Protein AF-A0A6I3CKC5-F1 (afdb_monomer)

Foldseek 3Di:
DAAFPPRLPFQEDEQEDEPPRDPVNSVVVCVVSVVSNHDYFYFYDDQLTQQGLLLLLLLQVLVVCVVVPQFAQCLLFCCCCQQQVFPTGSQLVQLVCWLVNSQVSLVVNCVRVVAPSSNHDPLSVVCVVVVQTHLQSCHHSFHHPDRNHSHTDDDPRRDDPVPLVAAADDFQEEEQEELDLASLLVLLLCLLLQGQYEYEDQDPVSLVNSLVVSLVVVVVCCVVVNDPPVSSVSSSVSYDYDHDPLVQQEGQEYEYDYDLDLVVLLVVLLVCLVRHDPNRAYEYQHQFDFQQSSLVSHPHSQSTWYFHAHPVNNPRQETEIEDEPRHDSNNSSNSCVSSVSSNHHYTYGYGHGRTSNLLSLLLSLQSLVVSVVVVRGAQVSSQCCCCRSSVRPTGSQLVQLVCWLVNSQVSLVSSCVGPVRPSSPGDVLSVVQVVVVQTHPVSQGGSDGHD

Solvent-accessible surface area (backbone atoms only — not comparable to full-atom values): 23212 Å² total; per-residue (Å²): 114,46,74,40,90,58,58,92,76,40,43,34,32,42,35,63,38,52,102,81,57,53,69,68,58,54,50,51,53,41,53,50,36,42,74,72,67,30,52,64,40,71,30,45,71,51,74,46,57,65,55,50,44,49,48,48,33,39,38,39,49,54,48,47,39,44,76,69,64,45,32,52,71,66,34,56,20,46,36,38,24,50,68,67,52,31,86,58,17,52,59,65,43,42,18,66,72,17,33,52,58,52,42,53,53,23,45,52,37,16,72,74,68,66,43,74,58,28,47,60,49,67,66,48,58,53,34,35,74,73,58,29,26,4,28,77,55,18,24,40,92,56,40,29,80,38,64,63,37,90,48,75,46,88,53,96,83,49,82,59,88,83,67,71,78,52,63,65,65,85,74,59,30,35,27,28,34,30,65,42,74,62,24,40,23,47,48,46,37,42,11,66,55,71,25,39,28,41,37,29,16,98,36,70,70,44,30,52,49,38,51,53,52,45,53,54,50,45,50,53,32,34,80,68,69,76,41,50,72,68,58,43,52,54,22,56,69,28,56,43,72,36,68,53,74,68,79,40,26,79,30,34,32,36,40,40,34,65,77,98,43,67,74,64,46,32,58,47,36,36,52,46,53,73,46,36,42,89,88,33,34,45,29,32,39,61,73,52,70,61,50,51,60,40,17,68,47,30,96,53,31,37,41,26,38,28,50,27,64,39,89,56,40,71,72,44,36,35,29,45,38,27,38,33,99,55,33,36,64,33,53,55,46,27,51,39,52,49,29,47,66,51,72,31,48,61,30,58,33,52,62,49,52,20,59,67,52,49,52,45,48,44,48,37,43,40,49,51,52,45,46,42,73,68,67,39,40,54,69,64,51,51,19,47,37,36,27,55,66,68,51,31,82,61,19,58,55,62,45,42,21,68,74,17,38,53,58,51,49,53,52,28,46,47,41,21,66,73,69,66,43,74,84,34,53,68,36,69,67,56,55,53,34,38,75,72,60,29,29,5,61,91,59,35,22,39,93,56,80,48,133

pLDDT: mean 94.58, std 5.96, range [50.03, 98.88]

Radius of gyration: 23.7 Å; Cα contacts (8 Å, |Δi|>4): 862; chains: 1; bounding box: 58×50×64 Å

Structure (mmCIF, N/CA/C/O backbone):
data_AF-A0A6I3CKC5-F1
#
_entry.id   AF-A0A6I3CKC5-F1
#
loop_
_atom_site.group_PDB
_atom_site.id
_atom_site.type_symbol
_atom_site.label_atom_id
_atom_site.label_alt_id
_atom_site.label_comp_id
_atom_site.label_asym_id
_atom_site.label_entity_id
_atom_site.label_seq_id
_atom_site.pdbx_PDB_ins_code
_atom_site.Cartn_x
_atom_site.Cartn_y
_atom_site.Cartn_z
_atom_site.occupancy
_atom_site.B_iso_or_equiv
_atom_site.auth_seq_id
_atom_site.auth_comp_id
_atom_site.auth_asym_id
_atom_site.auth_atom_id
_atom_site.pdbx_PDB_model_num
ATOM 1 N N . LEU A 1 1 ? 18.461 2.899 -28.870 1.00 90.06 1 LEU A N 1
ATOM 2 C CA . LEU A 1 1 ? 17.185 3.628 -28.713 1.00 90.06 1 LEU A CA 1
ATOM 3 C C . LEU A 1 1 ? 16.084 2.604 -28.482 1.00 90.06 1 LEU A C 1
ATOM 5 O O . LEU A 1 1 ? 15.798 1.824 -29.382 1.00 90.06 1 LEU A O 1
ATOM 9 N N . HIS A 1 2 ? 15.550 2.552 -27.272 1.00 91.31 2 HIS A N 1
ATOM 10 C CA . HIS A 1 2 ? 14.556 1.582 -26.831 1.00 91.31 2 HIS A CA 1
ATOM 11 C C . HIS A 1 2 ? 13.187 2.270 -26.722 1.00 91.31 2 HIS A C 1
ATOM 13 O O . HIS A 1 2 ? 13.045 3.276 -26.028 1.00 91.31 2 HIS A O 1
ATOM 19 N N . PHE A 1 3 ? 12.206 1.755 -27.469 1.00 91.12 3 PHE A N 1
ATOM 20 C CA . PHE A 1 3 ? 10.829 2.254 -27.501 1.00 91.12 3 PHE A CA 1
ATOM 21 C C . PHE A 1 3 ? 9.920 1.389 -26.635 1.00 91.12 3 PHE A C 1
ATOM 23 O O . PHE A 1 3 ? 10.099 0.176 -26.554 1.00 91.12 3 PHE A O 1
ATOM 30 N N . PHE A 1 4 ? 8.879 2.008 -26.084 1.00 86.06 4 PHE A N 1
ATOM 31 C CA . PHE A 1 4 ? 7.865 1.331 -25.284 1.00 86.06 4 PHE A CA 1
ATOM 32 C C . PHE A 1 4 ? 6.613 1.055 -26.118 1.00 86.06 4 PHE A C 1
ATOM 34 O O . PHE A 1 4 ? 6.220 1.859 -26.962 1.00 86.06 4 PHE A O 1
ATOM 41 N N . ASN A 1 5 ? 5.979 -0.098 -25.906 1.00 81.50 5 ASN A N 1
ATOM 42 C CA . ASN A 1 5 ? 4.801 -0.501 -26.669 1.00 81.50 5 ASN A CA 1
ATOM 43 C C . ASN A 1 5 ? 3.513 0.156 -26.119 1.00 81.50 5 ASN A C 1
ATOM 45 O O . ASN A 1 5 ? 3.298 0.119 -24.907 1.00 81.50 5 ASN A O 1
ATOM 49 N N . PRO A 1 6 ? 2.609 0.677 -26.975 1.00 84.31 6 PRO A N 1
ATOM 50 C CA . PRO A 1 6 ? 2.768 0.916 -28.413 1.00 84.31 6 PRO A CA 1
ATOM 51 C C . PRO A 1 6 ? 3.623 2.149 -28.718 1.00 84.31 6 PRO A C 1
ATOM 53 O O . PRO A 1 6 ? 3.318 3.249 -28.256 1.00 84.31 6 PRO A O 1
ATOM 56 N N . ALA A 1 7 ? 4.637 1.983 -29.574 1.00 86.94 7 ALA A N 1
ATOM 57 C CA . ALA A 1 7 ? 5.609 3.034 -29.888 1.00 86.94 7 ALA A CA 1
ATOM 58 C C . ALA A 1 7 ? 4.997 4.355 -30.402 1.00 86.94 7 ALA A C 1
ATOM 60 O O . ALA A 1 7 ? 5.540 5.408 -30.075 1.00 86.94 7 ALA A O 1
ATOM 61 N N . PRO A 1 8 ? 3.879 4.378 -31.158 1.00 87.50 8 PRO A N 1
ATOM 62 C CA . PRO A 1 8 ? 3.245 5.640 -31.550 1.00 87.50 8 PRO A CA 1
ATOM 63 C C . PRO A 1 8 ? 2.612 6.409 -30.382 1.00 87.50 8 PRO A C 1
ATOM 65 O O . PRO A 1 8 ? 2.584 7.634 -30.414 1.00 87.50 8 PRO A O 1
ATOM 68 N N . VAL A 1 9 ? 2.130 5.702 -29.356 1.00 87.25 9 VAL A N 1
ATOM 69 C CA . VAL A 1 9 ? 1.393 6.279 -28.218 1.00 87.25 9 VAL A CA 1
ATOM 70 C C . VAL A 1 9 ? 2.338 6.661 -27.082 1.00 87.25 9 VAL A C 1
ATOM 72 O O . VAL A 1 9 ? 2.171 7.706 -26.460 1.00 87.25 9 VAL A O 1
ATOM 75 N N . GLN A 1 10 ? 3.347 5.830 -26.818 1.00 87.94 10 GLN A N 1
ATOM 76 C CA . GLN A 1 10 ? 4.300 6.061 -25.738 1.00 87.94 10 GLN A CA 1
ATOM 77 C C . GLN A 1 10 ? 5.267 7.188 -26.102 1.00 87.94 10 GLN A C 1
ATOM 79 O O . GLN A 1 10 ? 6.000 7.096 -27.089 1.00 87.94 10 GLN A O 1
ATOM 84 N N . ALA A 1 11 ? 5.269 8.264 -25.315 1.00 87.25 11 ALA A N 1
ATOM 85 C CA . ALA A 1 11 ? 6.174 9.396 -25.517 1.00 87.25 11 ALA A CA 1
ATOM 86 C C . ALA A 1 11 ? 7.607 9.082 -25.058 1.00 87.25 11 ALA A C 1
ATOM 88 O O . ALA A 1 11 ? 8.556 9.636 -25.598 1.00 87.25 11 ALA A O 1
ATOM 89 N N . PHE A 1 12 ? 7.772 8.177 -24.098 1.00 91.94 12 PHE A N 1
ATOM 90 C CA . PHE A 1 12 ? 9.057 7.873 -23.478 1.00 91.94 12 PHE A CA 1
ATOM 91 C C . PHE A 1 12 ? 9.937 6.947 -24.327 1.00 91.94 12 PHE A C 1
ATOM 93 O O . PHE A 1 12 ? 9.440 5.986 -24.923 1.00 91.94 12 PHE A O 1
ATOM 100 N N . VAL A 1 13 ? 11.248 7.211 -24.348 1.00 93.44 13 VAL A N 1
ATOM 101 C CA . VAL A 1 13 ? 12.263 6.330 -24.949 1.00 93.44 13 VAL A CA 1
ATOM 102 C C . VAL A 1 13 ? 13.550 6.321 -24.123 1.00 93.44 13 VAL A C 1
ATOM 104 O O . VAL A 1 13 ? 13.968 7.344 -23.586 1.00 93.44 13 VAL A O 1
ATOM 107 N N . GLU A 1 14 ? 14.230 5.178 -24.080 1.00 92.56 14 GLU A N 1
ATOM 108 C CA . GLU A 1 14 ? 15.538 5.046 -23.427 1.00 92.56 14 GLU A CA 1
ATOM 109 C C . GLU A 1 14 ? 16.669 5.074 -24.471 1.00 92.56 14 GLU A C 1
ATOM 111 O O . GLU A 1 14 ? 16.690 4.316 -25.451 1.00 92.56 14 GLU A O 1
ATOM 116 N N . ILE A 1 15 ? 17.646 5.954 -24.268 1.00 92.88 15 ILE A N 1
ATOM 117 C CA . ILE A 1 15 ? 18.882 6.027 -25.046 1.00 92.88 15 ILE A CA 1
ATOM 118 C C . ILE A 1 15 ? 19.973 5.323 -24.261 1.00 92.88 15 ILE A C 1
ATOM 120 O O . ILE A 1 15 ? 20.556 5.863 -23.326 1.00 92.88 15 ILE A O 1
ATOM 124 N N . VAL A 1 16 ? 20.244 4.092 -24.671 1.00 91.56 16 VAL A N 1
ATOM 125 C CA . VAL A 1 16 ? 21.220 3.231 -24.015 1.00 91.56 16 VAL A CA 1
ATOM 126 C C . VAL A 1 16 ? 22.624 3.602 -24.487 1.00 91.56 16 VAL A C 1
ATOM 128 O O . VAL A 1 16 ? 22.949 3.424 -25.664 1.00 91.56 16 VAL A O 1
ATOM 131 N N . ARG A 1 17 ? 23.448 4.126 -23.577 1.00 91.19 17 ARG A N 1
ATOM 132 C CA . ARG A 1 17 ? 24.870 4.397 -23.812 1.00 91.19 17 ARG A CA 1
ATOM 133 C C . ARG A 1 17 ? 25.719 3.226 -23.329 1.00 91.19 17 ARG A C 1
ATOM 135 O O . ARG A 1 17 ? 25.540 2.721 -22.223 1.00 91.19 17 ARG A O 1
ATOM 142 N N . THR A 1 18 ? 26.690 2.841 -24.142 1.00 89.62 18 THR A N 1
ATOM 143 C CA . THR A 1 18 ? 27.707 1.846 -23.786 1.00 89.62 18 THR A CA 1
ATOM 144 C C . THR A 1 18 ? 29.003 2.543 -23.376 1.00 89.62 18 THR A C 1
ATOM 146 O O . THR A 1 18 ? 29.163 3.745 -23.585 1.00 89.62 18 THR A O 1
ATOM 149 N N . VAL A 1 19 ? 29.973 1.785 -22.859 1.00 88.12 19 VAL A N 1
ATOM 150 C CA . VAL A 1 19 ? 31.311 2.308 -22.517 1.00 88.12 19 VAL A CA 1
ATOM 151 C C . VAL A 1 19 ? 32.102 2.843 -23.720 1.00 88.12 19 VAL A C 1
ATOM 153 O O . VAL A 1 19 ? 33.097 3.533 -23.527 1.00 88.12 19 VAL A O 1
ATOM 156 N N . VAL A 1 20 ? 31.674 2.539 -24.951 1.00 93.69 20 VAL A N 1
ATOM 157 C CA . VAL A 1 20 ? 32.298 3.014 -26.200 1.00 93.69 20 VAL A CA 1
ATOM 158 C C . VAL A 1 20 ? 31.420 3.999 -26.980 1.00 93.69 20 VAL A C 1
ATOM 160 O O . VAL A 1 20 ? 31.820 4.466 -28.045 1.00 93.69 20 VAL A O 1
ATOM 163 N N . SER A 1 21 ? 30.220 4.319 -26.487 1.00 92.94 21 SER A N 1
ATOM 164 C CA . SER A 1 21 ? 29.327 5.284 -27.132 1.00 92.94 21 SER A CA 1
ATOM 165 C C . SER A 1 21 ? 29.866 6.701 -26.942 1.00 92.94 21 SER A C 1
ATOM 167 O O . SER A 1 21 ? 30.010 7.151 -25.805 1.00 92.94 21 SER A O 1
ATOM 169 N N . SER A 1 22 ? 30.148 7.413 -28.038 1.00 95.12 22 SER A N 1
ATOM 170 C CA . SER A 1 22 ? 30.611 8.800 -27.944 1.00 95.12 22 SER A CA 1
ATOM 171 C C . SER A 1 22 ? 29.470 9.730 -27.500 1.00 95.12 22 SER A C 1
ATOM 173 O O . SER A 1 22 ? 28.315 9.486 -27.876 1.00 95.12 22 SER A O 1
ATOM 175 N N . PRO A 1 23 ? 29.757 10.788 -26.716 1.00 93.38 23 PRO A N 1
ATOM 176 C CA . PRO A 1 23 ? 28.746 11.764 -26.309 1.00 93.38 23 PRO A CA 1
ATOM 177 C C . PRO A 1 23 ? 27.993 12.369 -27.498 1.00 93.38 23 PRO A C 1
ATOM 179 O O . PRO A 1 23 ? 26.772 12.462 -27.462 1.00 93.38 23 PRO A O 1
ATOM 182 N N . GLU A 1 24 ? 28.690 12.659 -28.599 1.00 96.38 24 GLU A N 1
ATOM 183 C CA . GLU A 1 24 ? 28.099 13.273 -29.792 1.00 96.38 24 GLU A CA 1
ATOM 184 C C . GLU A 1 24 ? 27.041 12.371 -30.444 1.00 96.38 24 GLU A C 1
ATOM 186 O O . GLU A 1 24 ? 26.017 12.853 -30.924 1.00 96.38 24 GLU A O 1
ATOM 191 N N . VAL A 1 25 ? 27.259 11.050 -30.448 1.00 96.19 25 VAL A N 1
ATOM 192 C CA . VAL A 1 25 ? 26.272 10.088 -30.962 1.00 96.19 25 VAL A CA 1
ATOM 193 C C . VAL A 1 25 ? 25.056 10.018 -30.043 1.00 96.19 25 VAL A C 1
ATOM 195 O O . VAL A 1 25 ? 23.926 9.962 -30.527 1.00 96.19 25 VAL A O 1
ATOM 198 N N . VAL A 1 26 ? 25.273 10.014 -28.726 1.00 94.56 26 VAL A N 1
ATOM 199 C CA . VAL A 1 26 ? 24.183 9.993 -27.739 1.00 94.56 26 VAL A CA 1
ATOM 200 C C . VAL A 1 26 ? 23.314 11.244 -27.885 1.00 94.56 26 VAL A C 1
ATOM 202 O O . VAL A 1 26 ? 22.091 11.117 -27.970 1.00 94.56 26 VAL A O 1
ATOM 205 N N . ASP A 1 27 ? 23.936 12.416 -28.008 1.00 95.19 27 ASP A N 1
ATOM 206 C CA . ASP A 1 27 ? 23.251 13.697 -28.186 1.00 95.19 27 ASP A CA 1
ATOM 207 C C . ASP A 1 27 ? 22.479 13.743 -29.512 1.00 95.19 27 ASP A C 1
ATOM 209 O O . ASP A 1 27 ? 21.293 14.073 -29.523 1.00 95.19 27 ASP A O 1
ATOM 213 N N . ALA A 1 28 ? 23.086 13.305 -30.620 1.00 96.88 28 ALA A N 1
ATOM 214 C CA . ALA A 1 28 ? 22.415 13.254 -31.920 1.00 96.88 28 ALA A CA 1
ATOM 215 C C . ALA A 1 28 ? 21.188 12.322 -31.918 1.00 96.88 28 ALA A C 1
ATOM 217 O O . ALA A 1 28 ? 20.145 12.642 -32.493 1.00 96.88 28 ALA A O 1
ATOM 218 N N . VAL A 1 29 ? 21.273 11.166 -31.247 1.00 96.50 29 VAL A N 1
ATOM 219 C CA . VAL A 1 29 ? 20.127 10.252 -31.094 1.00 96.50 29 VAL A CA 1
ATOM 220 C C . VAL A 1 29 ? 19.055 10.860 -30.183 1.00 96.50 29 VAL A C 1
ATOM 222 O O . VAL A 1 29 ? 17.864 10.645 -30.423 1.00 96.50 29 VAL A O 1
ATOM 225 N N . ALA A 1 30 ? 19.444 11.638 -29.171 1.00 95.31 30 ALA A N 1
ATOM 226 C CA . ALA A 1 30 ? 18.510 12.357 -28.309 1.00 95.31 30 ALA A CA 1
ATOM 227 C C . ALA A 1 30 ? 17.759 13.452 -29.064 1.00 95.31 30 ALA A C 1
ATOM 229 O O . ALA A 1 30 ? 16.536 13.545 -28.945 1.00 95.31 30 ALA A O 1
ATOM 230 N N . GLU A 1 31 ? 18.450 14.231 -29.891 1.00 96.50 31 GLU A N 1
ATOM 231 C CA . GLU A 1 31 ? 17.825 15.212 -30.778 1.00 96.50 31 GLU A CA 1
ATOM 232 C C . GLU A 1 31 ? 16.882 14.544 -31.780 1.00 96.50 31 GLU A C 1
ATOM 234 O O . GLU A 1 31 ? 15.747 14.994 -31.946 1.00 96.50 31 GLU A O 1
ATOM 239 N N . PHE A 1 32 ? 17.294 13.424 -32.381 1.00 96.94 32 PHE A N 1
ATOM 240 C CA . PHE A 1 32 ? 16.436 12.642 -33.271 1.00 96.94 32 PHE A CA 1
ATOM 241 C C . PHE A 1 32 ? 15.159 12.167 -32.564 1.00 96.94 32 PHE A C 1
ATOM 243 O O . PHE A 1 32 ? 14.059 12.352 -33.084 1.00 96.94 32 PHE A O 1
ATOM 250 N N . ALA A 1 33 ? 15.277 11.607 -31.356 1.00 95.38 33 ALA A N 1
ATOM 251 C CA . ALA A 1 33 ? 14.129 11.179 -30.561 1.00 95.38 33 ALA A CA 1
ATOM 252 C C . ALA A 1 33 ? 13.182 12.347 -30.238 1.00 95.38 33 ALA A C 1
ATOM 254 O O . ALA A 1 33 ? 11.969 12.218 -30.417 1.00 95.38 33 ALA A O 1
ATOM 255 N N . ARG A 1 34 ? 13.717 13.509 -29.841 1.00 95.38 34 ARG A N 1
ATOM 256 C CA . ARG A 1 34 ? 12.916 14.729 -29.628 1.00 95.38 34 ARG A CA 1
ATOM 257 C C . ARG A 1 34 ? 12.224 15.187 -30.911 1.00 95.38 34 ARG A C 1
ATOM 259 O O . ARG A 1 34 ? 11.058 15.567 -30.864 1.00 95.38 34 ARG A O 1
ATOM 266 N N . GLY A 1 35 ? 12.896 15.081 -32.057 1.00 96.19 35 GLY A N 1
ATOM 267 C CA . GLY A 1 35 ? 12.318 15.349 -33.377 1.00 96.19 35 GLY A CA 1
ATOM 268 C C . GLY A 1 35 ? 11.135 14.438 -33.728 1.00 96.19 35 GLY A C 1
ATOM 269 O O . GLY A 1 35 ? 10.223 14.863 -34.431 1.00 96.19 35 GLY A O 1
ATOM 270 N N . LEU A 1 36 ? 11.095 13.219 -33.181 1.00 94.75 36 LEU A N 1
ATOM 271 C CA . LEU A 1 36 ? 9.952 12.300 -33.273 1.00 94.75 36 LEU A CA 1
ATOM 272 C C . LEU A 1 36 ? 8.838 12.593 -32.247 1.00 94.75 36 LEU A C 1
ATOM 274 O O . LEU A 1 36 ? 7.891 11.811 -32.134 1.00 94.75 36 LEU A O 1
ATOM 278 N N . GLY A 1 37 ? 8.951 13.672 -31.468 1.00 93.00 37 GLY A N 1
ATOM 279 C CA . GLY A 1 37 ? 8.036 13.989 -30.371 1.00 93.00 37 GLY A CA 1
ATOM 280 C C . GLY A 1 37 ? 8.185 13.056 -29.167 1.00 93.00 37 GLY A C 1
ATOM 281 O O . GLY A 1 37 ? 7.221 12.860 -28.429 1.00 93.00 37 GLY A O 1
ATOM 282 N N . LYS A 1 38 ? 9.358 12.431 -28.993 1.00 93.44 38 LYS A N 1
ATOM 283 C CA . LYS A 1 38 ? 9.661 11.564 -27.849 1.00 93.44 38 LYS A CA 1
ATOM 284 C C . LYS A 1 38 ? 10.413 12.314 -26.752 1.00 93.44 38 LYS A C 1
ATOM 286 O O . LYS A 1 38 ? 11.100 13.299 -27.008 1.00 93.44 38 LYS A O 1
ATOM 291 N N . GLU A 1 39 ? 10.305 11.801 -25.534 1.00 92.12 39 GLU A N 1
ATOM 292 C CA . GLU A 1 39 ? 11.019 12.242 -24.337 1.00 92.12 39 GLU A CA 1
ATOM 293 C C . GLU A 1 39 ? 12.155 11.240 -24.052 1.00 92.12 39 GLU A C 1
ATOM 295 O O . GLU A 1 39 ? 11.894 10.179 -23.475 1.00 92.12 39 GLU A O 1
ATOM 300 N N . PRO A 1 40 ? 13.395 11.504 -24.517 1.00 92.69 40 PRO A N 1
ATOM 301 C CA . PRO A 1 40 ? 14.509 10.591 -24.305 1.00 92.69 40 PRO A CA 1
ATOM 302 C C . PRO A 1 40 ? 15.135 10.735 -22.917 1.00 92.69 40 PRO A C 1
ATOM 304 O O . PRO A 1 40 ? 15.409 11.850 -22.476 1.00 92.69 40 PRO A O 1
ATOM 307 N N . VAL A 1 41 ? 15.467 9.599 -22.303 1.00 91.75 41 VAL A N 1
ATOM 308 C CA . VAL A 1 41 ? 16.337 9.503 -21.119 1.00 91.75 41 VAL A CA 1
ATOM 309 C C . VAL A 1 41 ? 17.585 8.703 -21.464 1.00 91.75 41 VAL A C 1
ATOM 311 O O . VAL A 1 41 ? 17.488 7.638 -22.075 1.00 91.75 41 VAL A O 1
ATOM 314 N N . VAL A 1 42 ? 18.761 9.216 -21.096 1.00 89.50 42 VAL A N 1
ATOM 315 C CA . VAL A 1 42 ? 20.042 8.546 -21.352 1.00 89.50 42 VAL A CA 1
ATOM 316 C C . VAL A 1 42 ? 20.378 7.631 -20.181 1.00 89.50 42 VAL A C 1
ATOM 318 O O . VAL A 1 42 ? 20.455 8.064 -19.040 1.00 89.50 42 VAL A O 1
ATOM 321 N N . VAL A 1 43 ? 20.630 6.361 -20.473 1.00 88.56 43 VAL A N 1
ATOM 322 C CA . VAL A 1 43 ? 20.832 5.310 -19.469 1.00 88.56 43 VAL A CA 1
ATOM 323 C C . VAL A 1 43 ? 22.045 4.464 -19.836 1.00 88.56 43 VAL A C 1
ATOM 325 O O . VAL A 1 43 ? 22.299 4.203 -21.010 1.00 88.56 43 VAL A O 1
ATOM 328 N N . GLY A 1 44 ? 22.826 4.045 -18.839 1.00 84.75 44 GLY A N 1
ATOM 329 C CA . GLY A 1 44 ? 23.915 3.085 -19.045 1.00 84.75 44 GLY A CA 1
ATOM 330 C C . GLY A 1 44 ? 23.423 1.693 -19.466 1.00 84.75 44 GLY A C 1
ATOM 331 O O . GLY A 1 44 ? 22.370 1.239 -19.028 1.00 84.75 44 GLY A O 1
ATOM 332 N N . ASP A 1 45 ? 24.203 1.007 -20.299 1.00 84.44 45 ASP A N 1
ATOM 333 C CA . ASP A 1 45 ? 23.898 -0.347 -20.771 1.00 84.44 45 ASP A CA 1
ATOM 334 C C . ASP A 1 45 ? 23.923 -1.388 -19.636 1.00 84.44 45 ASP A C 1
ATOM 336 O O . ASP A 1 45 ? 24.970 -1.674 -19.047 1.00 84.44 45 ASP A O 1
ATOM 340 N N . LYS A 1 46 ? 22.741 -1.920 -19.306 1.00 80.19 46 LYS A N 1
ATOM 341 C CA . LYS A 1 46 ? 22.497 -2.946 -18.286 1.00 80.19 46 LYS A CA 1
ATOM 342 C C . LYS A 1 46 ? 21.207 -3.697 -18.617 1.00 80.19 46 LYS A C 1
ATOM 344 O O . LYS A 1 46 ? 20.256 -3.082 -19.107 1.00 80.19 46 LYS A O 1
ATOM 349 N N . ALA A 1 47 ? 21.133 -4.985 -18.267 1.00 77.94 47 ALA A N 1
ATOM 350 C CA . ALA A 1 47 ? 19.894 -5.762 -18.302 1.00 77.94 47 ALA A CA 1
ATOM 351 C C . ALA A 1 47 ? 18.698 -4.978 -17.737 1.00 77.94 47 ALA A C 1
ATOM 353 O O . ALA A 1 47 ? 18.658 -4.633 -16.554 1.00 77.94 47 ALA A O 1
ATOM 354 N N . GLY A 1 48 ? 17.712 -4.735 -18.601 1.00 74.94 48 GLY A N 1
ATOM 355 C CA . GLY A 1 48 ? 16.453 -4.088 -18.248 1.00 74.94 48 GLY A CA 1
ATOM 356 C C . GLY A 1 48 ? 16.484 -2.556 -18.155 1.00 74.94 48 GLY A C 1
ATOM 357 O O . GLY A 1 48 ? 15.445 -1.973 -17.846 1.00 74.94 48 GLY A O 1
ATOM 358 N N . PHE A 1 49 ? 17.616 -1.903 -18.441 1.00 86.75 49 PHE A N 1
ATOM 359 C CA . PHE A 1 49 ? 17.760 -0.439 -18.417 1.00 86.75 49 PHE A CA 1
ATOM 360 C C . PHE A 1 49 ? 17.202 0.172 -17.114 1.00 86.75 49 PHE A C 1
ATOM 362 O O . PHE A 1 49 ? 17.610 -0.262 -16.036 1.00 86.75 49 PHE A O 1
ATOM 369 N N . ILE A 1 50 ? 16.290 1.153 -17.180 1.00 86.44 50 ILE A N 1
ATOM 370 C CA . ILE A 1 50 ? 15.597 1.681 -15.997 1.00 86.44 50 ILE A CA 1
ATOM 371 C C . ILE A 1 50 ? 14.271 0.947 -15.802 1.00 86.44 50 ILE A C 1
ATOM 373 O O . ILE A 1 50 ? 14.055 0.285 -14.784 1.00 86.44 50 ILE A O 1
ATOM 377 N N . ALA A 1 51 ? 13.372 1.063 -16.782 1.00 86.62 51 ALA A N 1
ATOM 378 C CA . ALA A 1 51 ? 11.974 0.694 -16.592 1.00 86.62 51 ALA A CA 1
ATOM 379 C C . ALA A 1 51 ? 11.795 -0.813 -16.367 1.00 86.62 51 ALA A C 1
ATOM 381 O O . ALA A 1 51 ? 11.134 -1.216 -15.412 1.00 86.62 51 ALA A O 1
ATOM 382 N N . ASN A 1 52 ? 12.415 -1.659 -17.197 1.00 89.50 52 ASN A N 1
ATOM 383 C CA . ASN A 1 52 ? 12.268 -3.109 -17.054 1.00 89.50 52 ASN A CA 1
ATOM 384 C C . ASN A 1 52 ? 12.976 -3.618 -15.790 1.00 89.50 52 ASN A C 1
ATOM 386 O O . ASN A 1 52 ? 12.451 -4.506 -15.119 1.00 89.50 52 ASN A O 1
ATOM 390 N N . ALA A 1 53 ? 14.127 -3.036 -15.440 1.00 88.12 53 ALA A N 1
ATOM 391 C CA . ALA A 1 53 ? 14.873 -3.404 -14.243 1.00 88.12 53 ALA A CA 1
ATOM 392 C C . ALA A 1 53 ? 14.048 -3.213 -12.963 1.00 88.12 53 ALA A C 1
ATOM 394 O O . ALA A 1 53 ? 14.028 -4.101 -12.115 1.00 88.12 53 ALA A O 1
ATOM 395 N N . LEU A 1 54 ? 13.319 -2.100 -12.846 1.00 92.19 54 LEU A N 1
ATOM 396 C CA . LEU A 1 54 ? 12.451 -1.849 -11.693 1.00 92.19 54 LEU A CA 1
ATOM 397 C C . LEU A 1 54 ? 11.113 -2.591 -11.785 1.00 92.19 54 LEU A C 1
ATOM 399 O O . LEU A 1 54 ? 10.625 -3.129 -10.790 1.00 92.19 54 LEU A O 1
ATOM 403 N N . LEU A 1 55 ? 10.508 -2.632 -12.973 1.00 94.50 55 LEU A N 1
ATOM 404 C CA . LEU A 1 55 ? 9.171 -3.186 -13.160 1.00 94.50 55 LEU A CA 1
ATOM 405 C C . LEU A 1 55 ? 9.149 -4.705 -12.970 1.00 94.50 55 LEU A C 1
ATOM 407 O O . LEU A 1 55 ? 8.301 -5.217 -12.244 1.00 94.50 55 LEU A O 1
ATOM 411 N N . PHE A 1 56 ? 10.059 -5.448 -13.603 1.00 94.69 56 PHE A N 1
ATOM 412 C CA . PHE A 1 56 ? 9.953 -6.909 -13.635 1.00 94.69 56 PHE A CA 1
ATOM 413 C C . PHE A 1 56 ? 10.305 -7.571 -12.299 1.00 94.69 56 PHE A C 1
ATOM 415 O O . PHE A 1 56 ? 9.688 -8.583 -11.968 1.00 94.69 56 PHE A O 1
ATOM 422 N N . GLY A 1 57 ? 11.200 -6.991 -11.491 1.00 92.75 57 GLY A N 1
ATOM 423 C CA . GLY A 1 57 ? 11.428 -7.450 -10.113 1.00 92.75 57 GLY A CA 1
ATOM 424 C C . GLY A 1 57 ? 10.153 -7.366 -9.265 1.00 92.75 57 GLY A C 1
ATOM 425 O O . GLY A 1 57 ? 9.744 -8.353 -8.650 1.00 92.75 57 GLY A O 1
ATOM 426 N N . TYR A 1 58 ? 9.466 -6.221 -9.328 1.00 95.44 58 TYR A N 1
ATOM 427 C CA . TYR A 1 58 ? 8.167 -5.996 -8.690 1.00 95.44 58 TYR A CA 1
ATOM 428 C C . TYR A 1 58 ? 7.087 -6.976 -9.184 1.00 95.44 58 TYR A C 1
ATOM 430 O O . TYR A 1 58 ? 6.424 -7.634 -8.378 1.00 95.44 58 TYR A O 1
ATOM 438 N N . LEU A 1 59 ? 6.938 -7.125 -10.504 1.00 97.44 59 LEU A N 1
ATOM 439 C CA . LEU A 1 59 ? 5.947 -8.027 -11.096 1.00 97.44 59 LEU A CA 1
ATOM 440 C C . LEU A 1 59 ? 6.187 -9.480 -10.677 1.00 97.44 59 LEU A C 1
ATOM 442 O O . LEU A 1 59 ? 5.257 -10.180 -10.282 1.00 97.44 59 LEU A O 1
ATOM 446 N N . ASN A 1 60 ? 7.438 -9.933 -10.713 1.00 96.38 60 ASN A N 1
ATOM 447 C CA . ASN A 1 60 ? 7.791 -11.293 -10.327 1.00 96.38 60 ASN A CA 1
ATOM 448 C C . ASN A 1 60 ? 7.542 -11.547 -8.832 1.00 96.38 60 ASN A C 1
ATOM 450 O O . ASN A 1 60 ? 7.125 -12.641 -8.451 1.00 96.38 60 ASN A O 1
ATOM 454 N N . HIS A 1 61 ? 7.729 -10.539 -7.976 1.00 95.44 61 HIS A N 1
ATOM 455 C CA . HIS A 1 61 ? 7.391 -10.641 -6.556 1.00 95.44 61 HIS A CA 1
ATOM 456 C C . HIS A 1 61 ? 5.880 -10.779 -6.325 1.00 95.44 61 HIS A C 1
ATOM 458 O O . HIS A 1 61 ? 5.470 -11.631 -5.535 1.00 95.44 61 HIS A O 1
ATOM 464 N N . ALA A 1 62 ? 5.049 -10.049 -7.073 1.00 97.75 62 ALA A N 1
ATOM 465 C CA . ALA A 1 62 ? 3.595 -10.224 -7.040 1.00 97.75 62 ALA A CA 1
ATOM 466 C C . ALA A 1 62 ? 3.174 -11.635 -7.494 1.00 97.75 62 ALA A C 1
ATOM 468 O O . ALA A 1 62 ? 2.314 -12.260 -6.873 1.00 97.75 62 ALA A O 1
ATOM 469 N N . VAL A 1 63 ? 3.838 -12.196 -8.512 1.00 97.94 63 VAL A N 1
ATOM 470 C CA . VAL A 1 63 ? 3.605 -13.590 -8.926 1.00 97.94 63 VAL A CA 1
ATOM 471 C C . VAL A 1 63 ? 3.963 -14.576 -7.818 1.00 97.94 63 VAL A C 1
ATOM 473 O O . VAL A 1 63 ? 3.226 -15.537 -7.619 1.00 97.94 63 VAL A O 1
ATOM 476 N N . LYS A 1 64 ? 5.051 -14.352 -7.067 1.00 95.50 64 LYS A N 1
ATOM 477 C CA . LYS A 1 64 ? 5.404 -15.211 -5.919 1.00 95.50 64 LYS A CA 1
ATOM 478 C C . LYS A 1 64 ? 4.319 -15.186 -4.842 1.00 95.50 64 LYS A C 1
ATOM 480 O O . LYS A 1 64 ? 3.999 -16.239 -4.302 1.00 95.50 64 LYS A O 1
ATOM 485 N N . MET A 1 65 ? 3.731 -14.020 -4.555 1.00 95.56 65 MET A N 1
ATOM 486 C CA . MET A 1 65 ? 2.601 -13.923 -3.619 1.00 95.56 65 MET A CA 1
ATOM 487 C C . MET A 1 65 ? 1.406 -14.758 -4.096 1.00 95.56 65 MET A C 1
ATOM 489 O O . MET A 1 65 ? 0.841 -15.526 -3.318 1.00 95.56 65 MET A O 1
ATOM 493 N N . TYR A 1 66 ? 1.063 -14.662 -5.381 1.00 96.50 66 TYR A N 1
ATOM 494 C CA . TYR A 1 66 ? -0.011 -15.457 -5.973 1.00 96.50 66 TYR A CA 1
ATOM 495 C C . TYR A 1 66 ? 0.290 -16.967 -5.949 1.00 96.50 66 TYR A C 1
ATOM 497 O O . TYR A 1 66 ? -0.541 -17.761 -5.514 1.00 96.50 66 TYR A O 1
ATOM 505 N N . GLU A 1 67 ? 1.494 -17.376 -6.359 1.00 95.69 67 GLU A N 1
ATOM 506 C CA . GLU A 1 67 ? 1.936 -18.780 -6.379 1.00 95.69 67 GLU A CA 1
ATOM 507 C C . GLU A 1 67 ? 1.885 -19.419 -4.984 1.00 95.69 67 GLU A C 1
ATOM 509 O O . GLU A 1 67 ? 1.487 -20.574 -4.835 1.00 95.69 67 GLU A O 1
ATOM 514 N N . GLN A 1 68 ? 2.229 -18.647 -3.951 1.00 94.81 68 GLN A N 1
ATOM 515 C CA . GLN A 1 68 ? 2.179 -19.063 -2.548 1.00 94.81 68 GLN A CA 1
ATOM 516 C C . GLN A 1 68 ? 0.764 -19.052 -1.954 1.00 94.81 68 GLN A C 1
ATOM 518 O O . GLN A 1 68 ? 0.603 -19.428 -0.795 1.00 94.81 68 GLN A O 1
ATOM 523 N N . LYS A 1 69 ? -0.254 -18.636 -2.722 1.00 93.50 69 LYS A N 1
ATOM 524 C CA . LYS A 1 69 ? -1.633 -18.423 -2.252 1.00 93.50 69 LYS A CA 1
ATOM 525 C C . LYS A 1 69 ? -1.709 -17.454 -1.067 1.00 93.50 69 LYS A C 1
ATOM 527 O O . LYS A 1 69 ? -2.542 -17.615 -0.183 1.00 93.50 69 LYS A O 1
ATOM 532 N N . TYR A 1 70 ? -0.821 -16.460 -1.048 1.00 94.44 70 TYR A N 1
ATOM 533 C CA . TYR A 1 70 ? -0.758 -15.461 0.018 1.00 94.44 70 TYR A CA 1
ATOM 534 C C . TYR A 1 70 ? -1.975 -14.522 0.011 1.00 94.44 70 TYR A C 1
ATOM 536 O O . TYR A 1 70 ? -2.474 -14.133 1.064 1.00 94.44 70 TYR A O 1
ATOM 544 N N . ALA A 1 71 ? -2.436 -14.172 -1.189 1.00 94.69 71 ALA A N 1
ATOM 545 C CA . ALA A 1 71 ? -3.630 -13.381 -1.451 1.00 94.69 71 ALA A CA 1
ATOM 546 C C . ALA A 1 71 ? -4.192 -13.765 -2.830 1.00 94.69 71 ALA A C 1
ATOM 548 O O . ALA A 1 71 ? -3.492 -14.378 -3.648 1.00 94.69 71 ALA A O 1
ATOM 549 N N . THR A 1 72 ? -5.453 -13.421 -3.090 1.00 95.50 72 THR A N 1
ATOM 550 C CA . THR A 1 72 ? -6.077 -13.672 -4.397 1.00 95.50 72 THR A CA 1
ATOM 551 C C . THR A 1 72 ? -5.461 -12.787 -5.484 1.00 95.50 72 THR A C 1
ATOM 553 O O . THR A 1 72 ? -4.831 -11.765 -5.198 1.00 95.50 72 THR A O 1
ATOM 556 N N . ARG A 1 73 ? -5.635 -13.166 -6.757 1.00 96.31 73 ARG A N 1
ATOM 557 C CA . ARG A 1 73 ? -5.145 -12.348 -7.880 1.00 96.31 73 ARG A CA 1
ATOM 558 C C . ARG A 1 73 ? -5.824 -10.975 -7.912 1.00 96.31 73 ARG A C 1
ATOM 560 O O . ARG A 1 73 ? -5.159 -9.976 -8.180 1.00 96.31 73 ARG A O 1
ATOM 567 N N . GLU A 1 74 ? -7.112 -10.927 -7.577 1.00 96.19 74 GLU A N 1
ATOM 568 C CA . GLU A 1 74 ? -7.904 -9.706 -7.468 1.00 96.19 74 GLU A CA 1
ATOM 569 C C . GLU A 1 74 ? -7.404 -8.807 -6.337 1.00 96.19 74 GLU A C 1
ATOM 571 O O . GLU A 1 74 ? -7.232 -7.611 -6.566 1.00 96.19 74 GLU A O 1
ATOM 576 N N . ASP A 1 75 ? -7.123 -9.373 -5.160 1.00 97.19 75 ASP A N 1
ATOM 577 C CA . ASP A 1 75 ? -6.630 -8.627 -3.998 1.00 97.19 75 ASP A CA 1
ATOM 578 C C . ASP A 1 75 ? -5.237 -8.047 -4.258 1.00 97.19 75 ASP A C 1
ATOM 580 O O . ASP A 1 75 ? -5.018 -6.861 -4.031 1.00 97.19 75 ASP A O 1
ATOM 584 N N . ILE A 1 76 ? -4.309 -8.833 -4.818 1.00 98.12 76 ILE A N 1
ATOM 585 C CA . ILE A 1 76 ? -2.965 -8.350 -5.184 1.00 98.12 76 ILE A CA 1
ATOM 586 C C . ILE A 1 76 ? -3.066 -7.173 -6.167 1.00 98.12 76 ILE A C 1
ATOM 588 O O . ILE A 1 76 ? -2.410 -6.138 -5.996 1.00 98.12 76 ILE A O 1
ATOM 592 N N . ASP A 1 77 ? -3.920 -7.301 -7.183 1.00 98.38 77 ASP A N 1
ATOM 593 C CA . ASP A 1 77 ? -4.115 -6.259 -8.186 1.00 98.38 77 ASP A CA 1
ATOM 594 C C . ASP A 1 77 ? -4.868 -5.036 -7.654 1.00 98.38 77 ASP A C 1
ATOM 596 O O . ASP A 1 77 ? -4.576 -3.907 -8.060 1.00 98.38 77 ASP A O 1
ATOM 600 N N . ALA A 1 78 ? -5.846 -5.218 -6.769 1.00 97.94 78 ALA A N 1
ATOM 601 C CA . ALA A 1 78 ? -6.566 -4.131 -6.116 1.00 97.94 78 ALA A CA 1
ATOM 602 C C . ALA A 1 78 ? -5.662 -3.360 -5.152 1.00 97.94 78 ALA A C 1
ATOM 604 O O . ALA A 1 78 ? -5.670 -2.127 -5.190 1.00 97.94 78 ALA A O 1
ATOM 605 N N . SER A 1 79 ? -4.827 -4.056 -4.379 1.00 97.88 79 SER A N 1
ATOM 606 C CA . SER A 1 79 ? -3.861 -3.462 -3.455 1.00 97.88 79 SER A CA 1
ATOM 607 C C . SER A 1 79 ? -2.960 -2.454 -4.149 1.00 97.88 79 SER A C 1
ATOM 609 O O . SER A 1 79 ? -2.852 -1.303 -3.735 1.00 97.88 79 SER A O 1
ATOM 611 N N . MET A 1 80 ? -2.361 -2.839 -5.271 1.00 98.00 80 MET A N 1
ATOM 612 C CA . MET A 1 80 ? -1.410 -1.962 -5.952 1.00 98.00 80 MET A CA 1
ATOM 613 C C . MET A 1 80 ? -2.099 -0.816 -6.704 1.00 98.00 80 MET A C 1
ATOM 615 O O . MET A 1 80 ? -1.585 0.304 -6.733 1.00 98.00 80 MET A O 1
ATOM 619 N N . ARG A 1 81 ? -3.301 -1.038 -7.253 1.00 97.62 81 ARG A N 1
ATOM 620 C CA . ARG A 1 81 ? -4.082 0.032 -7.899 1.00 97.62 81 ARG A CA 1
ATOM 621 C C . ARG A 1 81 ? -4.599 1.061 -6.902 1.00 97.62 81 ARG A C 1
ATOM 623 O O . ARG A 1 81 ? -4.498 2.255 -7.153 1.00 97.62 81 ARG A O 1
ATOM 630 N N . LEU A 1 82 ? -5.168 0.617 -5.785 1.00 96.75 82 LEU A N 1
ATOM 631 C CA . LEU A 1 82 ? -5.850 1.495 -4.832 1.00 96.75 82 LEU A CA 1
ATOM 632 C C . LEU A 1 82 ? -4.916 2.028 -3.741 1.00 96.75 82 LEU A C 1
ATOM 634 O O . LEU A 1 82 ? -5.122 3.143 -3.268 1.00 96.75 82 LEU A O 1
ATOM 638 N N . GLY A 1 83 ? -3.903 1.254 -3.351 1.00 94.06 83 GLY A N 1
ATOM 639 C CA . GLY A 1 83 ? -2.906 1.636 -2.351 1.00 94.06 83 GLY A CA 1
ATOM 640 C C . GLY A 1 83 ? -1.807 2.528 -2.924 1.00 94.06 83 GLY A C 1
ATOM 641 O O . GLY A 1 83 ? -1.447 3.526 -2.306 1.00 94.06 83 GLY A O 1
ATOM 642 N N . CYS A 1 84 ? -1.313 2.220 -4.130 1.00 94.25 84 CYS A N 1
ATOM 643 C CA . CYS A 1 84 ? -0.243 2.989 -4.782 1.00 94.25 84 CYS A CA 1
ATOM 644 C C . CYS A 1 84 ? -0.722 3.872 -5.945 1.00 94.25 84 CYS A C 1
ATOM 646 O O . CYS A 1 84 ? 0.080 4.608 -6.519 1.00 94.25 84 CYS A O 1
ATOM 648 N N . GLY A 1 85 ? -2.003 3.807 -6.321 1.00 94.50 85 GLY A N 1
ATOM 649 C CA . GLY A 1 85 ? -2.534 4.574 -7.451 1.00 94.50 85 GLY A CA 1
ATOM 650 C C . GLY A 1 85 ? -2.054 4.074 -8.817 1.00 94.50 85 GLY A C 1
ATOM 651 O O . GLY A 1 85 ? -2.078 4.843 -9.778 1.00 94.50 85 GLY A O 1
ATOM 652 N N . LEU A 1 86 ? -1.568 2.829 -8.915 1.00 95.69 86 LEU A N 1
ATOM 653 C CA . LEU A 1 86 ? -1.062 2.299 -10.181 1.00 95.69 86 LEU A CA 1
ATOM 654 C C . LEU A 1 86 ? -2.198 2.147 -11.208 1.00 95.69 86 LEU A C 1
ATOM 656 O O . LEU A 1 86 ? -3.314 1.770 -10.841 1.00 95.69 86 LEU A O 1
ATOM 660 N N . PRO A 1 87 ? -1.929 2.375 -12.507 1.00 94.00 87 PRO A N 1
ATOM 661 C CA . PRO A 1 87 ? -2.955 2.290 -13.547 1.00 94.00 87 PRO A CA 1
ATOM 662 C C . PRO A 1 87 ? -3.496 0.866 -13.746 1.00 94.00 87 PRO A C 1
ATOM 664 O O . PRO A 1 87 ? -4.621 0.681 -14.209 1.00 94.00 87 PRO A O 1
ATOM 667 N N . MET A 1 88 ? -2.702 -0.151 -13.406 1.00 95.44 88 MET A N 1
ATOM 668 C CA . MET A 1 88 ? -3.051 -1.561 -13.544 1.00 95.44 88 MET A CA 1
ATOM 669 C C . MET A 1 88 ? -2.402 -2.366 -12.418 1.00 95.44 88 MET A C 1
ATOM 671 O O . MET A 1 88 ? -1.318 -2.017 -11.954 1.00 95.44 88 MET A O 1
ATOM 675 N N . GLY A 1 89 ? -3.074 -3.430 -11.974 1.00 97.50 89 GLY A N 1
ATOM 676 C CA . GLY A 1 89 ? -2.489 -4.374 -11.026 1.00 97.50 89 GLY A CA 1
ATOM 677 C C . GLY A 1 89 ? -1.383 -5.212 -11.683 1.00 97.50 89 GLY A C 1
ATOM 678 O O . GLY A 1 89 ? -1.405 -5.384 -12.906 1.00 97.50 89 GLY A O 1
ATOM 679 N N . PRO A 1 90 ? -0.404 -5.711 -10.913 1.00 98.19 90 PRO A N 1
ATOM 680 C CA . PRO A 1 90 ? 0.760 -6.402 -11.456 1.00 98.19 90 PRO A CA 1
ATOM 681 C C . PRO A 1 90 ? 0.419 -7.664 -12.262 1.00 98.19 90 PRO A C 1
ATOM 683 O O . PRO A 1 90 ? 1.022 -7.891 -13.310 1.00 98.19 90 PRO A O 1
ATOM 686 N N . LEU A 1 91 ? -0.550 -8.476 -11.834 1.00 98.38 91 LEU A N 1
ATOM 687 C CA . LEU A 1 91 ? -0.900 -9.717 -12.532 1.00 98.38 91 LEU A CA 1
ATOM 688 C C . LEU A 1 91 ? -1.664 -9.419 -13.826 1.00 98.38 91 LEU A C 1
ATOM 690 O O . LEU A 1 91 ? -1.342 -9.970 -14.881 1.00 98.38 91 LEU A O 1
ATOM 694 N N . ALA A 1 92 ? -2.611 -8.480 -13.786 1.00 97.81 92 ALA A N 1
ATOM 695 C CA . ALA A 1 92 ? -3.287 -7.989 -14.985 1.00 97.81 92 ALA A CA 1
ATOM 696 C C . ALA A 1 92 ? -2.319 -7.321 -15.982 1.00 97.81 92 ALA A C 1
ATOM 698 O O . ALA A 1 92 ? -2.525 -7.422 -17.197 1.00 97.81 92 ALA A O 1
ATOM 699 N N . LEU A 1 93 ? -1.272 -6.650 -15.488 1.00 97.31 93 LEU A N 1
ATOM 700 C CA . LEU A 1 93 ? -0.222 -6.048 -16.311 1.00 97.31 93 LEU A CA 1
ATOM 701 C C . LEU A 1 93 ? 0.661 -7.117 -16.963 1.00 97.31 93 LEU A C 1
ATOM 703 O O . LEU A 1 93 ? 0.952 -7.015 -18.154 1.00 97.31 93 LEU A O 1
ATOM 707 N N . LEU A 1 94 ? 1.033 -8.171 -16.236 1.00 97.94 94 LEU A N 1
ATOM 708 C CA . LEU A 1 94 ? 1.743 -9.319 -16.804 1.00 97.94 94 LEU A CA 1
ATOM 709 C C . LEU A 1 94 ? 0.945 -9.994 -17.923 1.00 97.94 94 LEU A C 1
ATOM 711 O O . LEU A 1 94 ? 1.508 -10.303 -18.972 1.00 97.94 94 LEU A O 1
ATOM 715 N N . ASP A 1 95 ? -0.367 -10.158 -17.751 1.00 98.31 95 ASP A N 1
ATOM 716 C CA . ASP A 1 95 ? -1.230 -10.700 -18.802 1.00 98.31 95 ASP A CA 1
ATOM 717 C C . ASP A 1 95 ? -1.322 -9.778 -20.027 1.00 98.31 95 ASP A C 1
ATOM 719 O O . ASP A 1 95 ? -1.478 -10.262 -21.151 1.00 98.31 95 ASP A O 1
ATOM 723 N N . LEU A 1 96 ? -1.227 -8.458 -19.839 1.00 96.62 96 LEU A N 1
ATOM 724 C CA . LEU A 1 96 ? -1.176 -7.494 -20.939 1.00 96.62 96 LEU A CA 1
ATOM 725 C C . LEU A 1 96 ? 0.164 -7.548 -21.689 1.00 96.62 96 LEU A C 1
ATOM 727 O O . LEU A 1 96 ? 0.163 -7.528 -22.919 1.00 96.62 96 LEU A O 1
ATOM 731 N N . ILE A 1 97 ? 1.285 -7.624 -20.966 1.00 95.31 97 ILE A N 1
ATOM 732 C CA . ILE A 1 97 ? 2.635 -7.759 -21.539 1.00 95.31 97 ILE A CA 1
ATOM 733 C C . ILE A 1 97 ? 2.767 -9.091 -22.292 1.00 95.31 97 ILE A C 1
ATOM 735 O O . ILE A 1 97 ? 3.318 -9.144 -23.392 1.00 95.31 97 ILE A O 1
ATOM 739 N N . GLY A 1 98 ? 2.225 -10.158 -21.710 1.00 97.38 98 GLY A N 1
ATOM 740 C CA . GLY A 1 98 ? 2.374 -11.534 -22.157 1.00 97.38 98 GLY A CA 1
ATOM 741 C C . GLY A 1 98 ? 3.363 -12.300 -21.280 1.00 97.38 98 GLY A C 1
ATOM 742 O O . GLY A 1 98 ? 4.511 -11.890 -21.103 1.00 97.38 98 GLY A O 1
ATOM 743 N N . LEU A 1 99 ? 2.916 -13.436 -20.739 1.00 98.00 99 LEU A N 1
ATOM 744 C CA . LEU A 1 99 ? 3.676 -14.203 -19.740 1.00 98.00 99 LEU A CA 1
ATOM 745 C C . LEU A 1 99 ? 4.970 -14.817 -20.289 1.00 98.00 99 LEU A C 1
ATOM 747 O O . LEU A 1 99 ? 5.953 -14.949 -19.569 1.00 98.00 99 LEU A O 1
ATOM 751 N N . ASP A 1 100 ? 4.989 -15.152 -21.573 1.00 97.69 100 ASP A N 1
ATOM 752 C CA . ASP A 1 100 ? 6.173 -15.605 -22.308 1.00 97.69 100 ASP A CA 1
ATOM 753 C C . ASP A 1 100 ? 7.209 -14.485 -22.450 1.00 97.69 100 ASP A C 1
ATOM 755 O O . ASP A 1 100 ? 8.379 -14.690 -22.147 1.00 97.69 100 ASP A O 1
ATOM 759 N N . THR A 1 101 ? 6.781 -13.280 -22.828 1.00 96.19 101 THR A N 1
ATOM 760 C CA . THR A 1 101 ? 7.662 -12.107 -22.894 1.00 96.19 101 THR A CA 1
ATOM 761 C C . THR A 1 101 ? 8.215 -11.756 -21.515 1.00 96.19 101 THR A C 1
ATOM 763 O O . THR A 1 101 ? 9.413 -11.518 -21.378 1.00 96.19 101 THR A O 1
ATOM 766 N N . ALA A 1 102 ? 7.370 -11.778 -20.482 1.00 96.50 102 ALA A N 1
ATOM 767 C CA . ALA A 1 102 ? 7.800 -11.535 -19.111 1.00 96.50 102 ALA A CA 1
ATOM 768 C C . ALA A 1 102 ? 8.820 -12.575 -18.623 1.00 96.50 102 ALA A C 1
ATOM 770 O O . ALA A 1 102 ? 9.816 -12.203 -18.004 1.00 96.50 102 ALA A O 1
ATOM 771 N N . TYR A 1 103 ? 8.602 -13.858 -18.933 1.00 96.88 103 TYR A N 1
ATOM 772 C CA . TYR A 1 103 ? 9.536 -14.931 -18.598 1.00 96.88 103 TYR A CA 1
ATOM 773 C C . TYR A 1 103 ? 10.916 -14.703 -19.227 1.00 96.88 103 TYR A C 1
ATOM 775 O O . TYR A 1 103 ? 11.916 -14.775 -18.518 1.00 96.88 103 TYR A O 1
ATOM 783 N N . GLU A 1 104 ? 10.980 -14.387 -20.523 1.00 95.69 104 GLU A N 1
ATOM 784 C CA . GLU A 1 104 ? 12.251 -14.160 -21.229 1.00 95.69 104 GLU A CA 1
ATOM 785 C C . GLU A 1 104 ? 13.019 -12.948 -20.682 1.00 95.69 104 GLU A C 1
ATOM 787 O O . GLU A 1 104 ? 14.240 -13.005 -20.511 1.00 95.69 104 GLU A O 1
ATOM 792 N N . ILE A 1 105 ? 12.313 -11.859 -20.355 1.00 94.12 105 ILE A N 1
ATOM 793 C CA . ILE A 1 105 ? 12.923 -10.666 -19.748 1.00 94.12 105 ILE A CA 1
ATOM 794 C C . ILE A 1 105 ? 13.514 -11.013 -18.378 1.00 94.12 105 ILE A C 1
ATOM 796 O O . ILE A 1 105 ? 14.689 -10.739 -18.128 1.00 94.12 105 ILE A O 1
ATOM 800 N N . LEU A 1 106 ? 12.730 -11.665 -17.515 1.00 95.50 106 LEU A N 1
ATOM 801 C CA . LEU A 1 106 ? 13.173 -12.093 -16.188 1.00 95.50 106 LEU A CA 1
ATOM 802 C C . LEU A 1 106 ? 14.365 -13.055 -16.265 1.00 95.50 106 LEU A C 1
ATOM 804 O O . LEU A 1 106 ? 15.353 -12.873 -15.557 1.00 95.50 106 LEU A O 1
ATOM 808 N N . ASP A 1 107 ? 14.317 -14.047 -17.155 1.00 95.25 107 ASP A N 1
ATOM 809 C CA . ASP A 1 107 ? 15.385 -15.038 -17.310 1.00 95.25 107 ASP A CA 1
ATOM 810 C C . ASP A 1 107 ? 16.685 -14.389 -17.807 1.00 95.25 107 ASP A C 1
ATOM 812 O O . ASP A 1 107 ?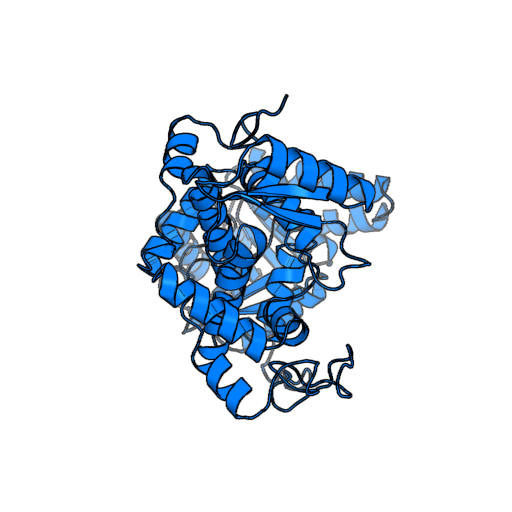 17.769 -14.696 -17.306 1.00 95.25 107 ASP A O 1
ATOM 816 N N . THR A 1 108 ? 16.589 -13.428 -18.730 1.00 93.56 108 THR A N 1
ATOM 817 C CA . THR A 1 108 ? 17.738 -12.636 -19.200 1.00 93.56 108 THR A CA 1
ATOM 818 C C . THR A 1 108 ? 18.346 -11.820 -18.059 1.00 93.56 108 THR A C 1
ATOM 820 O O . THR A 1 108 ? 19.539 -11.943 -17.772 1.00 93.56 108 THR A O 1
ATOM 823 N N . MET A 1 109 ? 17.522 -11.057 -17.334 1.00 91.44 109 MET A N 1
ATOM 824 C CA . MET A 1 109 ? 17.965 -10.258 -16.187 1.00 91.44 109 MET A CA 1
ATOM 825 C C . MET A 1 109 ? 18.588 -11.124 -15.086 1.00 91.44 109 MET A C 1
ATOM 827 O O . MET A 1 109 ? 19.595 -10.746 -14.481 1.00 91.44 109 MET A O 1
ATOM 831 N N . TYR A 1 110 ? 18.029 -12.310 -14.838 1.00 93.19 110 TYR A N 1
ATOM 832 C CA . TYR A 1 110 ? 18.568 -13.252 -13.866 1.00 93.19 110 TYR A CA 1
ATOM 833 C C . TYR A 1 110 ? 19.907 -13.846 -14.306 1.00 93.19 110 TYR A C 1
ATOM 835 O O . TYR A 1 110 ? 20.812 -13.984 -13.481 1.00 93.19 110 TYR A O 1
ATOM 843 N N . LYS A 1 111 ? 20.071 -14.199 -15.585 1.00 92.88 111 LYS A N 1
ATOM 844 C CA . LYS A 1 111 ? 21.333 -14.749 -16.103 1.00 92.88 111 LYS A CA 1
ATOM 845 C C . LYS A 1 111 ? 22.492 -13.769 -15.963 1.00 92.88 111 LYS A C 1
ATOM 847 O O . LYS A 1 111 ? 23.594 -14.212 -15.635 1.00 92.88 111 LYS A O 1
ATOM 852 N N . GLU A 1 112 ? 22.231 -12.481 -16.165 1.00 88.06 112 GLU A N 1
ATOM 853 C CA . GLU A 1 112 ? 23.230 -11.419 -16.039 1.00 88.06 112 GLU A CA 1
ATOM 854 C C . GLU A 1 112 ? 23.491 -11.023 -14.581 1.00 88.06 112 GLU A C 1
ATOM 856 O O . GLU A 1 112 ? 24.632 -11.050 -14.126 1.00 88.06 112 GLU A O 1
ATOM 861 N N . GLY A 1 113 ? 22.443 -10.671 -13.829 1.00 85.44 113 GLY A N 1
ATOM 862 C CA . GLY A 1 113 ? 22.589 -10.094 -12.488 1.00 85.44 113 GLY A CA 1
ATOM 863 C C . GLY A 1 113 ? 22.634 -11.111 -11.347 1.00 85.44 113 GLY A C 1
ATOM 864 O O . GLY A 1 113 ? 23.088 -10.783 -10.254 1.00 85.44 113 GLY A O 1
ATOM 865 N N . ARG A 1 114 ? 22.137 -12.336 -11.573 1.00 89.25 114 ARG A N 1
ATOM 866 C CA . ARG A 1 114 ? 21.963 -13.401 -10.562 1.00 89.25 114 ARG A CA 1
ATOM 867 C C . ARG A 1 114 ? 21.171 -12.980 -9.321 1.00 89.25 114 ARG A C 1
ATOM 869 O O . ARG A 1 114 ? 21.227 -13.651 -8.290 1.00 89.25 114 ARG A O 1
ATOM 876 N N . ASP A 1 115 ? 20.382 -11.918 -9.442 1.00 86.94 115 ASP A N 1
ATOM 877 C CA . ASP A 1 115 ? 19.466 -11.478 -8.400 1.00 86.94 115 ASP A CA 1
ATOM 878 C C . ASP A 1 115 ? 18.242 -12.399 -8.343 1.00 86.94 115 ASP A C 1
ATOM 880 O O . ASP A 1 115 ? 17.513 -12.565 -9.321 1.00 86.94 115 ASP A O 1
ATOM 884 N N . ARG A 1 116 ? 17.987 -12.989 -7.175 1.00 87.19 116 ARG A N 1
ATOM 885 C CA . ARG A 1 116 ? 16.859 -13.904 -6.947 1.00 87.19 116 ARG A CA 1
ATOM 886 C C . ARG A 1 116 ? 15.494 -13.235 -7.128 1.00 87.19 116 ARG A C 1
ATOM 888 O O . ARG A 1 116 ? 14.505 -13.947 -7.330 1.00 87.19 116 ARG A O 1
ATOM 895 N N . LEU A 1 117 ? 15.415 -11.906 -7.065 1.00 85.62 117 LEU A N 1
ATOM 896 C CA . LEU A 1 117 ? 14.191 -11.171 -7.386 1.00 85.62 117 LEU A CA 1
ATOM 897 C C . LEU A 1 117 ? 13.857 -11.232 -8.881 1.00 85.62 117 LEU A C 1
ATOM 899 O O . LEU A 1 117 ? 12.680 -11.266 -9.229 1.00 85.62 117 LEU A O 1
ATOM 903 N N . HIS A 1 118 ? 14.861 -11.375 -9.750 1.00 91.00 118 HIS A N 1
ATOM 904 C CA . HIS A 1 118 ? 14.674 -11.518 -11.196 1.00 91.00 118 HIS A CA 1
ATOM 905 C C . HIS A 1 118 ? 14.538 -12.968 -11.665 1.00 91.00 118 HIS A C 1
ATOM 907 O O . HIS A 1 118 ? 14.147 -13.193 -12.802 1.00 91.00 118 HIS A O 1
ATOM 913 N N . ALA A 1 119 ? 14.827 -13.962 -10.819 1.00 93.25 119 ALA A N 1
ATOM 914 C CA . ALA A 1 119 ? 14.619 -15.366 -11.173 1.00 93.25 119 ALA A CA 1
ATOM 915 C C . ALA A 1 119 ? 13.123 -15.623 -11.465 1.00 93.25 119 ALA A C 1
ATOM 917 O O . ALA A 1 119 ? 12.323 -15.475 -10.532 1.00 93.25 119 ALA A O 1
ATOM 918 N N . PRO A 1 120 ? 12.728 -15.998 -12.701 1.00 93.88 120 PRO A N 1
ATOM 919 C CA . PRO A 1 120 ? 11.318 -16.146 -13.055 1.00 93.88 120 PRO A CA 1
ATOM 920 C C . PRO A 1 120 ? 10.609 -17.155 -12.149 1.00 93.88 120 PRO A C 1
ATOM 922 O O . PRO A 1 120 ? 11.102 -18.272 -11.961 1.00 93.88 120 PRO A O 1
ATOM 925 N N . SER A 1 121 ? 9.442 -16.790 -11.614 1.00 94.88 121 SER A N 1
ATOM 926 C CA . SER A 1 121 ? 8.647 -17.715 -10.802 1.00 94.88 121 SER A CA 1
ATOM 927 C C . SER A 1 121 ? 8.237 -18.961 -11.606 1.00 94.88 121 SER A C 1
ATOM 929 O O . SER A 1 121 ? 7.821 -18.829 -12.766 1.00 94.88 121 SER A O 1
ATOM 931 N N . PRO A 1 122 ? 8.314 -20.174 -11.020 1.00 95.81 122 PRO A N 1
ATOM 932 C CA . PRO A 1 122 ? 8.003 -21.424 -11.716 1.00 95.81 122 PRO A CA 1
ATOM 933 C C . PRO A 1 122 ? 6.618 -21.447 -12.368 1.00 95.81 122 PRO A C 1
ATOM 935 O O . PRO A 1 122 ? 6.488 -21.942 -13.492 1.00 95.81 122 PRO A O 1
ATOM 938 N N . ILE A 1 123 ? 5.603 -20.871 -11.716 1.00 96.75 123 ILE A N 1
ATOM 939 C CA . ILE A 1 123 ? 4.244 -20.794 -12.262 1.00 96.75 123 ILE A CA 1
ATOM 940 C C . ILE A 1 123 ? 4.177 -20.091 -13.627 1.00 96.75 123 ILE A C 1
ATOM 942 O O . ILE A 1 123 ? 3.444 -20.551 -14.500 1.00 96.75 123 ILE A O 1
ATOM 946 N N . ILE A 1 124 ? 4.996 -19.059 -13.883 1.00 97.31 124 ILE A N 1
ATOM 947 C CA . ILE A 1 124 ? 5.024 -18.365 -15.185 1.00 97.31 124 ILE A CA 1
ATOM 948 C C . ILE A 1 124 ? 5.421 -19.357 -16.281 1.00 97.31 124 ILE A C 1
ATOM 950 O O . ILE A 1 124 ? 4.750 -19.469 -17.306 1.00 97.31 124 ILE A O 1
ATOM 954 N N . LYS A 1 125 ? 6.477 -20.143 -16.041 1.00 95.88 125 LYS A N 1
ATOM 955 C CA . LYS A 1 125 ? 6.951 -21.162 -16.987 1.00 95.88 125 LYS A CA 1
ATOM 956 C C . LYS A 1 125 ? 5.887 -22.221 -17.260 1.00 95.88 125 LYS A C 1
ATOM 958 O O . LYS A 1 125 ? 5.704 -22.624 -18.410 1.00 95.88 125 LYS A O 1
ATOM 963 N N . GLN A 1 126 ? 5.195 -22.677 -16.218 1.00 97.38 126 GLN A N 1
ATOM 964 C CA . GLN A 1 126 ? 4.120 -23.663 -16.341 1.00 97.38 126 GLN A CA 1
ATOM 965 C C . GLN A 1 126 ? 2.966 -23.115 -17.189 1.00 97.38 126 GLN A C 1
ATOM 967 O O . GLN A 1 126 ? 2.541 -23.774 -18.136 1.00 97.38 126 GLN A O 1
ATOM 972 N N . MET A 1 127 ? 2.522 -21.886 -16.914 1.00 97.81 127 MET A N 1
ATOM 973 C CA . MET A 1 127 ? 1.455 -21.211 -17.659 1.00 97.81 127 MET A CA 1
ATOM 974 C C . MET A 1 127 ? 1.823 -21.015 -19.132 1.00 97.81 127 MET A C 1
ATOM 976 O O . MET A 1 127 ? 1.047 -21.385 -20.013 1.00 97.81 127 MET A O 1
ATOM 980 N N . VAL A 1 128 ? 3.039 -20.541 -19.417 1.00 97.75 128 VAL A N 1
ATOM 981 C CA . VAL A 1 128 ? 3.545 -20.379 -20.790 1.00 97.75 128 VAL A CA 1
ATOM 982 C C . VAL A 1 128 ? 3.600 -21.715 -21.532 1.00 97.75 128 VAL A C 1
ATOM 984 O O . VAL A 1 128 ? 3.191 -21.786 -22.694 1.00 97.75 128 VAL A O 1
ATOM 987 N N . THR A 1 129 ? 4.059 -22.777 -20.861 1.00 97.38 129 THR A N 1
ATOM 988 C CA . THR A 1 129 ? 4.113 -24.141 -21.418 1.00 97.38 129 THR A CA 1
ATOM 989 C C . THR A 1 129 ? 2.712 -24.669 -21.730 1.00 97.38 129 THR A C 1
ATOM 991 O O . THR A 1 129 ? 2.509 -25.300 -22.763 1.00 97.38 129 THR A O 1
ATOM 994 N N . ALA A 1 130 ? 1.730 -24.354 -20.884 1.00 97.38 130 ALA A N 1
ATOM 995 C CA . ALA A 1 130 ? 0.322 -24.687 -21.086 1.00 97.38 130 ALA A CA 1
ATOM 996 C C . ALA A 1 130 ? -0.394 -23.783 -22.115 1.00 97.38 130 ALA A C 1
ATOM 998 O O . ALA A 1 130 ? -1.595 -23.928 -22.327 1.00 97.38 130 ALA A O 1
ATOM 999 N N . GLY A 1 131 ? 0.311 -22.842 -22.756 1.00 97.31 131 GLY A N 1
ATOM 1000 C CA . GLY A 1 131 ? -0.266 -21.921 -23.741 1.00 97.31 131 GLY A CA 1
ATOM 1001 C C . GLY A 1 131 ? -1.037 -20.740 -23.140 1.00 97.31 131 GLY A C 1
ATOM 1002 O O . GLY A 1 131 ? -1.626 -19.958 -23.885 1.00 97.31 131 GLY A O 1
ATOM 1003 N N . LEU A 1 132 ? -1.000 -20.567 -21.817 1.00 97.75 132 LEU A N 1
ATOM 1004 C CA . LEU A 1 132 ? -1.625 -19.459 -21.099 1.00 97.75 132 LEU A CA 1
ATOM 1005 C C . LEU A 1 132 ? -0.661 -18.267 -21.104 1.00 97.75 132 LEU A C 1
ATOM 1007 O O . LEU A 1 132 ? 0.184 -18.125 -20.227 1.00 97.75 132 LEU A O 1
ATOM 1011 N N . ARG A 1 133 ? -0.720 -17.442 -22.149 1.00 97.88 133 ARG A N 1
ATOM 1012 C CA . ARG A 1 133 ? 0.215 -16.337 -22.416 1.00 97.88 133 ARG A CA 1
ATOM 1013 C C . ARG A 1 133 ? -0.386 -14.956 -22.138 1.00 97.88 133 ARG A C 1
ATOM 1015 O O . ARG A 1 133 ? 0.147 -13.964 -22.630 1.00 97.88 133 ARG A O 1
ATOM 1022 N N . GLY A 1 134 ? -1.472 -14.879 -21.371 1.00 97.44 134 GLY A N 1
ATOM 1023 C CA . GLY A 1 134 ? -2.157 -13.630 -21.031 1.00 97.44 134 GLY A CA 1
ATOM 1024 C C . GLY A 1 134 ? -3.239 -13.249 -22.041 1.00 97.44 134 GLY A C 1
ATOM 1025 O O . GLY A 1 134 ? -3.852 -14.104 -22.688 1.00 97.44 134 GLY A O 1
ATOM 1026 N N . ARG A 1 135 ? -3.469 -11.944 -22.219 1.00 97.12 135 ARG A N 1
ATOM 1027 C CA . ARG A 1 135 ? -4.518 -11.403 -23.103 1.00 97.12 135 ARG A CA 1
ATOM 1028 C C . ARG A 1 135 ? -4.390 -11.910 -24.529 1.00 97.12 135 ARG A C 1
ATOM 1030 O O . ARG A 1 135 ? -5.387 -12.257 -25.154 1.00 97.12 135 ARG A O 1
ATOM 1037 N N . LYS A 1 136 ? -3.163 -12.019 -25.042 1.00 96.50 136 LYS A N 1
ATOM 1038 C CA . LYS A 1 136 ? -2.903 -12.469 -26.418 1.00 96.50 136 LYS A CA 1
ATOM 1039 C C . LYS A 1 136 ? -3.260 -13.929 -26.695 1.00 96.50 136 LYS A C 1
ATOM 1041 O O . LYS A 1 136 ? -3.259 -14.316 -27.854 1.00 96.50 136 LYS A O 1
ATOM 1046 N N . SER A 1 137 ? -3.546 -14.732 -25.674 1.00 97.56 137 SER A N 1
ATOM 1047 C CA . SER A 1 137 ? -4.090 -16.090 -25.812 1.00 97.56 137 SER A CA 1
ATOM 1048 C C . SER A 1 137 ? -5.496 -16.220 -25.215 1.00 97.56 137 SER A C 1
ATOM 1050 O O . SER A 1 137 ? -6.009 -17.326 -25.119 1.00 97.56 137 SER A O 1
ATOM 1052 N N . GLY A 1 138 ? -6.109 -15.115 -24.771 1.00 97.31 138 GLY A N 1
ATOM 1053 C CA . GLY A 1 138 ? -7.399 -15.108 -24.068 1.00 97.31 138 GLY A CA 1
ATOM 1054 C C . GLY A 1 138 ? -7.344 -15.645 -22.630 1.00 97.31 138 GLY A C 1
ATOM 1055 O O . GLY A 1 138 ? -8.363 -15.675 -21.943 1.00 97.31 138 GLY A O 1
ATOM 1056 N N . ARG A 1 139 ? -6.165 -16.057 -22.144 1.00 97.62 139 ARG A N 1
ATOM 1057 C CA . ARG A 1 139 ? -5.983 -16.650 -20.813 1.00 97.62 139 ARG A CA 1
ATOM 1058 C C . ARG A 1 139 ? -4.547 -16.486 -20.317 1.00 97.62 139 ARG A C 1
ATOM 1060 O O . ARG A 1 139 ? -3.605 -16.862 -21.016 1.00 97.62 139 ARG A O 1
ATOM 1067 N N . GLY A 1 140 ? -4.402 -15.991 -19.096 1.00 97.25 140 GLY A N 1
ATOM 1068 C CA . GLY A 1 140 ? -3.181 -15.983 -18.290 1.00 97.25 140 GLY A CA 1
ATOM 1069 C C . GLY A 1 140 ? -3.550 -16.159 -16.819 1.00 97.25 140 GLY A C 1
ATOM 1070 O O . GLY A 1 140 ? -4.184 -17.165 -16.480 1.00 97.25 140 GLY A O 1
ATOM 1071 N N . PHE A 1 141 ? -3.183 -15.202 -15.963 1.00 97.62 141 PHE A N 1
ATOM 1072 C CA . PHE A 1 141 ? -3.695 -15.132 -14.584 1.00 97.62 141 PHE A CA 1
ATOM 1073 C C . PHE A 1 141 ? -5.210 -14.910 -14.569 1.00 97.62 141 PHE A C 1
ATOM 1075 O O . PHE A 1 141 ? -5.910 -15.470 -13.731 1.00 97.62 141 PHE A O 1
ATOM 1082 N N . TYR A 1 142 ? -5.714 -14.148 -15.536 1.00 98.12 142 TYR A N 1
ATOM 1083 C CA . TYR A 1 142 ? -7.130 -13.913 -15.785 1.00 98.12 142 TYR A CA 1
ATOM 1084 C C . TYR A 1 142 ? -7.595 -14.680 -17.032 1.00 98.12 142 TYR A C 1
ATOM 1086 O O . TYR A 1 142 ? -6.803 -14.996 -17.927 1.00 98.12 142 TYR A O 1
ATOM 1094 N N . THR A 1 143 ? -8.896 -14.950 -17.144 1.00 97.88 143 THR A N 1
ATOM 1095 C CA . THR A 1 143 ? -9.536 -15.263 -18.435 1.00 97.88 143 THR A CA 1
ATOM 1096 C C . THR A 1 143 ? -10.213 -14.051 -19.015 1.00 97.88 143 THR A C 1
ATOM 1098 O O . THR A 1 143 ? -10.827 -13.258 -18.306 1.00 97.88 143 THR A O 1
ATOM 1101 N N . TYR A 1 144 ? -10.082 -13.937 -20.328 1.00 97.94 144 TYR A N 1
ATOM 1102 C CA . TYR A 1 144 ? -10.620 -12.857 -21.122 1.00 97.94 144 TYR A CA 1
ATOM 1103 C C . TYR A 1 144 ? -11.730 -13.377 -22.031 1.00 97.94 144 TYR A C 1
ATOM 1105 O O . TYR A 1 144 ? -11.687 -14.522 -22.476 1.00 97.94 144 TYR A O 1
ATOM 1113 N N . GLU A 1 145 ? -12.708 -12.521 -22.321 1.00 97.19 145 GLU A N 1
ATOM 1114 C CA . GLU A 1 145 ? -13.869 -12.841 -23.169 1.00 97.19 145 GLU A CA 1
ATOM 1115 C C . GLU A 1 145 ? -13.466 -13.426 -24.534 1.00 97.19 145 GLU A C 1
ATOM 1117 O O . GLU A 1 145 ? -14.107 -14.337 -25.054 1.00 97.19 145 GLU A O 1
ATOM 1122 N N . ALA A 1 146 ? -12.374 -12.914 -25.100 1.00 96.31 146 ALA A N 1
ATOM 1123 C CA . ALA A 1 146 ? -11.779 -13.390 -26.337 1.00 96.31 146 ALA A CA 1
ATOM 1124 C C . ALA A 1 146 ? -10.271 -13.107 -26.351 1.00 96.31 146 ALA A C 1
ATOM 1126 O O . ALA A 1 146 ? -9.739 -12.362 -25.520 1.00 96.31 146 ALA A O 1
ATOM 1127 N N . GLN A 1 147 ? -9.569 -13.668 -27.337 1.00 96.12 147 GLN A N 1
ATOM 1128 C CA . GLN A 1 147 ? -8.168 -13.345 -27.590 1.00 96.12 147 GLN A CA 1
ATOM 1129 C C . GLN A 1 147 ? -8.003 -11.834 -27.826 1.00 96.12 147 GLN A C 1
ATOM 1131 O O . GLN A 1 147 ? -8.758 -11.231 -28.582 1.00 96.12 147 GLN A O 1
ATOM 1136 N N . HIS A 1 148 ? -7.011 -11.228 -27.174 1.00 93.81 148 HIS A N 1
ATOM 1137 C CA . HIS A 1 148 ? -6.743 -9.785 -27.158 1.00 93.81 148 HIS A CA 1
ATOM 1138 C C . HIS A 1 148 ? -7.841 -8.909 -26.527 1.00 93.81 148 HIS A C 1
ATOM 1140 O O . HIS A 1 148 ? -7.680 -7.687 -26.502 1.00 93.81 148 HIS A O 1
ATOM 1146 N N . SER A 1 149 ? -8.911 -9.490 -25.970 1.00 95.38 149 SER A N 1
ATOM 1147 C CA . SER A 1 149 ? -9.938 -8.709 -25.281 1.00 95.38 149 SER A CA 1
ATOM 1148 C C . SER A 1 149 ? -9.368 -8.073 -24.005 1.00 95.38 149 SER A C 1
ATOM 1150 O O . SER A 1 149 ? -8.633 -8.727 -23.258 1.00 95.38 149 SER A O 1
ATOM 1152 N N . PRO A 1 150 ? -9.690 -6.800 -23.716 1.00 94.00 150 PRO A N 1
ATOM 1153 C CA . PRO A 1 150 ? -9.397 -6.194 -22.423 1.00 94.00 150 PRO A CA 1
ATOM 1154 C C . PRO A 1 150 ? -10.393 -6.627 -21.333 1.00 94.00 150 PRO A C 1
ATOM 1156 O O . PRO A 1 150 ? -10.180 -6.295 -20.169 1.00 94.00 150 PRO A O 1
ATOM 1159 N N . VAL A 1 151 ? -11.473 -7.330 -21.697 1.00 96.12 151 VAL A N 1
ATOM 1160 C CA . VAL A 1 151 ? -12.571 -7.702 -20.798 1.00 96.12 151 VAL A CA 1
ATOM 1161 C C . VAL A 1 151 ? -12.243 -9.012 -20.092 1.00 96.12 151 VAL A C 1
ATOM 1163 O O . VAL A 1 151 ? -12.159 -10.062 -20.729 1.00 96.12 151 VAL A O 1
ATOM 1166 N N . VAL A 1 152 ? -12.061 -8.936 -18.774 1.00 95.88 152 VAL A N 1
ATOM 1167 C CA . VAL A 1 152 ? -11.921 -10.099 -17.889 1.00 95.88 152 VAL A CA 1
ATOM 1168 C C . VAL A 1 152 ? -13.293 -10.731 -17.663 1.00 95.88 152 VAL A C 1
ATOM 1170 O O . VAL A 1 152 ? -14.260 -10.022 -17.390 1.00 95.88 152 VAL A O 1
ATOM 1173 N N . VAL A 1 153 ? -13.363 -12.059 -17.724 1.00 96.31 153 VAL A N 1
ATOM 1174 C CA . VAL A 1 153 ? -14.559 -12.846 -17.402 1.00 96.31 153 VAL A CA 1
ATOM 1175 C C . VAL A 1 153 ? -14.285 -13.781 -16.229 1.00 96.31 153 VAL A C 1
ATOM 1177 O O . VAL A 1 153 ? -13.152 -14.235 -16.037 1.00 96.31 153 VAL A O 1
ATOM 1180 N N . ALA A 1 154 ? -15.332 -14.061 -15.452 1.00 94.38 154 ALA A N 1
ATOM 1181 C CA . ALA A 1 154 ? -15.244 -14.940 -14.296 1.00 94.38 154 ALA A CA 1
ATOM 1182 C C . ALA A 1 154 ? -14.808 -16.359 -14.693 1.00 94.38 154 ALA A C 1
ATOM 1184 O O . ALA A 1 154 ? -15.185 -16.878 -15.746 1.00 94.38 154 ALA A O 1
ATOM 1185 N N . ASP A 1 155 ? -14.026 -16.990 -13.826 1.00 93.81 155 ASP A N 1
ATOM 1186 C CA . ASP A 1 155 ? -13.570 -18.368 -13.957 1.00 93.81 155 ASP A CA 1
ATOM 1187 C C . ASP A 1 155 ? -13.569 -19.094 -12.610 1.00 93.81 155 ASP A C 1
ATOM 1189 O O . ASP A 1 155 ? -13.973 -18.545 -11.591 1.00 93.81 155 ASP A O 1
ATOM 1193 N N . ALA A 1 156 ? -13.082 -20.335 -12.601 1.00 90.25 156 ALA A N 1
ATOM 1194 C CA . ALA A 1 156 ? -13.013 -21.166 -11.400 1.00 90.25 156 ALA A CA 1
ATOM 1195 C C . ALA A 1 156 ? -12.133 -20.594 -10.267 1.00 90.25 156 ALA A C 1
ATOM 1197 O O . ALA A 1 156 ? -12.186 -21.103 -9.153 1.00 90.25 156 ALA A O 1
ATOM 1198 N N . GLN A 1 157 ? -11.292 -19.595 -10.545 1.00 89.44 157 GLN A N 1
ATOM 1199 C CA . GLN A 1 157 ? -10.457 -18.904 -9.561 1.00 89.44 157 GLN A CA 1
ATOM 1200 C C . GLN A 1 157 ? -11.024 -17.537 -9.169 1.00 89.44 157 GLN A C 1
ATOM 1202 O O . GLN A 1 157 ? -10.495 -16.926 -8.247 1.00 89.44 157 GLN A O 1
ATOM 1207 N N . THR A 1 158 ? -12.049 -17.036 -9.865 1.00 89.62 158 THR A N 1
ATOM 1208 C CA . THR A 1 158 ? -12.729 -15.797 -9.487 1.00 89.62 158 THR A CA 1
ATOM 1209 C C . THR A 1 158 ? -13.450 -16.025 -8.161 1.00 89.62 158 THR A C 1
ATOM 1211 O O . THR A 1 158 ? -14.271 -16.942 -8.089 1.00 89.62 158 THR A O 1
ATOM 1214 N N . PRO A 1 159 ? -13.166 -15.222 -7.119 1.00 82.88 159 PRO A N 1
ATOM 1215 C CA . PRO A 1 159 ? -13.882 -15.319 -5.855 1.00 82.88 159 PRO A CA 1
ATOM 1216 C C . PRO A 1 159 ? -15.388 -15.174 -6.089 1.00 82.88 159 PRO A C 1
ATOM 1218 O O . PRO A 1 159 ? -15.826 -14.228 -6.745 1.00 82.88 159 PRO A O 1
ATOM 1221 N N . ASP A 1 160 ? -16.175 -16.120 -5.578 1.00 75.31 160 ASP A N 1
ATOM 1222 C CA . ASP A 1 160 ? -17.630 -16.072 -5.679 1.00 75.31 160 ASP A CA 1
ATOM 1223 C C . ASP A 1 160 ? -18.166 -15.069 -4.641 1.00 75.31 160 ASP A C 1
ATOM 1225 O O . ASP A 1 160 ? -18.060 -15.327 -3.439 1.00 75.31 160 ASP A O 1
ATOM 1229 N N . PRO A 1 161 ? -18.749 -13.930 -5.065 1.00 63.53 161 PRO A N 1
ATOM 1230 C CA . PRO A 1 161 ? -19.256 -12.916 -4.142 1.00 63.53 161 PRO A CA 1
ATOM 1231 C C . PRO A 1 161 ? -20.456 -13.404 -3.319 1.00 63.53 161 PRO A C 1
ATOM 1233 O O . PRO A 1 161 ? -20.850 -12.731 -2.375 1.00 63.53 161 PRO A O 1
ATOM 1236 N N . THR A 1 162 ? -21.049 -14.551 -3.669 1.00 56.25 162 THR A N 1
ATOM 1237 C CA . THR A 1 162 ? -22.147 -15.183 -2.925 1.00 56.25 162 THR A CA 1
ATOM 1238 C C . THR A 1 162 ? -21.673 -16.268 -1.953 1.00 56.25 162 THR A C 1
ATOM 1240 O O . THR A 1 162 ? -22.446 -16.691 -1.097 1.00 56.25 162 THR A O 1
ATOM 1243 N N . GLN A 1 163 ? -20.398 -16.676 -2.022 1.00 54.38 163 GLN A N 1
ATOM 1244 C CA . GLN A 1 163 ? -19.750 -17.580 -1.057 1.00 54.38 163 GLN A CA 1
ATOM 1245 C C . GLN A 1 163 ? -19.087 -16.836 0.110 1.00 54.38 163 GLN A C 1
ATOM 1247 O O . GLN A 1 163 ? -18.167 -17.351 0.745 1.00 54.38 163 GLN A O 1
ATOM 1252 N N . THR A 1 164 ? -19.579 -15.653 0.470 1.00 56.50 164 THR A N 1
ATOM 1253 C CA . THR A 1 164 ? -19.349 -15.063 1.797 1.00 56.50 164 THR A CA 1
ATOM 1254 C C . THR A 1 164 ? -20.190 -15.841 2.820 1.00 56.50 164 THR A C 1
ATOM 1256 O O . THR A 1 164 ? -21.215 -15.376 3.309 1.00 56.50 164 THR A O 1
ATOM 1259 N N . GLY A 1 165 ? -19.827 -17.107 3.046 1.00 50.03 165 GLY A N 1
ATOM 1260 C CA . GLY A 1 165 ? -20.581 -18.069 3.861 1.00 50.03 165 GLY A CA 1
ATOM 1261 C C . GLY A 1 165 ? -20.307 -17.981 5.365 1.00 50.03 165 GLY A C 1
ATOM 1262 O O . GLY A 1 165 ? -20.817 -18.807 6.121 1.00 50.03 165 GLY A O 1
ATOM 1263 N N . GLY A 1 166 ? -19.487 -17.023 5.801 1.00 64.00 166 GLY A N 1
ATOM 1264 C CA . GLY A 1 166 ? -19.220 -16.782 7.214 1.00 64.00 166 GLY A CA 1
ATOM 1265 C C . GLY A 1 166 ? -20.371 -16.022 7.866 1.00 64.00 166 GLY A C 1
ATOM 1266 O O . GLY A 1 166 ? -20.914 -15.084 7.288 1.00 64.00 166 GLY A O 1
ATOM 1267 N N . SER A 1 167 ? -20.749 -16.402 9.086 1.00 85.94 167 SER A N 1
ATOM 1268 C CA . SER A 1 167 ? -21.569 -15.529 9.932 1.00 85.94 167 SER A CA 1
ATOM 1269 C C . SER A 1 167 ? -20.850 -14.193 10.131 1.00 85.94 167 SER A C 1
ATOM 1271 O O . SER A 1 167 ? -19.648 -14.209 10.368 1.00 85.94 167 SER A O 1
ATOM 1273 N N . THR A 1 168 ? -21.549 -13.059 10.094 1.00 92.12 168 THR A N 1
ATOM 1274 C CA . THR A 1 168 ? -20.969 -11.762 10.479 1.00 92.12 168 THR A CA 1
ATOM 1275 C C . THR A 1 168 ? -21.447 -11.331 11.860 1.00 92.12 168 THR A C 1
ATOM 1277 O O . THR A 1 168 ? -22.510 -11.740 12.339 1.00 92.12 168 THR A O 1
ATOM 1280 N N . ARG A 1 169 ? -20.638 -10.510 12.532 1.00 94.88 169 ARG A N 1
ATOM 1281 C CA . ARG A 1 169 ? -20.985 -9.851 13.792 1.00 94.88 169 ARG A CA 1
ATOM 1282 C C . ARG A 1 169 ? -21.518 -8.460 13.486 1.00 94.88 169 ARG A C 1
ATOM 1284 O O . ARG A 1 169 ? -20.996 -7.749 12.633 1.00 94.88 169 ARG A O 1
ATOM 1291 N N . THR A 1 170 ? -22.536 -8.029 14.220 1.00 95.12 170 THR A N 1
ATOM 1292 C CA . THR A 1 170 ? -23.033 -6.657 14.089 1.00 95.12 170 THR A CA 1
ATOM 1293 C C . THR A 1 170 ? -22.049 -5.671 14.718 1.00 95.12 170 THR A C 1
ATOM 1295 O O . THR A 1 170 ? -21.743 -5.779 15.902 1.00 95.12 170 THR A O 1
ATOM 1298 N N . VAL A 1 171 ? -21.608 -4.676 13.943 1.00 97.69 171 VAL A N 1
ATOM 1299 C CA . VAL A 1 171 ? -20.753 -3.574 14.412 1.00 97.69 171 VAL A CA 1
ATOM 1300 C C . VAL A 1 171 ? -21.521 -2.258 14.299 1.00 97.69 171 VAL A C 1
ATOM 1302 O O . VAL A 1 171 ? -21.812 -1.790 13.197 1.00 97.69 171 VAL A O 1
ATOM 1305 N N . ASN A 1 172 ? -21.852 -1.655 15.440 1.00 96.75 172 ASN 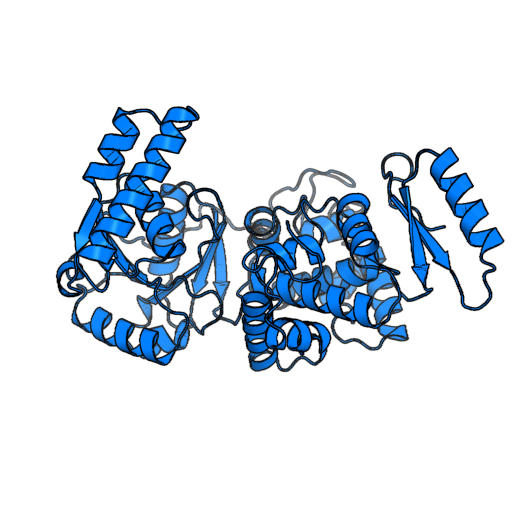A N 1
ATOM 1306 C CA . ASN A 1 172 ? -22.503 -0.342 15.525 1.00 96.75 172 ASN A CA 1
ATOM 1307 C C . ASN A 1 172 ? -21.625 0.700 16.225 1.00 96.75 172 ASN A C 1
ATOM 1309 O O . ASN A 1 172 ? -21.774 1.894 15.971 1.00 96.75 172 ASN A O 1
ATOM 1313 N N . SER A 1 173 ? -20.709 0.245 17.079 1.00 98.44 173 SER A N 1
ATOM 1314 C CA . SER A 1 173 ? -19.849 1.087 17.904 1.00 98.44 173 SER A CA 1
ATOM 1315 C C . SER A 1 173 ? -18.377 0.712 17.750 1.00 98.44 173 SER A C 1
ATOM 1317 O O . SER A 1 173 ? -18.015 -0.468 17.793 1.00 98.44 173 SER A O 1
ATOM 1319 N N . VAL A 1 174 ? -17.523 1.721 17.574 1.00 98.75 174 VAL A N 1
ATOM 1320 C CA . VAL A 1 174 ? -16.091 1.561 17.307 1.00 98.75 174 VAL A CA 1
ATOM 1321 C C . VAL A 1 174 ? -15.258 2.370 18.302 1.00 98.75 174 VAL A C 1
ATOM 1323 O O . VAL A 1 174 ? -15.434 3.576 18.458 1.00 98.75 174 VAL A O 1
ATOM 1326 N N . GLY A 1 175 ? -14.307 1.715 18.958 1.00 98.81 175 GLY A N 1
ATOM 1327 C CA . GLY A 1 175 ? -13.224 2.352 19.694 1.00 98.81 175 GLY A CA 1
ATOM 1328 C C . GLY A 1 175 ? -12.051 2.674 18.771 1.00 98.81 175 GLY A C 1
ATOM 1329 O O . GLY A 1 175 ? -11.629 1.808 18.013 1.00 98.81 175 GLY A O 1
ATOM 1330 N N . VAL A 1 176 ? -11.474 3.873 18.836 1.00 98.81 176 VAL A N 1
ATOM 1331 C CA . VAL A 1 176 ? -10.239 4.215 18.104 1.00 98.81 176 VAL A CA 1
ATOM 1332 C C . VAL A 1 176 ? -9.189 4.727 19.079 1.00 98.81 176 VAL A C 1
ATOM 1334 O O . VAL A 1 176 ? -9.401 5.729 19.758 1.00 98.81 176 VAL A O 1
ATOM 1337 N N . ILE A 1 177 ? -8.038 4.064 19.158 1.00 98.75 177 ILE A N 1
ATOM 1338 C CA . ILE A 1 177 ? -7.000 4.397 20.141 1.00 98.75 177 ILE A CA 1
ATOM 1339 C C . ILE A 1 177 ? -5.844 5.094 19.446 1.00 98.75 177 ILE A C 1
ATOM 1341 O O . ILE A 1 177 ? -5.206 4.536 18.557 1.00 98.75 177 ILE A O 1
ATOM 1345 N N . GLY A 1 178 ? -5.542 6.309 19.891 1.00 97.69 178 GLY A N 1
ATOM 1346 C CA . GLY A 1 178 ? -4.466 7.124 19.351 1.00 97.69 178 GLY A CA 1
ATOM 1347 C C . GLY A 1 178 ? -4.934 8.527 18.985 1.00 97.69 178 GLY A C 1
ATOM 1348 O O . GLY A 1 178 ? -6.113 8.812 18.813 1.00 97.69 178 GLY A O 1
ATOM 1349 N N . SER A 1 179 ? -3.970 9.435 18.859 1.00 96.88 179 SER A N 1
ATOM 1350 C CA . SER A 1 179 ? -4.223 10.839 18.504 1.00 96.88 179 SER A CA 1
ATOM 1351 C C . SER A 1 179 ? -3.403 11.299 17.298 1.00 96.88 179 SER A C 1
ATOM 1353 O O . SER A 1 179 ? -3.183 12.496 17.114 1.00 96.88 179 SER A O 1
ATOM 1355 N N . GLY A 1 180 ? -2.828 10.352 16.553 1.00 95.69 180 GLY A N 1
ATOM 1356 C CA . GLY A 1 180 ? -2.057 10.628 15.345 1.00 95.69 180 GLY A CA 1
ATOM 1357 C C . GLY A 1 180 ? -2.958 10.881 14.137 1.00 95.69 180 GLY A C 1
ATOM 1358 O O . GLY A 1 180 ? -4.181 10.752 14.210 1.00 95.69 180 GLY A O 1
ATOM 1359 N N . THR A 1 181 ? -2.342 11.202 12.999 1.00 94.06 181 THR A N 1
ATOM 1360 C CA . THR A 1 181 ? -3.049 11.427 11.729 1.00 94.06 181 THR A CA 1
ATOM 1361 C C . THR A 1 181 ? -3.891 10.221 11.318 1.00 94.06 181 THR A C 1
ATOM 1363 O O . THR A 1 181 ? -5.033 10.401 10.903 1.00 94.06 181 THR A O 1
ATOM 1366 N N . MET A 1 182 ? -3.359 9.004 11.487 1.00 95.44 182 MET A N 1
ATOM 1367 C CA . MET A 1 182 ? -4.071 7.774 11.136 1.00 95.44 182 MET A CA 1
ATOM 1368 C C . MET A 1 182 ? -5.306 7.566 12.020 1.00 95.44 182 MET A C 1
ATOM 1370 O O . MET A 1 182 ? -6.413 7.507 11.498 1.00 95.44 182 MET A O 1
ATOM 1374 N N . ALA A 1 183 ? -5.135 7.573 13.348 1.00 97.62 183 ALA A N 1
ATOM 1375 C CA . ALA A 1 183 ? -6.234 7.445 14.311 1.00 97.62 183 ALA A CA 1
ATOM 1376 C C . ALA A 1 183 ? -7.353 8.473 14.057 1.00 97.62 183 ALA A C 1
ATOM 1378 O O . ALA A 1 183 ? -8.528 8.127 13.990 1.00 97.62 183 ALA A O 1
ATOM 1379 N N . THR A 1 184 ? -6.972 9.734 13.831 1.00 98.38 184 THR A N 1
ATOM 1380 C CA . THR A 1 184 ? -7.911 10.829 13.537 1.00 98.38 184 THR A CA 1
ATOM 1381 C C . THR A 1 184 ? -8.704 10.561 12.255 1.00 98.38 184 THR A C 1
ATOM 1383 O O . THR A 1 184 ? -9.923 10.714 12.235 1.00 98.38 184 THR A O 1
ATOM 1386 N N . GLY A 1 185 ? -8.026 10.138 11.183 1.00 98.00 185 GLY A N 1
ATOM 1387 C CA . GLY A 1 185 ? -8.672 9.846 9.903 1.00 98.00 185 GLY A CA 1
ATOM 1388 C C . GLY A 1 185 ? -9.566 8.605 9.941 1.00 98.00 185 GLY A C 1
ATOM 1389 O O . GLY A 1 185 ? -10.606 8.596 9.287 1.00 98.00 185 GLY A O 1
ATOM 1390 N N . ILE A 1 186 ? -9.189 7.582 10.713 1.00 98.44 186 ILE A N 1
ATOM 1391 C CA . ILE A 1 186 ? -9.997 6.375 10.937 1.00 98.44 186 ILE A CA 1
ATOM 1392 C C . ILE A 1 186 ? -11.269 6.728 11.717 1.00 98.44 186 ILE A C 1
ATOM 1394 O O . ILE A 1 186 ? -12.364 6.361 11.292 1.00 98.44 186 ILE A O 1
ATOM 1398 N N . ALA A 1 187 ? -11.146 7.497 12.804 1.00 98.62 187 ALA A N 1
ATOM 1399 C CA . ALA A 1 187 ? -12.295 7.967 13.577 1.00 98.62 187 ALA A CA 1
ATOM 1400 C C . ALA A 1 187 ? -13.270 8.785 12.713 1.00 98.62 187 ALA A C 1
ATOM 1402 O O . ALA A 1 187 ? -14.475 8.543 12.751 1.00 98.62 187 ALA A O 1
ATOM 1403 N N . GLU A 1 188 ? -12.760 9.699 11.877 1.00 98.38 188 GLU A N 1
ATOM 1404 C CA . GLU A 1 188 ? -13.588 10.445 10.920 1.00 98.38 188 GLU A CA 1
ATOM 1405 C C . GLU A 1 188 ? -14.278 9.515 9.908 1.00 98.38 188 GLU A C 1
ATOM 1407 O O . GLU A 1 188 ? -15.461 9.696 9.621 1.00 98.38 188 GLU A O 1
ATOM 1412 N N . ALA A 1 189 ? -13.567 8.522 9.363 1.00 97.81 189 ALA A N 1
ATOM 1413 C CA . ALA A 1 189 ? -14.125 7.600 8.375 1.00 97.81 189 ALA A CA 1
ATOM 1414 C C . ALA A 1 189 ? -15.303 6.788 8.938 1.00 97.81 189 ALA A C 1
ATOM 1416 O O . ALA A 1 189 ? -16.339 6.697 8.281 1.00 97.81 189 ALA A O 1
ATOM 1417 N N . PHE A 1 190 ? -15.175 6.260 10.159 1.00 98.44 190 PHE A N 1
ATOM 1418 C CA . PHE A 1 190 ? -16.264 5.545 10.827 1.00 98.44 190 PHE A CA 1
ATOM 1419 C C . PHE A 1 190 ? -17.438 6.468 11.173 1.00 98.44 190 PHE A C 1
ATOM 1421 O O . PHE A 1 190 ? -18.583 6.139 10.862 1.00 98.44 190 PHE A O 1
ATOM 1428 N N . ALA A 1 191 ? -17.170 7.652 11.728 1.00 98.12 191 ALA A N 1
ATOM 1429 C CA . ALA A 1 191 ? -18.215 8.603 12.105 1.00 98.12 191 ALA A CA 1
ATOM 1430 C C . ALA A 1 191 ? -19.039 9.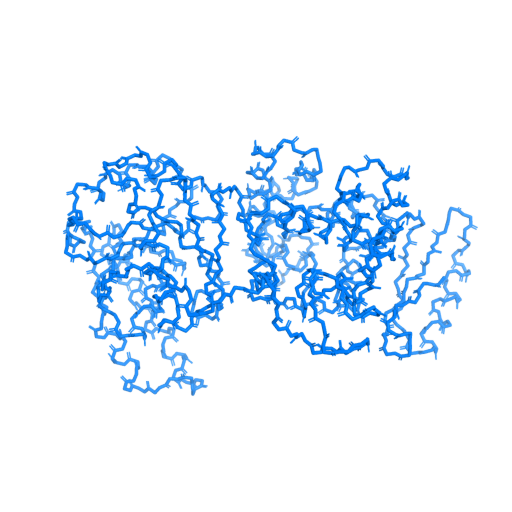086 10.898 1.00 98.12 191 ALA A C 1
ATOM 1432 O O . ALA A 1 191 ? -20.264 9.179 10.966 1.00 98.12 191 ALA A O 1
ATOM 1433 N N . LYS A 1 192 ? -18.394 9.325 9.748 1.00 96.50 192 LYS A N 1
ATOM 1434 C CA . LYS A 1 192 ? -19.082 9.673 8.490 1.00 96.50 192 LYS A CA 1
ATOM 1435 C C . LYS A 1 192 ? -19.973 8.556 7.948 1.00 96.50 192 LYS A C 1
ATOM 1437 O O . LYS A 1 192 ? -20.894 8.846 7.192 1.00 96.50 192 LYS A O 1
ATOM 1442 N N . ALA A 1 193 ? -19.695 7.307 8.309 1.00 96.06 193 ALA A N 1
ATOM 1443 C CA . ALA A 1 193 ? -20.523 6.158 7.959 1.00 96.06 193 ALA A CA 1
ATOM 1444 C C . ALA A 1 193 ? -21.662 5.905 8.970 1.00 96.06 193 ALA A C 1
ATOM 1446 O O . ALA A 1 193 ? -22.373 4.904 8.855 1.00 96.06 193 ALA A O 1
ATOM 1447 N N . GLY A 1 194 ? -21.839 6.797 9.955 1.00 96.62 194 GLY A N 1
ATOM 1448 C CA . GLY A 1 194 ? -22.908 6.725 10.952 1.00 96.62 194 GLY A CA 1
ATOM 1449 C C . GLY A 1 194 ? -22.675 5.690 12.054 1.00 96.62 194 GLY A C 1
ATOM 1450 O O . GLY A 1 194 ? -23.637 5.168 12.611 1.00 96.62 194 GLY A O 1
ATOM 1451 N N . LEU A 1 195 ? -21.418 5.327 12.318 1.00 98.31 195 LEU A N 1
ATOM 1452 C CA . LEU A 1 195 ? -21.039 4.476 13.449 1.00 98.31 195 LEU A CA 1
ATOM 1453 C C . LEU A 1 195 ? -20.729 5.344 14.664 1.00 98.31 195 LEU A C 1
ATOM 1455 O O . LEU A 1 195 ? -20.072 6.372 14.514 1.00 98.31 195 LEU A O 1
ATOM 1459 N N . ASP A 1 196 ? -21.127 4.900 15.854 1.00 98.69 196 ASP A N 1
ATOM 1460 C CA . ASP A 1 196 ? -20.770 5.582 17.099 1.00 98.69 196 ASP A CA 1
ATOM 1461 C C . ASP A 1 196 ? -19.291 5.339 17.410 1.00 98.69 196 ASP A C 1
ATOM 1463 O O . ASP A 1 196 ? -18.852 4.196 17.540 1.00 98.69 196 ASP A O 1
ATOM 1467 N N . VAL A 1 197 ? -18.505 6.408 17.522 1.00 98.81 197 VAL A N 1
ATOM 1468 C CA . VAL A 1 197 ? -17.051 6.333 17.683 1.00 98.81 197 VAL A CA 1
ATOM 1469 C C . VAL A 1 197 ? -16.623 6.905 19.027 1.00 98.81 197 VAL A C 1
ATOM 1471 O O . VAL A 1 197 ? -16.796 8.096 19.295 1.00 98.81 197 VAL A O 1
ATOM 1474 N N . ILE A 1 198 ? -15.966 6.073 19.836 1.00 98.81 198 ILE A N 1
ATOM 1475 C CA . ILE A 1 198 ? -15.238 6.508 21.030 1.00 98.81 198 ILE A CA 1
ATOM 1476 C C . ILE A 1 198 ? -13.753 6.560 20.682 1.00 98.81 198 ILE A C 1
ATOM 1478 O O . ILE A 1 198 ? -13.136 5.524 20.448 1.00 98.81 198 ILE A O 1
ATOM 1482 N N . TYR A 1 199 ? -13.152 7.748 20.652 1.00 98.75 199 TYR A N 1
ATOM 1483 C CA . TYR A 1 199 ? -11.713 7.874 20.416 1.00 98.75 199 TYR A CA 1
ATOM 1484 C C . TYR A 1 199 ? -10.963 8.174 21.715 1.00 98.75 199 TYR A C 1
ATOM 1486 O O . TYR A 1 199 ? -11.302 9.103 22.453 1.00 98.75 199 TYR A O 1
ATOM 1494 N N . VAL A 1 200 ? -9.924 7.387 21.991 1.00 98.75 200 VAL A N 1
ATOM 1495 C CA . VAL A 1 200 ? -9.136 7.470 23.224 1.00 98.75 200 VAL A CA 1
ATOM 1496 C C . VAL A 1 200 ? -7.773 8.083 22.941 1.00 98.75 200 VAL A C 1
ATOM 1498 O O . VAL A 1 200 ? -7.006 7.603 22.101 1.00 98.75 200 VAL A O 1
ATOM 1501 N N . ALA A 1 201 ? -7.443 9.138 23.682 1.00 97.69 201 ALA A N 1
ATOM 1502 C CA . ALA A 1 201 ? -6.135 9.777 23.642 1.00 97.69 201 ALA A CA 1
ATOM 1503 C C . ALA A 1 201 ? -5.535 9.923 25.044 1.00 97.69 201 ALA A C 1
ATOM 1505 O O . ALA A 1 201 ? -6.232 9.966 26.048 1.00 97.69 201 ALA A O 1
ATOM 1506 N N . ARG A 1 202 ? -4.209 10.068 25.115 1.00 95.62 202 ARG A N 1
ATOM 1507 C CA . ARG A 1 202 ? -3.458 10.101 26.386 1.00 95.62 202 ARG A CA 1
ATOM 1508 C C . ARG A 1 202 ? -3.751 11.294 27.313 1.00 95.62 202 ARG A C 1
ATOM 1510 O O . ARG A 1 202 ? -3.251 11.320 28.431 1.00 95.62 202 ARG A O 1
ATOM 1517 N N . SER A 1 203 ? -4.430 12.333 26.828 1.00 97.75 203 SER A N 1
ATOM 1518 C CA . SER A 1 203 ? -4.760 13.529 27.612 1.00 97.75 203 SER A CA 1
ATOM 1519 C C . SER A 1 203 ? -5.923 14.301 26.996 1.00 97.75 203 SER A C 1
ATOM 1521 O O . SER A 1 203 ? -6.143 14.234 25.785 1.00 97.75 203 SER A O 1
ATOM 1523 N N . GLU A 1 204 ? -6.611 15.102 27.810 1.00 98.12 204 GLU A N 1
ATOM 1524 C CA . GLU A 1 204 ? -7.725 15.957 27.369 1.00 98.12 204 GLU A CA 1
ATOM 1525 C C . GLU A 1 204 ? -7.323 16.920 26.242 1.00 98.12 204 GLU A C 1
ATOM 1527 O O . GLU A 1 204 ? -8.072 17.138 25.291 1.00 98.12 204 GLU A O 1
ATOM 1532 N N . ASP A 1 205 ? -6.099 17.451 26.281 1.00 98.19 205 ASP A N 1
ATOM 1533 C CA . ASP A 1 205 ? -5.583 18.304 25.205 1.00 98.19 205 ASP A CA 1
ATOM 1534 C C . ASP A 1 205 ? -5.462 17.546 23.879 1.00 98.19 205 ASP A C 1
ATOM 1536 O O . ASP A 1 205 ? -5.735 18.097 22.812 1.00 98.19 205 ASP A O 1
ATOM 1540 N N . LYS A 1 206 ? -5.078 16.264 23.925 1.00 98.12 206 LYS A N 1
ATOM 1541 C CA . LYS A 1 206 ? -5.029 15.415 22.731 1.00 98.12 206 LYS A CA 1
ATOM 1542 C C . LYS A 1 206 ? -6.426 15.038 22.251 1.00 98.12 206 LYS A C 1
ATOM 1544 O O . LYS A 1 206 ? -6.637 15.033 21.042 1.00 98.12 206 LYS A O 1
ATOM 1549 N N . VAL A 1 207 ? -7.377 14.815 23.158 1.00 98.56 207 VAL A N 1
ATOM 1550 C CA . VAL A 1 207 ? -8.791 14.604 22.810 1.00 98.56 207 VAL A CA 1
ATOM 1551 C C . VAL A 1 207 ? -9.352 15.811 22.050 1.00 98.56 207 VAL A C 1
ATOM 1553 O O . VAL A 1 207 ? -9.933 15.653 20.973 1.00 98.56 207 VAL A O 1
ATOM 1556 N N . LYS A 1 208 ? -9.119 17.027 22.558 1.00 98.38 208 LYS A N 1
ATOM 1557 C CA . LYS A 1 208 ? -9.517 18.279 21.893 1.00 98.38 208 LYS A CA 1
ATOM 1558 C C . LYS A 1 208 ? -8.814 18.466 20.550 1.00 98.38 208 LYS A C 1
ATOM 1560 O O . LYS A 1 208 ? -9.441 18.906 19.591 1.00 98.38 208 LYS A O 1
ATOM 1565 N N . ALA A 1 209 ? -7.530 18.113 20.459 1.00 98.38 209 ALA A N 1
ATOM 1566 C CA . ALA A 1 209 ? -6.775 18.212 19.212 1.00 98.38 209 ALA A CA 1
ATOM 1567 C C . ALA A 1 209 ? -7.325 17.284 18.115 1.00 98.38 209 ALA A C 1
ATOM 1569 O O . ALA A 1 209 ? -7.448 17.720 16.971 1.00 98.38 209 ALA A O 1
ATOM 1570 N N . VAL A 1 210 ? -7.691 16.040 18.455 1.00 98.44 210 VAL A N 1
ATOM 1571 C CA . VAL A 1 210 ? -8.348 15.108 17.519 1.00 98.44 210 VAL A CA 1
ATOM 1572 C C . VAL A 1 210 ? -9.692 15.676 17.068 1.00 98.44 210 VAL A C 1
ATOM 1574 O O . VAL A 1 210 ? -9.923 15.785 15.865 1.00 98.44 210 VAL A O 1
ATOM 1577 N N . ARG A 1 211 ? -10.532 16.133 18.010 1.00 98.44 211 ARG A N 1
ATOM 1578 C CA . ARG A 1 211 ? -11.828 16.762 17.701 1.00 98.44 211 ARG A CA 1
ATOM 1579 C C . ARG A 1 211 ? -11.677 17.914 16.707 1.00 98.44 211 ARG A C 1
ATOM 1581 O O . ARG A 1 211 ? -12.296 17.892 15.648 1.00 98.44 211 ARG A O 1
ATOM 1588 N N . GLY A 1 212 ? -10.803 18.874 17.011 1.00 98.31 212 GLY A N 1
ATOM 1589 C CA . GLY A 1 212 ? -10.588 20.049 16.165 1.00 98.31 212 GLY A CA 1
ATOM 1590 C C . GLY A 1 212 ? -9.999 19.709 14.791 1.00 98.31 212 GLY A C 1
ATOM 1591 O O . GLY A 1 212 ? -10.300 20.377 13.802 1.00 98.31 212 GLY A O 1
ATOM 1592 N N . ALA A 1 213 ? -9.179 18.656 14.692 1.00 98.25 213 ALA A N 1
ATOM 1593 C CA . ALA A 1 213 ? -8.668 18.179 13.410 1.00 98.25 213 ALA A CA 1
ATOM 1594 C C . ALA A 1 213 ? -9.783 17.592 12.528 1.00 98.25 213 ALA A 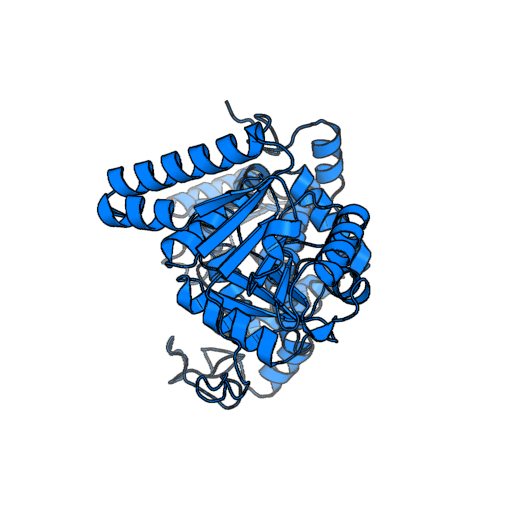C 1
ATOM 1596 O O . ALA A 1 213 ? -9.826 17.907 11.336 1.00 98.25 213 ALA A O 1
ATOM 1597 N N . ILE A 1 214 ? -10.695 16.803 13.110 1.00 98.44 214 ILE A N 1
ATOM 1598 C CA . ILE A 1 214 ? -11.858 16.242 12.407 1.00 98.44 214 ILE A CA 1
ATOM 1599 C C . ILE A 1 214 ? -12.820 17.357 11.986 1.00 98.44 214 ILE A C 1
ATOM 1601 O O . ILE A 1 214 ? -13.201 17.421 10.821 1.00 98.44 214 ILE A O 1
ATOM 1605 N N . GLU A 1 215 ? -13.152 18.288 12.883 1.00 98.25 215 GLU A N 1
ATOM 1606 C CA . GLU A 1 215 ? -14.022 19.435 12.574 1.00 98.25 215 GLU A CA 1
ATOM 1607 C C . GLU A 1 215 ? -13.493 20.233 11.377 1.00 98.25 215 GLU A C 1
ATOM 1609 O O . GLU A 1 215 ? -14.212 20.459 10.404 1.00 98.25 215 GLU A O 1
ATOM 1614 N N . LYS A 1 216 ? -12.195 20.558 11.382 1.00 98.06 216 LYS A N 1
ATOM 1615 C CA . LYS A 1 216 ? -11.533 21.258 10.274 1.00 98.06 216 LYS A CA 1
ATOM 1616 C C . LYS A 1 216 ? -11.519 20.446 8.976 1.00 98.06 216 LYS A C 1
ATOM 1618 O O . LYS A 1 216 ? -11.575 21.020 7.887 1.00 98.06 216 LYS A O 1
ATOM 1623 N N . SER A 1 217 ? -11.366 19.127 9.065 1.00 97.31 217 SER A N 1
ATOM 1624 C CA . SER A 1 217 ? -11.389 18.225 7.908 1.00 97.31 217 SER A CA 1
ATOM 1625 C C . SER A 1 217 ? -12.776 18.197 7.262 1.00 97.31 217 SER A C 1
ATOM 1627 O O . SER A 1 217 ? -12.901 18.442 6.057 1.00 97.31 217 SER A O 1
ATOM 1629 N N . LEU A 1 218 ? -13.822 18.011 8.070 1.00 97.38 218 LEU A N 1
ATOM 1630 C CA . LEU A 1 218 ? -15.209 18.002 7.613 1.00 97.38 218 LEU A CA 1
ATOM 1631 C C . LEU A 1 218 ? -15.638 19.371 7.073 1.00 97.38 218 LEU A C 1
ATOM 1633 O O . LEU A 1 218 ? -16.263 19.435 6.019 1.00 97.38 218 LEU A O 1
ATOM 1637 N N . GLU A 1 219 ? -15.242 20.473 7.711 1.00 97.38 219 GLU A N 1
ATOM 1638 C CA . GLU A 1 219 ? -15.517 21.824 7.206 1.00 97.38 219 GLU A CA 1
ATOM 1639 C C . GLU A 1 219 ? -14.897 22.047 5.818 1.00 97.38 219 GLU A C 1
ATOM 1641 O O . GLU A 1 219 ? -15.558 22.537 4.902 1.00 97.38 219 GLU A O 1
ATOM 1646 N N . LYS A 1 220 ? -13.652 21.603 5.605 1.00 96.38 220 LYS A N 1
ATOM 1647 C CA . LYS A 1 220 ? -13.031 21.626 4.272 1.00 96.38 220 LYS A CA 1
ATOM 1648 C C . LYS A 1 220 ? -13.769 20.744 3.268 1.00 96.38 220 LYS A C 1
ATOM 1650 O O . LYS A 1 220 ? -13.783 21.073 2.082 1.00 96.38 220 LYS A O 1
ATOM 1655 N N . ALA A 1 221 ? -14.333 19.615 3.697 1.00 94.69 221 ALA A N 1
ATOM 1656 C CA . ALA A 1 221 ? -15.148 18.769 2.829 1.00 94.69 221 ALA A CA 1
ATOM 1657 C C . ALA A 1 221 ? -16.438 19.490 2.406 1.00 94.69 221 ALA A C 1
ATOM 1659 O O . ALA A 1 221 ? -16.775 19.440 1.222 1.00 94.69 221 ALA A O 1
ATOM 1660 N N . VAL A 1 222 ? -17.077 20.227 3.322 1.00 97.12 222 VAL A N 1
ATOM 1661 C CA . VAL A 1 222 ? -18.248 21.073 3.036 1.00 97.12 222 VAL A CA 1
ATOM 1662 C C . VAL A 1 222 ? -17.908 22.197 2.064 1.00 97.12 222 VAL A C 1
ATOM 1664 O O . VAL A 1 222 ? -18.540 22.324 1.019 1.00 97.12 222 VAL A O 1
ATOM 1667 N N . GLN A 1 223 ? -16.834 22.946 2.321 1.00 97.00 223 GLN A N 1
ATOM 1668 C CA . GLN A 1 223 ? -16.368 24.022 1.430 1.00 97.00 223 GLN A CA 1
ATOM 1669 C C . GLN A 1 223 ? -16.046 23.529 0.009 1.00 97.00 223 GLN A C 1
ATOM 1671 O O . GLN A 1 223 ? -16.145 24.283 -0.955 1.00 97.00 223 GLN A O 1
ATOM 1676 N N . ARG A 1 224 ? -15.648 22.260 -0.131 1.00 95.50 224 ARG A N 1
ATOM 1677 C CA . ARG A 1 224 ? -15.356 21.610 -1.419 1.00 95.50 224 ARG A CA 1
ATOM 1678 C C . ARG A 1 224 ? -16.572 20.920 -2.047 1.00 95.50 224 ARG A C 1
ATOM 1680 O O . ARG A 1 224 ? -16.400 20.249 -3.061 1.00 95.50 224 ARG A O 1
ATOM 1687 N N . GLY A 1 225 ? -17.758 21.027 -1.444 1.00 94.69 225 GLY A N 1
ATOM 1688 C CA . GLY A 1 225 ? -18.990 20.396 -1.925 1.00 94.69 225 GLY A CA 1
ATOM 1689 C C . GLY A 1 225 ? -18.981 18.865 -1.869 1.00 94.69 225 GLY A C 1
ATOM 1690 O O . GLY A 1 225 ? -19.735 18.226 -2.594 1.00 94.69 225 GLY A O 1
ATOM 1691 N N . LYS A 1 226 ? -18.108 18.258 -1.052 1.00 92.50 226 LYS A N 1
ATOM 1692 C CA . LYS A 1 226 ? -18.030 16.795 -0.866 1.00 92.50 226 LYS A CA 1
ATOM 1693 C C . LYS A 1 226 ? -18.923 16.277 0.266 1.00 92.50 226 LYS A C 1
ATOM 1695 O O . LYS A 1 226 ? -19.040 15.068 0.433 1.00 92.50 226 LYS A O 1
ATOM 1700 N N . LEU A 1 227 ? -19.463 17.183 1.073 1.00 93.88 227 LEU A N 1
ATOM 1701 C CA . LEU A 1 227 ? -20.341 16.935 2.213 1.00 93.88 227 LEU A CA 1
ATOM 1702 C C . LEU A 1 227 ? -21.224 18.178 2.388 1.00 93.88 227 LEU A C 1
ATOM 1704 O O . LEU A 1 227 ? -20.806 19.268 2.004 1.00 93.88 227 LEU A O 1
ATOM 1708 N N . ASP A 1 228 ? -22.416 18.046 2.949 1.00 95.69 228 ASP A N 1
ATOM 1709 C CA . ASP A 1 228 ? -23.242 19.183 3.358 1.00 95.69 228 ASP A CA 1
ATOM 1710 C C . ASP A 1 228 ? -23.107 19.456 4.869 1.00 95.69 228 ASP A C 1
ATOM 1712 O O . ASP A 1 228 ? -22.466 18.708 5.612 1.00 95.69 228 ASP A O 1
ATOM 1716 N N . GLU A 1 229 ? -23.674 20.568 5.340 1.00 95.81 229 GLU A N 1
ATOM 1717 C CA . GLU A 1 229 ? -23.601 20.939 6.760 1.00 95.81 229 GLU A CA 1
ATOM 1718 C C . GLU A 1 229 ? -24.299 19.910 7.657 1.00 95.81 229 GLU A C 1
ATOM 1720 O O . GLU A 1 229 ? -23.778 19.563 8.715 1.00 95.81 229 GLU A O 1
ATOM 1725 N N . THR A 1 230 ? -25.423 19.350 7.201 1.00 96.44 230 THR A N 1
ATOM 1726 C CA . THR A 1 230 ? -26.149 18.299 7.921 1.00 96.44 230 THR A CA 1
ATOM 1727 C C . THR A 1 230 ? -25.312 17.029 8.070 1.00 96.44 230 THR A C 1
ATOM 1729 O O . THR A 1 230 ? -25.241 16.474 9.164 1.00 96.44 230 THR A O 1
ATOM 1732 N N . GLY A 1 231 ? -24.625 16.589 7.015 1.00 95.44 231 GLY A N 1
ATOM 1733 C CA . GLY A 1 231 ? -23.723 15.442 7.053 1.00 95.44 231 GLY A CA 1
ATOM 1734 C C . GLY A 1 231 ? -22.497 15.678 7.935 1.00 95.44 231 GLY A C 1
ATOM 1735 O O . GLY A 1 231 ? -22.066 14.762 8.636 1.00 95.44 231 GLY A O 1
ATOM 1736 N N . ARG A 1 232 ? -21.955 16.906 7.966 1.00 97.38 232 ARG A N 1
ATOM 1737 C CA . ARG A 1 232 ? -20.903 17.294 8.926 1.00 97.38 232 ARG A CA 1
ATOM 1738 C C . ARG A 1 232 ? -21.402 17.143 10.360 1.00 97.38 232 ARG A C 1
ATOM 1740 O O . ARG A 1 232 ? -20.731 16.505 11.168 1.00 97.38 232 ARG A O 1
ATOM 1747 N N . ASP A 1 233 ? -22.547 17.740 10.672 1.00 97.62 233 ASP A N 1
ATOM 1748 C CA . ASP A 1 233 ? -23.075 17.779 12.037 1.00 97.62 233 ASP A CA 1
ATOM 1749 C C . ASP A 1 233 ? -23.471 16.379 12.521 1.00 97.62 233 ASP A C 1
ATOM 1751 O O . ASP A 1 233 ? -23.177 16.023 13.662 1.00 97.62 233 ASP A O 1
ATOM 1755 N N . ALA A 1 234 ? -24.027 15.548 11.634 1.00 97.31 234 ALA A N 1
ATOM 1756 C CA . ALA A 1 234 ? -24.302 14.140 11.907 1.00 97.31 234 ALA A CA 1
ATOM 1757 C C . ALA A 1 234 ? -23.020 13.357 12.238 1.00 97.31 234 ALA A C 1
ATOM 1759 O O . ALA A 1 234 ? -22.960 12.689 13.267 1.00 97.31 234 ALA A O 1
ATOM 1760 N N . ALA A 1 235 ? -21.960 13.490 11.430 1.00 97.38 235 ALA A N 1
ATOM 1761 C CA . ALA A 1 235 ? -20.685 12.824 11.704 1.00 97.38 235 ALA A CA 1
ATOM 1762 C C . ALA A 1 235 ? -20.076 13.271 13.047 1.00 97.38 235 ALA A C 1
ATOM 1764 O O . ALA A 1 235 ? -19.569 12.456 13.813 1.00 97.38 235 ALA A O 1
ATOM 1765 N N . LEU A 1 236 ? -20.155 14.564 13.376 1.00 98.19 236 LEU A N 1
ATOM 1766 C CA . LEU A 1 236 ? -19.658 15.092 14.650 1.00 98.19 236 LEU A CA 1
ATOM 1767 C C . LEU A 1 236 ? -20.467 14.625 15.868 1.00 98.19 236 LEU A C 1
ATOM 1769 O O . LEU A 1 236 ? -19.910 14.566 16.970 1.00 98.19 236 LEU A O 1
ATOM 1773 N N . ALA A 1 237 ? -21.752 14.310 15.690 1.00 98.25 237 ALA A N 1
ATOM 1774 C CA . ALA A 1 237 ? -22.621 13.805 16.751 1.00 98.25 237 ALA A CA 1
ATOM 1775 C C . ALA A 1 237 ? -22.269 12.367 17.165 1.00 98.25 237 ALA A C 1
ATOM 1777 O O . ALA A 1 237 ? -22.444 12.014 18.327 1.00 98.25 237 ALA A O 1
ATOM 1778 N N . HIS A 1 238 ? -21.708 11.574 16.249 1.00 98.31 238 HIS A N 1
ATOM 1779 C CA . HIS A 1 238 ? -21.245 10.212 16.522 1.00 98.31 238 HIS A CA 1
ATOM 1780 C C . HIS A 1 238 ? -19.900 10.140 17.264 1.00 98.31 238 HIS A C 1
ATOM 1782 O O . HIS A 1 238 ? -19.470 9.056 17.648 1.00 98.31 238 HIS A O 1
ATOM 1788 N N . LEU A 1 239 ? -19.204 11.266 17.460 1.00 98.44 239 LEU A N 1
ATOM 1789 C CA . LEU A 1 239 ? -17.855 11.289 18.030 1.00 98.44 239 LEU A CA 1
ATOM 1790 C C . LEU A 1 239 ? -17.859 11.641 19.517 1.00 98.44 239 LEU A C 1
ATOM 1792 O O . LEU A 1 239 ? -18.183 12.770 19.898 1.00 98.44 239 LEU A O 1
ATOM 1796 N N . VAL A 1 240 ? -17.360 10.717 20.337 1.00 98.56 240 VAL A N 1
ATOM 1797 C CA . VAL A 1 240 ? -17.125 10.904 21.772 1.00 98.56 240 VAL A CA 1
ATOM 1798 C C . VAL A 1 240 ? -15.637 10.731 22.071 1.00 98.56 240 VAL A C 1
ATOM 1800 O O . VAL A 1 240 ? -15.033 9.711 21.757 1.00 98.56 240 VAL A O 1
ATOM 1803 N N . GLY A 1 241 ? -15.026 11.750 22.671 1.00 98.50 241 GLY A N 1
ATOM 1804 C CA . GLY A 1 241 ? -13.623 11.707 23.076 1.00 98.50 241 GLY A CA 1
ATOM 1805 C C . GLY A 1 241 ? -13.455 11.236 24.516 1.00 98.50 241 GLY A C 1
ATOM 1806 O O . GLY A 1 241 ? -14.215 11.662 25.383 1.00 98.50 241 GLY A O 1
ATOM 1807 N N . SER A 1 242 ? -12.445 10.407 24.780 1.00 98.62 242 SER A N 1
ATOM 1808 C CA . SER A 1 242 ? -12.109 9.939 26.128 1.00 98.62 242 SER A CA 1
ATOM 1809 C C . SER A 1 242 ? -10.596 9.892 26.381 1.00 98.62 242 SER A C 1
ATOM 1811 O O . SER A 1 242 ? -9.772 9.860 25.463 1.00 98.62 242 SER A O 1
ATOM 1813 N N . THR A 1 243 ? -10.229 9.892 27.661 1.00 98.44 243 THR A N 1
ATOM 1814 C CA . THR A 1 243 ? -8.875 9.637 28.164 1.00 98.44 243 THR A CA 1
ATOM 1815 C C . THR A 1 243 ? -8.725 8.276 28.849 1.00 98.44 243 THR A C 1
ATOM 1817 O O . THR A 1 243 ? -7.636 7.950 29.320 1.00 98.44 243 THR A O 1
ATOM 1820 N N . LYS A 1 244 ? -9.789 7.466 28.901 1.00 98.31 244 LYS A N 1
ATOM 1821 C CA . LYS A 1 244 ? -9.838 6.187 29.619 1.00 98.31 244 LYS A CA 1
ATOM 1822 C C . LYS A 1 244 ? -10.102 5.036 28.658 1.00 98.31 244 LYS A C 1
ATOM 1824 O O . LYS A 1 244 ? -11.031 5.096 27.859 1.00 98.31 244 LYS A O 1
ATOM 1829 N N . LEU A 1 245 ? -9.311 3.970 28.774 1.00 98.25 245 LEU A N 1
ATOM 1830 C CA . LEU A 1 245 ? -9.537 2.746 28.002 1.00 98.25 245 LEU A CA 1
ATOM 1831 C C . LEU A 1 245 ? -10.828 2.032 28.430 1.00 98.25 245 LEU A C 1
ATOM 1833 O O . LEU A 1 245 ? -11.506 1.482 27.572 1.00 98.25 245 LEU A O 1
ATOM 1837 N N . ASP A 1 246 ? -11.216 2.116 29.707 1.00 98.44 246 ASP A N 1
ATOM 1838 C CA . ASP A 1 246 ? -12.433 1.482 30.249 1.00 98.44 246 ASP A CA 1
ATOM 1839 C C . ASP A 1 246 ? -13.727 1.910 29.537 1.00 98.44 246 ASP A C 1
ATOM 1841 O O . ASP A 1 246 ? -14.700 1.155 29.494 1.00 98.44 246 ASP A O 1
ATOM 1845 N N . ASP A 1 247 ? -13.745 3.098 28.926 1.00 98.44 247 ASP A N 1
ATOM 1846 C CA . ASP A 1 247 ? -14.899 3.576 28.158 1.00 98.44 247 ASP A CA 1
ATOM 1847 C C . ASP A 1 247 ? -15.124 2.751 26.874 1.00 98.44 247 ASP A C 1
ATOM 1849 O O . ASP A 1 247 ? -16.206 2.793 26.286 1.00 98.44 247 ASP A O 1
ATOM 1853 N N . LEU A 1 248 ? -14.137 1.946 26.462 1.00 98.62 248 LEU A N 1
ATOM 1854 C CA . LEU A 1 248 ? -14.229 1.014 25.340 1.00 98.62 248 LEU A CA 1
ATOM 1855 C C . LEU A 1 248 ? -14.903 -0.314 25.708 1.00 98.62 248 LEU A C 1
ATOM 1857 O O . LEU A 1 248 ? -15.173 -1.113 24.819 1.00 98.62 248 LEU A O 1
ATOM 1861 N N . ALA A 1 249 ? -15.244 -0.564 26.977 1.00 98.50 249 ALA A N 1
ATOM 1862 C CA . ALA A 1 249 ? -15.725 -1.873 27.431 1.00 98.50 249 ALA A CA 1
ATOM 1863 C C . ALA A 1 249 ? -16.938 -2.423 26.654 1.00 98.50 249 ALA A C 1
ATOM 1865 O O . ALA A 1 249 ? -17.146 -3.634 26.586 1.00 98.50 249 ALA A O 1
ATOM 1866 N N . LYS A 1 250 ? -17.759 -1.543 26.064 1.00 98.00 250 LYS A N 1
ATOM 1867 C CA . LYS A 1 250 ? -19.004 -1.913 25.370 1.00 98.00 250 LYS A CA 1
ATOM 1868 C C . LYS A 1 250 ? -18.934 -1.862 23.842 1.00 98.00 250 LYS A C 1
ATOM 1870 O O . LYS A 1 250 ? -19.931 -2.236 23.218 1.00 98.00 250 LYS A O 1
ATOM 1875 N N . VAL A 1 251 ? -17.823 -1.423 23.247 1.00 98.50 251 VAL A N 1
ATOM 1876 C CA . VAL A 1 251 ? -17.735 -1.269 21.784 1.00 98.50 251 VAL A CA 1
ATOM 1877 C C . VAL A 1 251 ? -17.701 -2.623 21.072 1.00 98.50 251 VAL A C 1
ATOM 1879 O O . VAL A 1 251 ? -17.354 -3.637 21.676 1.00 98.50 251 VAL A O 1
ATOM 1882 N N . ASP A 1 252 ? -18.103 -2.660 19.803 1.00 98.69 252 ASP A N 1
ATOM 1883 C CA . ASP A 1 252 ? -18.119 -3.887 18.989 1.00 98.69 252 ASP A CA 1
ATOM 1884 C C . ASP A 1 252 ? -16.763 -4.156 18.317 1.00 98.69 252 ASP A C 1
ATOM 1886 O O . ASP A 1 252 ? -16.388 -5.308 18.102 1.00 98.69 252 ASP A O 1
ATOM 1890 N N . LEU A 1 253 ? -16.024 -3.090 18.006 1.00 98.81 253 LEU A N 1
ATOM 1891 C CA . LEU A 1 253 ? -14.699 -3.123 17.391 1.00 98.81 253 LEU A CA 1
ATOM 1892 C C . LEU A 1 253 ? -13.795 -2.094 18.069 1.00 98.81 253 LEU A C 1
ATOM 1894 O O . LEU A 1 253 ? -14.214 -0.961 18.284 1.00 98.81 253 LEU A O 1
ATOM 1898 N N . VAL A 1 254 ? -12.539 -2.442 18.325 1.00 98.88 254 VAL A N 1
ATOM 1899 C CA . VAL A 1 254 ? -11.479 -1.487 18.672 1.00 98.88 254 VAL A CA 1
ATOM 1900 C C . VAL A 1 254 ? -10.449 -1.451 17.550 1.00 98.88 254 VAL A C 1
ATOM 1902 O O . VAL A 1 254 ? -10.031 -2.499 17.079 1.00 98.88 254 VAL A O 1
ATOM 1905 N N . VAL A 1 255 ? -10.012 -0.260 17.138 1.00 98.81 255 VAL A N 1
ATOM 1906 C CA . VAL A 1 255 ? -8.912 -0.060 16.187 1.00 98.81 255 VAL A CA 1
ATOM 1907 C C . VAL A 1 255 ? -7.776 0.697 16.869 1.00 98.81 255 VAL A C 1
ATOM 1909 O O . VAL A 1 255 ? -7.883 1.878 17.209 1.00 98.81 255 VAL A O 1
ATOM 1912 N N . GLU A 1 256 ? -6.666 0.003 17.066 1.00 98.56 256 GLU A N 1
ATOM 1913 C CA . GLU A 1 256 ? -5.434 0.521 17.639 1.00 98.56 256 GLU A CA 1
ATOM 1914 C C . GLU A 1 256 ? -4.588 1.226 16.568 1.00 98.56 256 GLU A C 1
ATOM 1916 O O . GLU A 1 256 ? -4.249 0.627 15.548 1.00 98.56 256 GLU A O 1
ATOM 1921 N N . ALA A 1 257 ? -4.239 2.494 16.820 1.00 97.44 257 ALA A N 1
ATOM 1922 C CA . ALA A 1 257 ? -3.442 3.368 15.954 1.00 97.44 257 ALA A CA 1
ATOM 1923 C C . ALA A 1 257 ? -2.464 4.255 16.768 1.00 97.44 257 ALA A C 1
ATOM 1925 O O . ALA A 1 257 ? -2.418 5.486 16.619 1.00 97.44 257 ALA A O 1
ATOM 1926 N N . ILE A 1 258 ? -1.706 3.633 17.672 1.00 96.56 258 ILE A N 1
ATOM 1927 C CA . ILE A 1 258 ? -0.681 4.244 18.524 1.00 96.56 258 ILE A CA 1
ATOM 1928 C C . ILE A 1 258 ? 0.721 4.133 17.898 1.00 96.56 258 ILE A C 1
ATOM 1930 O O . ILE A 1 258 ? 0.872 3.888 16.703 1.00 96.56 258 ILE A O 1
ATOM 1934 N N . VAL A 1 259 ? 1.762 4.411 18.689 1.00 94.12 259 VAL A N 1
ATOM 1935 C CA . VAL A 1 259 ? 3.157 4.337 18.236 1.00 94.12 259 VAL A CA 1
ATOM 1936 C C . VAL A 1 259 ? 3.497 2.933 17.729 1.00 94.12 259 VAL A C 1
ATOM 1938 O O . VAL A 1 259 ? 3.059 1.936 18.299 1.00 94.12 259 VAL A O 1
ATOM 1941 N N . GLU A 1 260 ? 4.293 2.868 16.663 1.00 92.56 260 GLU A N 1
ATOM 1942 C CA . GLU A 1 260 ? 4.715 1.620 16.021 1.00 92.56 260 GLU A CA 1
ATOM 1943 C C . GLU A 1 260 ? 5.848 0.947 16.817 1.00 92.56 260 GLU A C 1
ATOM 1945 O O . GLU A 1 260 ? 6.987 0.850 16.366 1.00 92.56 260 GLU A O 1
ATOM 1950 N N . GLU A 1 261 ? 5.542 0.540 18.049 1.00 93.88 261 GLU A N 1
ATOM 1951 C CA . GLU A 1 261 ? 6.449 -0.159 18.957 1.00 93.88 261 GLU A CA 1
ATOM 1952 C C . GLU A 1 261 ? 5.732 -1.392 19.517 1.00 93.88 261 GLU A C 1
ATOM 1954 O O . GLU A 1 261 ? 4.629 -1.287 20.062 1.00 93.88 261 GLU A O 1
ATOM 1959 N N . LEU A 1 262 ? 6.340 -2.567 19.333 1.00 94.19 262 LEU A N 1
ATOM 1960 C CA . LEU A 1 262 ? 5.684 -3.842 19.598 1.00 94.19 262 LEU A CA 1
ATOM 1961 C C . LEU A 1 262 ? 5.332 -4.000 21.077 1.00 94.19 262 LEU A C 1
ATOM 1963 O O . LEU A 1 262 ? 4.185 -4.301 21.383 1.00 94.19 262 LEU A O 1
ATOM 1967 N N . SER A 1 263 ? 6.265 -3.734 21.995 1.00 97.31 263 SER A N 1
ATOM 1968 C CA . SER A 1 263 ? 6.019 -3.903 23.433 1.00 97.31 263 SER A CA 1
ATOM 1969 C C . SER A 1 263 ? 4.874 -3.023 23.938 1.00 97.31 263 SER A C 1
ATOM 1971 O O . SER A 1 263 ? 4.068 -3.464 24.756 1.00 97.31 263 SER A O 1
ATOM 1973 N N . VAL A 1 264 ? 4.738 -1.808 23.394 1.00 97.81 264 VAL A N 1
ATOM 1974 C CA . VAL A 1 264 ? 3.629 -0.905 23.732 1.00 97.81 264 VAL A CA 1
ATOM 1975 C C . VAL A 1 264 ? 2.295 -1.444 23.203 1.00 97.81 264 VAL A C 1
ATOM 1977 O O . VAL A 1 264 ? 1.290 -1.372 23.910 1.00 97.81 264 VAL A O 1
ATOM 1980 N N . LYS A 1 265 ? 2.266 -1.996 21.983 1.00 98.25 265 LYS A N 1
ATOM 1981 C CA . LYS A 1 265 ? 1.049 -2.599 21.418 1.00 98.25 265 LYS A CA 1
ATOM 1982 C C . LYS A 1 265 ? 0.654 -3.882 22.148 1.00 98.25 265 LYS A C 1
ATOM 1984 O O . LYS A 1 265 ? -0.522 -4.031 22.447 1.00 98.25 265 LYS A O 1
ATOM 1989 N N . LEU A 1 266 ? 1.599 -4.757 22.500 1.00 98.62 266 LEU A N 1
ATOM 1990 C CA . LEU A 1 266 ? 1.308 -5.977 23.268 1.00 98.62 266 LEU A CA 1
ATOM 1991 C C . LEU A 1 266 ? 0.636 -5.642 24.603 1.00 98.62 266 LEU A C 1
ATOM 1993 O O . LEU A 1 266 ? -0.460 -6.126 24.869 1.00 98.62 266 LEU A O 1
ATOM 1997 N N . ALA A 1 267 ? 1.219 -4.716 25.372 1.00 98.44 267 ALA A N 1
ATOM 1998 C CA . ALA A 1 267 ? 0.627 -4.260 26.628 1.00 98.44 267 ALA A CA 1
ATOM 1999 C C . ALA A 1 267 ? -0.774 -3.655 26.427 1.00 98.44 267 ALA A C 1
ATOM 2001 O O . ALA A 1 267 ? -1.662 -3.825 27.260 1.00 98.44 267 ALA A O 1
ATOM 2002 N N . LEU A 1 268 ? -1.010 -2.938 25.324 1.00 98.62 268 LEU A N 1
ATOM 2003 C CA . LEU A 1 268 ? -2.339 -2.414 25.017 1.00 98.62 268 LEU A CA 1
ATOM 2004 C C . LEU A 1 268 ? -3.338 -3.537 24.705 1.00 98.62 268 LEU A C 1
ATOM 2006 O O . LEU A 1 268 ? -4.451 -3.494 25.218 1.00 98.62 268 LEU A O 1
ATOM 2010 N N . PHE A 1 269 ? -2.962 -4.531 23.902 1.00 98.81 269 PHE A N 1
ATOM 2011 C CA . PHE A 1 269 ? -3.841 -5.652 23.557 1.00 98.81 269 PHE A CA 1
ATOM 2012 C C . PHE A 1 269 ? -4.189 -6.523 24.773 1.00 98.81 269 PHE A C 1
ATOM 2014 O O . PHE A 1 269 ? -5.345 -6.919 24.890 1.00 98.81 269 PHE A O 1
ATOM 2021 N N . GLU A 1 270 ? -3.263 -6.721 25.717 1.00 98.69 270 GLU A N 1
ATOM 2022 C CA . GLU A 1 270 ? -3.548 -7.350 27.021 1.00 98.69 270 GLU A CA 1
ATOM 2023 C C . GLU A 1 270 ? -4.637 -6.581 27.788 1.00 98.69 270 GLU A C 1
ATOM 2025 O O . GLU A 1 270 ? -5.638 -7.156 28.208 1.00 98.69 270 GLU A O 1
ATOM 2030 N N . ASN A 1 271 ? -4.506 -5.253 27.898 1.00 98.56 271 ASN A N 1
ATOM 2031 C CA . ASN A 1 271 ? -5.522 -4.426 28.559 1.00 98.56 271 ASN A CA 1
ATOM 2032 C C . ASN A 1 271 ? -6.875 -4.476 27.827 1.00 98.56 271 ASN A C 1
ATOM 2034 O O . ASN A 1 271 ? -7.929 -4.518 28.458 1.00 98.56 271 ASN A O 1
ATOM 2038 N N . LEU A 1 272 ? -6.872 -4.455 26.490 1.00 98.69 272 LEU A N 1
ATOM 2039 C CA . LEU A 1 272 ? -8.104 -4.527 25.701 1.00 98.69 272 LEU A CA 1
ATOM 2040 C C . LEU A 1 272 ? -8.807 -5.876 25.836 1.00 98.69 272 LEU A C 1
ATOM 2042 O O . LEU A 1 272 ? -10.039 -5.903 25.814 1.00 98.69 272 LEU A O 1
ATOM 2046 N N . ASP A 1 273 ? -8.053 -6.962 25.999 1.00 98.50 273 ASP A N 1
ATOM 2047 C CA . ASP A 1 273 ? -8.599 -8.289 26.262 1.00 98.50 273 ASP A CA 1
ATOM 2048 C C . ASP A 1 273 ? -9.365 -8.346 27.590 1.00 98.50 273 ASP A C 1
ATOM 2050 O O . ASP A 1 273 ? -10.419 -8.975 27.666 1.00 98.50 273 ASP A O 1
ATOM 2054 N N . GLU A 1 274 ? -8.898 -7.642 28.620 1.00 98.31 274 GLU A N 1
ATOM 2055 C CA . GLU A 1 274 ? -9.602 -7.556 29.904 1.00 98.31 274 GLU A CA 1
ATOM 2056 C C . GLU A 1 274 ? -10.804 -6.598 29.854 1.00 98.31 274 GLU A C 1
ATOM 2058 O O . GLU A 1 274 ? -11.863 -6.885 30.416 1.00 98.31 274 GLU A O 1
ATOM 2063 N N . ILE A 1 275 ? -10.654 -5.455 29.179 1.00 98.56 275 ILE A N 1
ATOM 2064 C CA . ILE A 1 275 ? -11.640 -4.364 29.183 1.00 98.56 275 ILE A CA 1
ATOM 2065 C C . ILE A 1 275 ? -12.830 -4.657 28.265 1.00 98.56 275 ILE A C 1
ATOM 2067 O O . ILE A 1 275 ? -13.980 -4.396 28.628 1.00 98.56 275 ILE A O 1
ATOM 2071 N N . CYS A 1 276 ? -12.577 -5.134 27.046 1.00 98.62 276 CYS A N 1
ATOM 2072 C CA . CYS A 1 276 ? -13.605 -5.211 26.013 1.00 98.62 276 CYS A CA 1
ATOM 2073 C C . CYS A 1 276 ? -14.533 -6.408 26.234 1.00 98.62 276 CYS A C 1
ATOM 2075 O O . CYS A 1 276 ? -14.090 -7.527 26.513 1.00 98.62 276 CYS A O 1
ATOM 2077 N N . LYS A 1 277 ? -15.837 -6.203 26.021 1.00 98.00 277 LYS A N 1
ATOM 2078 C CA . LYS A 1 277 ? -16.851 -7.263 26.112 1.00 98.00 277 LYS A CA 1
ATOM 2079 C C . LYS A 1 277 ? -16.491 -8.504 25.270 1.00 98.00 277 LYS A C 1
ATOM 2081 O O . LYS A 1 277 ? -15.830 -8.371 24.236 1.00 98.00 277 LYS A O 1
ATOM 2086 N N . PRO A 1 278 ? -16.960 -9.706 25.651 1.00 96.69 278 PRO A N 1
ATOM 2087 C CA . PRO A 1 278 ? -16.822 -10.899 24.819 1.00 96.69 278 PRO A CA 1
ATOM 2088 C C . PRO A 1 278 ? -17.390 -10.690 23.408 1.00 96.69 278 PRO A C 1
ATOM 2090 O O . PRO A 1 278 ? -18.444 -10.070 23.246 1.00 96.69 278 PRO A O 1
ATOM 2093 N N . GLY A 1 279 ? -16.695 -11.208 22.394 1.00 94.81 279 GLY A N 1
ATOM 2094 C CA . GLY A 1 279 ? -17.082 -11.094 20.984 1.00 94.81 279 GLY A CA 1
ATOM 2095 C C . GLY A 1 279 ? -16.727 -9.763 20.307 1.00 94.81 279 GLY A C 1
ATOM 2096 O O . GLY A 1 279 ? -16.891 -9.663 19.090 1.00 94.81 279 GLY A O 1
ATOM 2097 N N . ALA A 1 280 ? -16.223 -8.764 21.045 1.00 98.38 280 ALA A N 1
ATOM 2098 C CA . ALA A 1 280 ? -15.657 -7.559 20.439 1.00 98.38 280 ALA A CA 1
ATOM 2099 C C . ALA A 1 280 ? -14.393 -7.898 19.634 1.00 98.38 280 ALA A C 1
ATOM 2101 O O . ALA A 1 280 ? -13.557 -8.676 20.097 1.00 98.38 280 ALA A O 1
ATOM 2102 N N . ILE A 1 281 ? -14.257 -7.296 18.452 1.00 98.81 281 ILE A N 1
ATOM 2103 C CA . ILE A 1 281 ? -13.089 -7.463 17.579 1.00 98.81 281 ILE A CA 1
ATOM 2104 C C . ILE A 1 281 ? -11.995 -6.489 18.021 1.00 98.81 281 ILE A C 1
ATOM 2106 O O . ILE A 1 281 ? -12.262 -5.300 18.216 1.00 98.81 281 ILE A O 1
ATOM 2110 N N . LEU A 1 282 ? -10.758 -6.967 18.145 1.00 98.88 282 LEU A N 1
ATOM 2111 C CA . LEU A 1 282 ? -9.593 -6.132 18.435 1.00 98.88 282 LEU A CA 1
ATOM 2112 C C . LEU A 1 282 ? -8.732 -6.025 17.178 1.00 98.88 282 LEU A C 1
ATOM 2114 O O . LEU A 1 282 ? -8.178 -7.012 16.701 1.00 98.88 282 LEU A O 1
ATOM 2118 N N . ALA A 1 283 ? -8.613 -4.822 16.632 1.00 98.81 283 ALA A N 1
ATOM 2119 C CA . ALA A 1 283 ? -7.874 -4.579 15.409 1.00 98.81 283 ALA A CA 1
ATOM 2120 C C . ALA A 1 283 ? -6.689 -3.639 15.613 1.00 98.81 283 ALA A C 1
ATOM 2122 O O . ALA A 1 283 ? -6.740 -2.713 16.419 1.00 98.81 283 ALA A O 1
ATOM 2123 N N . THR A 1 284 ? -5.633 -3.840 14.831 1.00 98.56 284 THR A N 1
ATOM 2124 C CA . THR A 1 284 ? -4.486 -2.923 14.743 1.00 98.56 284 THR A CA 1
ATOM 2125 C C . THR A 1 284 ? -4.343 -2.378 13.325 1.00 98.56 284 THR A C 1
ATOM 2127 O O . THR A 1 284 ? -4.542 -3.109 12.357 1.00 98.56 284 THR A O 1
ATOM 2130 N N . THR A 1 285 ? -3.971 -1.102 13.185 1.00 96.00 285 THR A N 1
ATOM 2131 C CA . THR A 1 285 ? -3.558 -0.517 11.894 1.00 96.00 285 THR A CA 1
ATOM 2132 C C . THR A 1 285 ? -2.034 -0.488 11.717 1.00 96.00 285 THR A C 1
ATOM 2134 O O . THR A 1 285 ? -1.530 0.347 10.961 1.00 96.00 285 THR A O 1
ATOM 2137 N N . THR A 1 286 ? -1.280 -1.347 12.418 1.00 94.62 286 THR A N 1
ATOM 2138 C CA . THR A 1 286 ? 0.166 -1.503 12.168 1.00 94.62 286 THR A CA 1
ATOM 2139 C C . THR A 1 286 ? 0.441 -1.715 10.681 1.00 94.62 286 THR A C 1
ATOM 2141 O O . THR A 1 286 ? -0.357 -2.326 9.977 1.00 94.62 286 THR A O 1
ATOM 2144 N N . SER A 1 287 ? 1.570 -1.203 10.198 1.00 87.69 287 SER A N 1
ATOM 2145 C CA . SER A 1 287 ? 1.984 -1.334 8.796 1.00 87.69 287 SER A CA 1
ATOM 2146 C C . SER A 1 287 ? 3.032 -2.429 8.585 1.00 87.69 287 SER A C 1
ATOM 2148 O O . SER A 1 287 ? 3.407 -2.702 7.440 1.00 87.69 287 SER A O 1
ATOM 2150 N N . SER A 1 288 ? 3.587 -2.985 9.670 1.00 82.12 288 SER A N 1
ATOM 2151 C CA . SER A 1 288 ? 4.738 -3.892 9.582 1.00 82.12 288 SER A CA 1
ATOM 2152 C C . SER A 1 288 ? 4.972 -4.816 10.780 1.00 82.12 288 SER A C 1
ATOM 2154 O O . SER A 1 288 ? 5.793 -5.722 10.650 1.00 82.12 288 SER A O 1
ATOM 2156 N N . LEU A 1 289 ? 4.309 -4.608 11.923 1.00 92.06 289 LEU A N 1
ATOM 2157 C CA . LEU A 1 289 ? 4.457 -5.492 13.079 1.00 92.06 289 LEU A CA 1
ATOM 2158 C C . LEU A 1 289 ? 3.588 -6.749 12.913 1.00 92.06 289 LEU A C 1
ATOM 2160 O O . LEU A 1 289 ? 2.487 -6.637 12.369 1.00 92.06 289 LEU A O 1
ATOM 2164 N N . PRO A 1 290 ? 4.036 -7.922 13.400 1.00 93.69 290 PRO A N 1
ATOM 2165 C CA . PRO A 1 290 ? 3.266 -9.159 13.286 1.00 93.69 290 PRO A CA 1
ATOM 2166 C C . PRO A 1 290 ? 1.974 -9.091 14.106 1.00 93.69 290 PRO A C 1
ATOM 2168 O O . PRO A 1 290 ? 2.011 -8.976 15.334 1.00 93.69 290 PRO A O 1
ATOM 2171 N N . VAL A 1 291 ? 0.823 -9.189 13.440 1.00 97.75 291 VAL A N 1
ATOM 2172 C CA . VAL A 1 291 ? -0.505 -9.170 14.083 1.00 97.75 291 VAL A CA 1
ATOM 2173 C C . VAL A 1 291 ? -0.664 -10.351 15.046 1.00 97.75 291 VAL A C 1
ATOM 2175 O O . VAL A 1 291 ? -1.274 -10.217 16.106 1.00 97.75 291 VAL A O 1
ATOM 2178 N N . VAL A 1 292 ? -0.059 -11.494 14.725 1.00 97.56 292 VAL A N 1
ATOM 2179 C CA . VAL A 1 292 ? -0.098 -12.722 15.523 1.00 97.56 292 VAL A CA 1
ATOM 2180 C C . VAL A 1 292 ? 0.510 -12.550 16.911 1.00 97.56 292 VAL A C 1
ATOM 2182 O O . VAL A 1 292 ? 0.037 -13.185 17.849 1.00 97.56 292 VAL A O 1
ATOM 2185 N N . GLU A 1 293 ? 1.502 -11.673 17.083 1.00 97.06 293 GLU A N 1
ATOM 2186 C CA . GLU A 1 293 ? 2.076 -11.407 18.407 1.00 97.06 293 GLU A CA 1
ATOM 2187 C C . GLU A 1 293 ? 1.080 -10.650 19.295 1.00 97.06 293 GLU A C 1
ATOM 2189 O O . GLU A 1 293 ? 0.905 -11.003 20.458 1.00 97.06 293 GLU A O 1
ATOM 2194 N N . MET A 1 294 ? 0.351 -9.680 18.731 1.00 98.25 294 MET A N 1
ATOM 2195 C CA . MET A 1 294 ? -0.745 -8.997 19.432 1.00 98.25 294 MET A CA 1
ATOM 2196 C C . MET A 1 294 ? -1.909 -9.946 19.717 1.00 98.25 294 MET A C 1
ATOM 2198 O O . MET A 1 294 ? -2.469 -9.901 20.806 1.00 98.25 294 MET A O 1
ATOM 2202 N N . ALA A 1 295 ? -2.245 -10.841 18.784 1.00 98.38 295 ALA A N 1
ATOM 2203 C CA . ALA A 1 295 ? -3.274 -11.854 19.003 1.00 98.38 295 ALA A CA 1
ATOM 2204 C C . ALA A 1 295 ? -2.909 -12.798 20.159 1.00 98.38 295 ALA A C 1
ATOM 2206 O O . ALA A 1 295 ? -3.733 -13.044 21.039 1.00 98.38 295 ALA A O 1
ATOM 2207 N N . ALA A 1 296 ? -1.665 -13.286 20.185 1.00 98.31 296 ALA A N 1
ATOM 2208 C CA . ALA A 1 296 ? -1.158 -14.211 21.199 1.00 98.31 296 ALA A CA 1
ATOM 2209 C C . ALA A 1 296 ? -1.038 -13.595 22.603 1.00 98.31 296 ALA A C 1
ATOM 2211 O O . ALA A 1 296 ? -1.007 -14.337 23.582 1.00 98.31 296 ALA A O 1
ATOM 2212 N N . ALA A 1 297 ? -0.991 -12.264 22.708 1.00 98.19 297 ALA A N 1
ATOM 2213 C CA . ALA A 1 297 ? -1.033 -11.549 23.983 1.00 98.19 297 ALA A CA 1
ATOM 2214 C C . ALA A 1 297 ? -2.442 -11.512 24.612 1.00 98.19 297 ALA A C 1
ATOM 2216 O O . ALA A 1 297 ? -2.599 -11.067 25.744 1.00 98.19 297 ALA A O 1
ATOM 2217 N N . THR A 1 298 ? -3.471 -11.985 23.903 1.00 98.62 298 THR A N 1
ATOM 2218 C CA . THR A 1 298 ? -4.861 -12.018 24.384 1.00 98.62 298 THR A CA 1
ATOM 2219 C C . THR A 1 298 ? -5.321 -13.445 24.689 1.00 98.62 298 THR A C 1
ATOM 2221 O O . THR A 1 298 ? -4.801 -14.421 24.146 1.00 98.62 298 THR A O 1
ATOM 2224 N N . SER A 1 299 ? -6.373 -13.581 25.495 1.00 98.31 299 SER A N 1
ATOM 2225 C CA . SER A 1 299 ? -7.118 -14.832 25.681 1.00 98.31 299 SER A CA 1
ATOM 2226 C C . SER A 1 299 ? -8.105 -15.140 24.542 1.00 98.31 299 SER A C 1
ATOM 2228 O O . SER A 1 299 ? -8.715 -16.213 24.531 1.00 98.31 299 SER A O 1
ATOM 2230 N N . ARG A 1 300 ? -8.240 -14.232 23.562 1.00 98.19 300 ARG A N 1
ATOM 2231 C CA . ARG A 1 300 ? -9.165 -14.310 22.418 1.00 98.19 300 ARG A CA 1
ATOM 2232 C C . ARG A 1 300 ? -8.474 -14.126 21.054 1.00 98.19 300 ARG A C 1
ATOM 2234 O O . ARG A 1 300 ? -8.942 -13.337 20.238 1.00 98.19 300 ARG A O 1
ATOM 2241 N N . PRO A 1 301 ? -7.388 -14.851 20.739 1.00 98.50 301 PRO A N 1
ATOM 2242 C CA . PRO A 1 301 ? -6.617 -14.621 19.511 1.00 98.50 301 PRO A CA 1
ATOM 2243 C C . PRO A 1 301 ? -7.454 -14.717 18.222 1.00 98.50 301 PRO A C 1
ATOM 2245 O O . PRO A 1 301 ? -7.121 -14.079 17.226 1.00 98.50 301 PRO A O 1
ATOM 2248 N N . GLN A 1 302 ? -8.564 -15.462 18.243 1.00 98.44 302 GLN A N 1
ATOM 2249 C CA . GLN A 1 302 ? -9.516 -15.540 17.136 1.00 98.44 302 GLN A CA 1
ATOM 2250 C C . GLN A 1 302 ? -10.253 -14.230 16.832 1.00 98.44 302 GLN A C 1
ATOM 2252 O O . GLN A 1 302 ? -10.644 -14.007 15.690 1.00 98.44 302 GLN A O 1
ATOM 2257 N N . ASP A 1 303 ? -10.387 -13.350 17.825 1.00 98.62 303 ASP A N 1
ATOM 2258 C CA . ASP A 1 303 ? -11.063 -12.054 17.731 1.00 98.62 303 ASP A CA 1
ATOM 2259 C C . ASP A 1 303 ? -10.109 -10.910 17.338 1.00 98.62 303 ASP A C 1
ATOM 2261 O O . ASP A 1 303 ? -10.511 -9.744 17.333 1.00 98.62 303 ASP A O 1
ATOM 2265 N N . VAL A 1 304 ? -8.849 -11.229 17.012 1.00 98.81 304 VAL A N 1
ATOM 2266 C CA . VAL A 1 304 ? -7.803 -10.257 16.672 1.00 98.81 304 VAL A CA 1
ATOM 2267 C C . VAL A 1 304 ? -7.496 -10.264 15.174 1.00 98.81 304 VAL A C 1
ATOM 2269 O O . VAL A 1 304 ? -7.329 -11.323 14.566 1.00 98.81 304 VAL A O 1
ATOM 2272 N N . VAL A 1 305 ? -7.398 -9.077 14.568 1.00 98.75 305 VAL A N 1
ATOM 2273 C CA . VAL A 1 305 ? -7.176 -8.902 13.121 1.00 98.75 305 VAL A CA 1
ATOM 2274 C C . VAL A 1 305 ? -6.344 -7.649 12.823 1.00 98.75 305 VAL A C 1
ATOM 2276 O O . VAL A 1 305 ? -6.361 -6.679 13.576 1.00 98.75 305 VAL A O 1
ATOM 2279 N N . GLY A 1 306 ? -5.608 -7.616 11.715 1.00 98.44 306 GLY A N 1
ATOM 2280 C CA . GLY A 1 306 ? -5.065 -6.354 11.206 1.00 98.44 306 GLY A CA 1
ATOM 2281 C C . GLY A 1 306 ? -6.089 -5.651 10.318 1.00 98.44 306 GLY A C 1
ATOM 2282 O O . GLY A 1 306 ? -6.668 -6.271 9.432 1.00 98.44 306 GLY A O 1
ATOM 2283 N N . LEU A 1 307 ? -6.298 -4.355 10.534 1.00 98.06 307 LEU A N 1
ATOM 2284 C CA . LEU A 1 307 ? -7.069 -3.469 9.661 1.00 98.06 307 LEU A CA 1
ATOM 2285 C C . LEU A 1 307 ? -6.163 -2.319 9.233 1.00 98.06 307 LEU A C 1
ATOM 2287 O O . LEU A 1 307 ? -6.162 -1.247 9.839 1.00 98.06 307 LEU A O 1
ATOM 2291 N N . HIS A 1 308 ? -5.348 -2.555 8.211 1.00 98.06 308 HIS A N 1
ATOM 2292 C CA . HIS A 1 308 ? -4.336 -1.600 7.780 1.00 98.06 308 HIS A CA 1
ATOM 2293 C C . HIS A 1 308 ? -4.932 -0.565 6.817 1.00 98.06 308 HIS A C 1
ATOM 2295 O O . HIS A 1 308 ? -5.242 -0.854 5.657 1.00 98.06 308 HIS A O 1
ATOM 2301 N N . PHE A 1 309 ? -5.096 0.661 7.321 1.00 97.38 309 PHE A N 1
ATOM 2302 C CA . PHE A 1 309 ? -5.547 1.820 6.552 1.00 97.38 309 PHE A CA 1
ATOM 2303 C C . PHE A 1 309 ? -4.373 2.572 5.917 1.00 97.38 309 PHE A C 1
ATOM 2305 O O . PHE A 1 309 ? -3.286 2.677 6.482 1.00 97.38 309 PHE A O 1
ATOM 2312 N N . PHE A 1 310 ? -4.630 3.202 4.770 1.00 94.25 310 PHE A N 1
ATOM 2313 C CA . PHE A 1 310 ? -3.636 3.990 4.042 1.00 94.25 310 PHE A CA 1
ATOM 2314 C C . PHE A 1 310 ? -3.843 5.490 4.254 1.00 94.25 310 PHE A C 1
ATOM 2316 O O . PHE A 1 310 ? -4.964 5.995 4.223 1.00 94.25 310 PHE A O 1
ATOM 2323 N N . ASN A 1 311 ? -2.754 6.233 4.453 1.00 89.25 311 ASN A N 1
ATOM 2324 C CA . ASN A 1 311 ? -2.814 7.670 4.712 1.00 89.25 311 ASN A CA 1
ATOM 2325 C C . ASN A 1 311 ? -3.019 8.473 3.408 1.00 89.25 311 ASN A C 1
ATOM 2327 O O . ASN A 1 311 ? -2.245 8.275 2.472 1.00 89.25 311 ASN A O 1
ATOM 2331 N N . PRO A 1 312 ? -3.960 9.440 3.351 1.00 91.00 312 PRO A N 1
ATOM 2332 C CA . PRO A 1 312 ? -4.973 9.774 4.362 1.00 91.00 312 PRO A CA 1
ATOM 2333 C C . PRO A 1 312 ? -6.162 8.806 4.370 1.00 91.00 312 PRO A C 1
ATOM 2335 O O . PRO A 1 312 ? -6.811 8.621 3.339 1.00 91.00 312 PRO A O 1
ATOM 2338 N N . ALA A 1 313 ? -6.521 8.281 5.548 1.00 94.31 313 ALA A N 1
ATOM 2339 C CA . ALA A 1 313 ? -7.578 7.270 5.702 1.00 94.31 313 ALA A CA 1
ATOM 2340 C C . ALA A 1 313 ? -8.966 7.743 5.232 1.00 94.31 313 ALA A C 1
ATOM 2342 O O . ALA A 1 313 ? -9.807 6.940 4.841 1.00 94.31 313 ALA A O 1
ATOM 2343 N N . THR A 1 314 ? -9.218 9.052 5.204 1.00 92.31 314 THR A N 1
ATOM 2344 C CA . THR A 1 314 ? -10.482 9.633 4.722 1.00 92.31 314 THR A CA 1
ATOM 2345 C C . THR A 1 314 ? -10.596 9.657 3.196 1.00 92.31 314 THR A C 1
ATOM 2347 O O . THR A 1 314 ? -11.699 9.791 2.667 1.00 92.31 314 THR A O 1
ATOM 2350 N N . VAL A 1 315 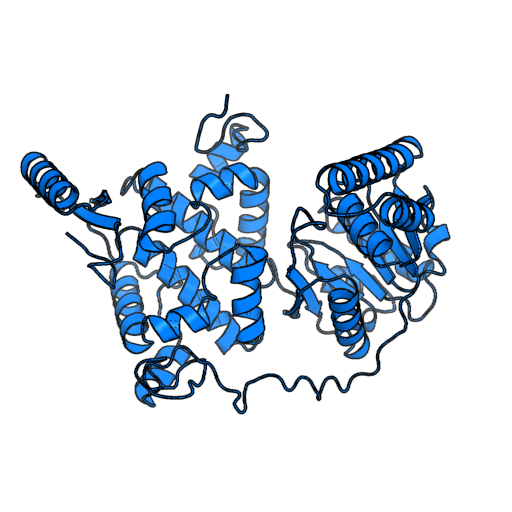? -9.475 9.515 2.481 1.00 92.25 315 VAL A N 1
ATOM 2351 C CA . VAL A 1 315 ? -9.396 9.602 1.014 1.00 92.25 315 VAL A CA 1
ATOM 2352 C C . VAL A 1 315 ? -9.061 8.252 0.398 1.00 92.25 315 VAL A C 1
ATOM 2354 O O . VAL A 1 315 ? -9.709 7.848 -0.567 1.00 92.25 315 VAL A O 1
ATOM 2357 N N . MET A 1 316 ? -8.070 7.553 0.951 1.00 95.06 316 MET A N 1
ATOM 2358 C CA . MET A 1 316 ? -7.622 6.268 0.426 1.00 95.06 316 MET A CA 1
ATOM 2359 C C . MET A 1 316 ? -8.734 5.228 0.547 1.00 95.06 316 MET A C 1
ATOM 2361 O O . MET A 1 316 ? -9.448 5.169 1.552 1.00 95.06 316 MET A O 1
ATOM 2365 N N . LYS A 1 317 ? -8.912 4.437 -0.513 1.00 96.69 317 LYS A N 1
ATOM 2366 C CA . LYS A 1 317 ? -9.984 3.441 -0.601 1.00 96.69 317 LYS A CA 1
ATOM 2367 C C . LYS A 1 317 ? -9.578 2.083 -0.060 1.00 96.69 317 LYS A C 1
ATOM 2369 O O . LYS A 1 317 ? -10.436 1.388 0.456 1.00 96.69 317 LYS A O 1
ATOM 2374 N N . LEU A 1 318 ? -8.309 1.717 -0.171 1.00 98.06 318 LEU A N 1
ATOM 2375 C CA . LEU A 1 318 ? -7.825 0.404 0.233 1.00 98.06 318 LEU A CA 1
ATOM 2376 C C . LEU A 1 318 ? -7.790 0.248 1.760 1.00 98.06 318 LEU A C 1
ATOM 2378 O O . LEU A 1 318 ? -7.370 1.173 2.460 1.00 98.06 318 LEU A O 1
ATOM 2382 N N . VAL A 1 319 ? -8.170 -0.936 2.238 1.00 98.44 319 VAL A N 1
ATOM 2383 C CA . VAL A 1 319 ? -7.852 -1.446 3.579 1.00 98.44 319 VAL A CA 1
ATOM 2384 C C . VAL A 1 319 ? -7.376 -2.889 3.429 1.00 98.44 319 VAL A C 1
ATOM 2386 O O . VAL A 1 319 ? -8.075 -3.697 2.819 1.00 98.44 319 VAL A O 1
ATOM 2389 N N . GLU A 1 320 ? -6.201 -3.214 3.968 1.00 98.56 320 GLU A N 1
ATOM 2390 C CA . GLU A 1 320 ? -5.725 -4.602 4.038 1.00 98.56 320 GLU A CA 1
ATOM 2391 C C . GLU A 1 320 ? -6.236 -5.245 5.335 1.00 98.56 320 GLU A C 1
ATOM 2393 O O . GLU A 1 320 ? -5.922 -4.782 6.435 1.00 98.56 320 GLU A O 1
ATOM 2398 N N . ILE A 1 321 ? -7.047 -6.295 5.198 1.00 98.38 321 ILE A N 1
ATOM 2399 C CA . ILE A 1 321 ? -7.509 -7.150 6.292 1.00 98.38 321 ILE A CA 1
ATOM 2400 C C . ILE A 1 321 ? -6.486 -8.270 6.450 1.00 98.38 321 ILE A C 1
ATOM 2402 O O . ILE A 1 321 ? -6.330 -9.123 5.572 1.00 98.38 321 ILE A O 1
ATOM 2406 N N . VAL A 1 322 ? -5.789 -8.256 7.577 1.00 98.19 322 VAL A N 1
ATOM 2407 C CA . VAL A 1 322 ? -4.660 -9.143 7.838 1.00 98.19 322 VAL A CA 1
ATOM 2408 C C . VAL A 1 322 ? -5.098 -10.228 8.808 1.00 98.19 322 VAL A C 1
ATOM 2410 O O . VAL A 1 322 ? -5.300 -9.969 9.996 1.00 98.19 322 VAL A O 1
ATOM 2413 N N . SER A 1 323 ? -5.256 -11.446 8.298 1.00 96.69 323 SER A N 1
ATOM 2414 C CA . SER A 1 323 ? -5.639 -12.604 9.102 1.00 96.69 323 SER A CA 1
ATOM 2415 C C . SER A 1 323 ? -4.408 -13.296 9.676 1.00 96.69 323 SER A C 1
ATOM 2417 O O . SER A 1 323 ? -3.477 -13.647 8.942 1.00 96.69 323 SER A O 1
ATOM 2419 N N . THR A 1 324 ? -4.427 -13.558 10.978 1.00 97.38 324 THR A N 1
ATOM 2420 C CA . THR A 1 324 ? -3.453 -14.448 11.614 1.00 97.38 324 THR A CA 1
ATOM 2421 C C . THR A 1 324 ? -3.853 -15.908 11.394 1.00 97.38 324 THR A C 1
ATOM 2423 O O . THR A 1 324 ? -4.930 -16.204 10.881 1.00 97.38 324 THR A O 1
ATOM 2426 N N . VAL A 1 325 ? -3.016 -16.842 11.845 1.00 95.62 325 VAL A N 1
ATOM 2427 C CA . VAL A 1 325 ? -3.367 -18.273 11.875 1.00 95.62 325 VAL A CA 1
ATOM 2428 C C . VAL A 1 325 ? -4.515 -18.608 12.839 1.00 95.62 325 VAL A C 1
ATOM 2430 O O . VAL A 1 325 ? -5.038 -19.717 12.778 1.00 95.62 325 VAL A O 1
ATOM 2433 N N . ALA A 1 326 ? -4.872 -17.692 13.746 1.00 97.56 326 ALA A N 1
ATOM 2434 C CA . ALA A 1 326 ? -5.910 -17.892 14.754 1.00 97.56 326 ALA A CA 1
ATOM 2435 C C . ALA A 1 326 ? -7.202 -17.114 14.461 1.00 97.56 326 ALA A C 1
ATOM 2437 O O . ALA A 1 326 ? -8.248 -17.511 14.966 1.00 97.56 326 ALA A O 1
ATOM 2438 N N . THR A 1 327 ? -7.133 -16.034 13.671 1.00 98.19 327 THR A N 1
ATOM 2439 C CA . THR A 1 327 ? -8.271 -15.157 13.354 1.00 98.19 327 THR A CA 1
ATOM 2440 C C . THR A 1 327 ? -9.411 -15.967 12.740 1.00 98.19 327 THR A C 1
ATOM 2442 O O . THR A 1 327 ? -9.196 -16.699 11.775 1.00 98.19 327 THR A O 1
ATOM 2445 N N . SER A 1 328 ? -10.622 -15.842 13.281 1.00 97.12 328 SER A N 1
ATOM 2446 C CA . SER A 1 328 ? -11.770 -16.612 12.806 1.00 97.12 328 SER A CA 1
ATOM 2447 C C . SER A 1 328 ? -12.404 -16.023 11.542 1.00 97.12 328 SER A C 1
ATOM 2449 O O . SER A 1 328 ? -12.367 -14.815 11.296 1.00 97.12 328 SER A O 1
ATOM 2451 N N . ASP A 1 329 ? -13.031 -16.888 10.741 1.00 95.25 329 ASP A N 1
ATOM 2452 C CA . ASP A 1 329 ? -13.646 -16.508 9.461 1.00 95.25 329 ASP A CA 1
ATOM 2453 C C . ASP A 1 329 ? -14.733 -15.431 9.620 1.00 95.25 329 ASP A C 1
ATOM 2455 O O . ASP A 1 329 ? -14.857 -14.541 8.779 1.00 95.25 329 ASP A O 1
ATOM 2459 N N . ASP A 1 330 ? -15.490 -15.461 10.724 1.00 96.12 330 ASP A N 1
ATOM 2460 C CA . ASP A 1 330 ? -16.514 -14.456 11.022 1.00 96.12 330 ASP A CA 1
ATOM 2461 C C . ASP A 1 330 ? -15.917 -13.064 11.273 1.00 96.12 330 ASP A C 1
ATOM 2463 O O . ASP A 1 330 ? -16.533 -12.064 10.911 1.00 96.12 330 ASP A O 1
ATOM 2467 N N . VAL A 1 331 ? -14.705 -12.967 11.827 1.00 97.81 331 VAL A N 1
ATOM 2468 C CA . VAL A 1 331 ? -13.991 -11.692 12.025 1.00 97.81 331 VAL A CA 1
ATOM 2469 C C . VAL A 1 331 ? -13.489 -11.135 10.700 1.00 97.81 331 VAL A C 1
ATOM 2471 O O . VAL A 1 331 ? -13.599 -9.927 10.466 1.00 97.81 331 VAL A O 1
ATOM 2474 N N . ILE A 1 332 ? -12.981 -11.997 9.817 1.00 96.69 332 ILE A N 1
ATOM 2475 C CA . ILE A 1 332 ? -12.545 -11.607 8.469 1.00 96.69 332 ILE A CA 1
ATOM 2476 C C . ILE A 1 332 ? -13.744 -11.083 7.673 1.00 96.69 332 ILE A C 1
ATOM 2478 O O . ILE A 1 332 ? -13.663 -10.006 7.079 1.00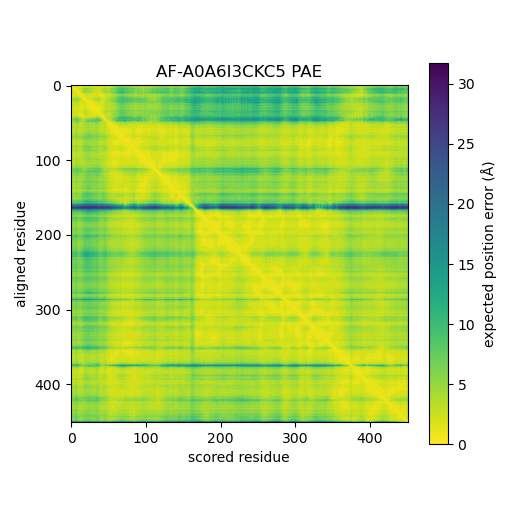 96.69 332 ILE A O 1
ATOM 2482 N N . GLU A 1 333 ? -14.872 -11.794 7.704 1.00 95.56 333 GLU A N 1
ATOM 2483 C CA . GLU A 1 333 ? -16.065 -11.392 6.960 1.00 95.56 333 GLU A CA 1
ATOM 2484 C C . GLU A 1 333 ? -16.730 -10.146 7.560 1.00 95.56 333 GLU A C 1
ATOM 2486 O O . GLU A 1 333 ? -17.072 -9.220 6.827 1.00 95.56 333 GLU A O 1
ATOM 2491 N N . THR A 1 334 ? -16.794 -10.036 8.892 1.00 97.38 334 THR A N 1
ATOM 2492 C CA . THR A 1 334 ? -17.247 -8.803 9.565 1.00 97.38 334 THR A CA 1
ATOM 2493 C C . THR A 1 334 ? -16.379 -7.608 9.169 1.00 97.38 334 THR A C 1
ATOM 2495 O O . THR A 1 334 ? -16.888 -6.523 8.886 1.00 97.38 334 THR A O 1
ATOM 2498 N N . SER A 1 335 ? -15.060 -7.798 9.111 1.00 97.62 335 SER A N 1
ATOM 2499 C CA . SER A 1 335 ? -14.110 -6.762 8.695 1.00 97.62 335 SER A CA 1
ATOM 2500 C C . SER A 1 335 ? -14.316 -6.348 7.237 1.00 97.62 335 SER A C 1
ATOM 2502 O O . SER A 1 335 ? -14.254 -5.156 6.918 1.00 97.62 335 SER A O 1
ATOM 2504 N N . ARG A 1 336 ? -14.602 -7.310 6.351 1.00 96.62 336 ARG A N 1
ATOM 2505 C CA . ARG A 1 336 ? -14.910 -7.067 4.937 1.00 96.62 336 ARG A CA 1
ATOM 2506 C C . ARG A 1 336 ? -16.193 -6.254 4.784 1.00 96.62 336 ARG A C 1
ATOM 2508 O O . ARG A 1 336 ? -16.164 -5.212 4.126 1.00 96.62 336 ARG A O 1
ATOM 2515 N N . GLU A 1 337 ? -17.282 -6.687 5.418 1.00 95.56 337 GLU A N 1
ATOM 2516 C CA . GLU A 1 337 ? -18.577 -5.995 5.398 1.00 95.56 337 GLU A CA 1
ATOM 2517 C C . GLU A 1 337 ? -18.445 -4.570 5.945 1.00 95.56 337 GLU A C 1
ATOM 2519 O O . GLU A 1 337 ? -18.912 -3.609 5.327 1.00 95.56 337 GLU A O 1
ATOM 2524 N N . LEU A 1 338 ? -17.729 -4.409 7.061 1.00 97.12 338 LEU A N 1
ATOM 2525 C CA . LEU A 1 338 ? -17.475 -3.105 7.656 1.00 97.12 338 LEU A CA 1
ATOM 2526 C C . LEU A 1 338 ? -16.711 -2.184 6.702 1.00 97.12 338 LEU A C 1
ATOM 2528 O O . LEU A 1 338 ? -17.120 -1.03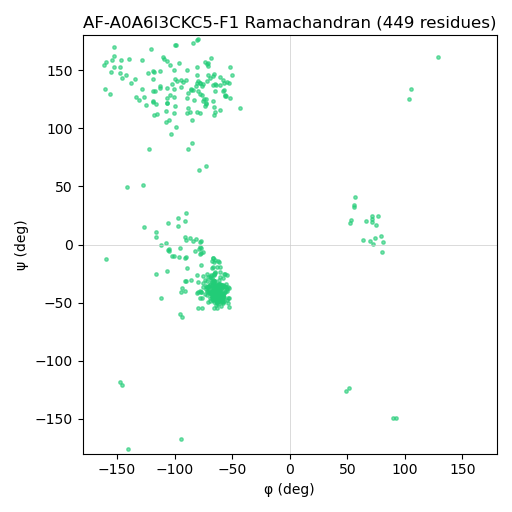8 6.528 1.00 97.12 338 LEU A O 1
ATOM 2532 N N . CYS A 1 339 ? -15.643 -2.667 6.057 1.00 97.62 339 CYS A N 1
ATOM 2533 C CA . CYS A 1 339 ? -14.891 -1.887 5.072 1.00 97.62 339 CYS A CA 1
ATOM 2534 C C . CYS A 1 339 ? -15.792 -1.408 3.927 1.00 97.62 339 CYS A C 1
ATOM 2536 O O . CYS A 1 339 ? -15.759 -0.230 3.574 1.00 97.62 339 CYS A O 1
ATOM 2538 N N . LEU A 1 340 ? -16.638 -2.287 3.385 1.00 96.38 340 LEU A N 1
ATOM 2539 C CA . LEU A 1 340 ? -17.596 -1.916 2.340 1.00 96.38 340 LEU A CA 1
ATOM 2540 C C . LEU A 1 340 ? -18.597 -0.864 2.840 1.00 96.38 340 LEU A C 1
ATOM 2542 O O . LEU A 1 340 ? -18.840 0.127 2.149 1.00 96.38 340 LEU A O 1
ATOM 2546 N N . ARG A 1 341 ? -19.121 -1.023 4.063 1.00 95.56 341 ARG A N 1
ATOM 2547 C CA . ARG A 1 341 ? -20.043 -0.067 4.700 1.00 95.56 341 ARG A CA 1
ATOM 2548 C C . ARG A 1 341 ? -19.431 1.325 4.861 1.00 95.56 341 ARG A C 1
ATOM 2550 O O . ARG A 1 341 ? -20.145 2.314 4.725 1.00 95.56 341 ARG A O 1
ATOM 2557 N N . ILE A 1 342 ? -18.126 1.417 5.117 1.00 96.38 342 ILE A N 1
ATOM 2558 C CA . ILE A 1 342 ? -17.407 2.697 5.223 1.00 96.38 342 ILE A CA 1
ATOM 2559 C C . ILE A 1 342 ? -16.806 3.184 3.892 1.00 96.38 342 ILE A C 1
ATOM 2561 O O . ILE A 1 342 ? -15.896 4.019 3.887 1.00 96.38 342 ILE A O 1
ATOM 2565 N N . ASP A 1 343 ? -17.312 2.678 2.760 1.00 95.88 343 ASP A N 1
ATOM 2566 C CA . ASP A 1 343 ? -16.905 3.065 1.402 1.00 95.88 343 ASP A CA 1
ATOM 2567 C C . ASP A 1 343 ? -15.386 2.877 1.171 1.00 95.88 343 ASP A C 1
ATOM 2569 O O . ASP A 1 343 ? -14.682 3.712 0.575 1.00 95.88 343 ASP A O 1
ATOM 2573 N N . LYS A 1 344 ? -14.874 1.755 1.697 1.00 97.69 344 LYS A N 1
ATOM 2574 C CA . LYS A 1 344 ? -13.533 1.208 1.473 1.00 97.69 344 LYS A CA 1
ATOM 2575 C C . LYS A 1 344 ? -13.598 -0.073 0.649 1.00 97.69 344 LYS A C 1
ATOM 2577 O O . LYS A 1 344 ? -14.629 -0.725 0.525 1.00 97.69 344 LYS A O 1
ATOM 2582 N N . HIS A 1 345 ? -12.454 -0.421 0.082 1.00 97.81 345 HIS A N 1
ATOM 2583 C CA . HIS A 1 345 ? -12.219 -1.645 -0.655 1.00 97.81 345 HIS A CA 1
ATOM 2584 C C . HIS A 1 345 ? -11.342 -2.569 0.200 1.00 97.81 345 HIS A C 1
ATOM 2586 O O . HIS A 1 345 ? -10.146 -2.285 0.345 1.00 97.81 345 HIS A O 1
ATOM 2592 N N . PRO A 1 346 ? -11.921 -3.622 0.797 1.00 97.56 346 PRO A N 1
ATOM 2593 C CA . PRO A 1 346 ? -11.157 -4.597 1.554 1.00 97.56 346 PRO A CA 1
ATOM 2594 C C . PRO A 1 346 ? -10.391 -5.525 0.615 1.00 97.56 346 PRO A C 1
ATOM 2596 O O . PRO A 1 346 ? -10.946 -6.014 -0.367 1.00 97.56 346 PRO A O 1
ATOM 2599 N N . VAL A 1 347 ? -9.148 -5.815 0.973 1.00 97.31 347 VAL A N 1
ATOM 2600 C CA . VAL A 1 347 ? -8.357 -6.923 0.422 1.00 97.31 347 VAL A CA 1
ATOM 2601 C C . VAL A 1 347 ? -7.907 -7.807 1.576 1.00 97.31 347 VAL A C 1
ATOM 2603 O O . VAL A 1 347 ? -7.692 -7.294 2.674 1.00 97.31 347 VAL A O 1
ATOM 2606 N N . VAL A 1 348 ? -7.774 -9.116 1.365 1.00 96.50 348 VAL A N 1
ATOM 2607 C CA . VAL A 1 348 ? -7.384 -10.046 2.438 1.00 96.50 348 VAL A CA 1
ATOM 2608 C C . VAL A 1 348 ? -6.007 -10.636 2.171 1.00 96.50 348 VAL A C 1
ATOM 2610 O O . VAL A 1 348 ? -5.701 -11.058 1.056 1.00 96.50 348 VAL A O 1
ATOM 2613 N N . CYS A 1 349 ? -5.180 -10.692 3.212 1.00 96.06 349 CYS A N 1
ATOM 2614 C CA . CYS A 1 349 ? -3.887 -11.363 3.177 1.00 96.06 349 CYS A CA 1
ATOM 2615 C C . CYS A 1 349 ? -3.529 -11.983 4.528 1.00 96.06 349 CYS A C 1
ATOM 2617 O O . CYS A 1 349 ? -4.021 -11.565 5.577 1.00 96.06 349 CYS A O 1
ATOM 2619 N N . ALA A 1 350 ? -2.623 -12.958 4.507 1.00 95.12 350 ALA A N 1
ATOM 2620 C CA . ALA A 1 350 ? -2.077 -13.527 5.734 1.00 95.12 350 ALA A CA 1
ATOM 2621 C C . ALA A 1 350 ? -1.110 -12.560 6.445 1.00 95.12 350 ALA A C 1
ATOM 2623 O O . ALA A 1 350 ? -0.481 -11.703 5.817 1.00 95.12 350 ALA A O 1
ATOM 2624 N N . ASP A 1 351 ? -0.961 -12.733 7.756 1.00 95.00 351 ASP A N 1
ATOM 2625 C CA . ASP A 1 351 ? -0.041 -11.958 8.588 1.00 95.00 351 ASP A CA 1
ATOM 2626 C C . ASP A 1 351 ? 1.433 -12.187 8.219 1.00 95.00 351 ASP A C 1
ATOM 2628 O O . ASP A 1 351 ? 1.965 -13.292 8.345 1.00 95.00 351 ASP A O 1
ATOM 2632 N N . ARG A 1 352 ? 2.067 -11.124 7.711 1.00 91.12 352 ARG A N 1
ATOM 2633 C CA . ARG A 1 352 ? 3.490 -11.044 7.358 1.00 91.12 352 ARG A CA 1
ATOM 2634 C C . ARG A 1 352 ? 3.911 -9.572 7.258 1.00 91.12 352 ARG A C 1
ATOM 2636 O O . ARG A 1 352 ? 3.089 -8.729 6.884 1.00 91.12 352 ARG A O 1
ATOM 2643 N N . ALA A 1 353 ? 5.189 -9.255 7.467 1.00 89.81 353 ALA A N 1
ATOM 2644 C CA . ALA A 1 353 ? 5.708 -7.898 7.309 1.00 89.81 353 ALA A CA 1
ATOM 2645 C C . ALA A 1 353 ? 5.352 -7.287 5.949 1.00 89.81 353 ALA A C 1
ATOM 2647 O O . ALA A 1 353 ? 5.663 -7.817 4.875 1.00 89.81 353 ALA A O 1
ATOM 2648 N N . GLY A 1 354 ? 4.742 -6.105 6.027 1.00 91.56 354 GLY A N 1
ATOM 2649 C CA . GLY A 1 354 ? 4.387 -5.269 4.890 1.00 91.56 354 GLY A CA 1
ATOM 2650 C C . GLY A 1 354 ? 3.194 -5.754 4.066 1.00 91.56 354 GLY A C 1
ATOM 2651 O O . GLY A 1 354 ? 2.915 -5.144 3.032 1.00 91.56 354 GLY A O 1
ATOM 2652 N N . PHE A 1 355 ? 2.504 -6.809 4.502 1.00 95.56 355 PHE A N 1
ATOM 2653 C CA . PHE A 1 355 ? 1.260 -7.292 3.902 1.00 95.56 355 PHE A CA 1
ATOM 2654 C C . PHE A 1 355 ? 1.378 -7.493 2.379 1.00 95.56 355 PHE A C 1
ATOM 2656 O O . PHE A 1 355 ? 2.275 -8.214 1.927 1.00 95.56 355 PHE A O 1
ATOM 2663 N N . ILE A 1 356 ? 0.523 -6.854 1.571 1.00 97.38 356 ILE A N 1
ATOM 2664 C CA . ILE A 1 356 ? 0.650 -6.847 0.110 1.00 97.38 356 ILE A CA 1
ATOM 2665 C C . ILE A 1 356 ? 1.390 -5.585 -0.340 1.00 97.38 356 ILE A C 1
ATOM 2667 O O . ILE A 1 356 ? 2.441 -5.681 -0.978 1.00 97.38 356 ILE A O 1
ATOM 2671 N N . VAL A 1 357 ? 0.855 -4.399 -0.027 1.00 97.25 357 VAL A N 1
ATOM 2672 C CA . VAL A 1 357 ? 1.325 -3.134 -0.615 1.00 97.25 357 VAL A CA 1
ATOM 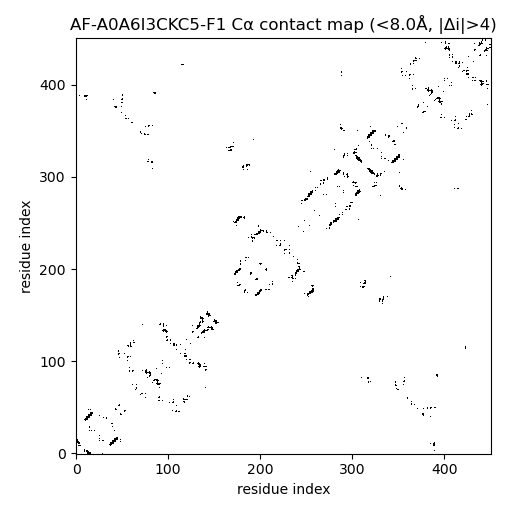2673 C C . VAL A 1 357 ? 2.768 -2.848 -0.238 1.00 97.25 357 VAL A C 1
ATOM 2675 O O . VAL A 1 357 ? 3.601 -2.660 -1.122 1.00 97.25 357 VAL A O 1
ATOM 2678 N N . ASN A 1 358 ? 3.096 -2.829 1.053 1.00 96.38 358 ASN A N 1
ATOM 2679 C CA . ASN A 1 358 ? 4.437 -2.447 1.498 1.00 96.38 358 ASN A CA 1
ATOM 2680 C C . ASN A 1 358 ? 5.472 -3.509 1.116 1.00 96.38 358 ASN A C 1
ATOM 2682 O O . ASN A 1 358 ? 6.594 -3.171 0.734 1.00 96.38 358 ASN A O 1
ATOM 2686 N N . ALA A 1 359 ? 5.082 -4.782 1.154 1.00 95.62 359 ALA A N 1
ATOM 2687 C CA . ALA A 1 359 ? 5.927 -5.890 0.746 1.00 95.62 359 ALA A CA 1
ATOM 2688 C C . ALA A 1 359 ? 6.282 -5.864 -0.748 1.00 95.62 359 ALA A C 1
ATOM 2690 O O . ALA A 1 359 ? 7.315 -6.417 -1.105 1.00 95.62 359 ALA A O 1
ATOM 2691 N N . LEU A 1 360 ? 5.477 -5.229 -1.607 1.00 96.75 360 LEU A N 1
ATOM 2692 C CA . LEU A 1 360 ? 5.801 -5.018 -3.023 1.00 96.75 360 LEU A CA 1
ATOM 2693 C C . LEU A 1 360 ? 6.449 -3.650 -3.286 1.00 96.75 360 LEU A C 1
ATOM 2695 O O . LEU A 1 360 ? 7.387 -3.544 -4.076 1.00 96.75 360 LEU A O 1
ATOM 2699 N N . LEU A 1 361 ? 5.957 -2.599 -2.628 1.00 96.94 361 LEU A N 1
ATOM 2700 C CA . LEU A 1 361 ? 6.354 -1.216 -2.874 1.00 96.94 361 LEU A CA 1
ATOM 2701 C C . LEU A 1 361 ? 7.776 -0.925 -2.395 1.00 96.94 361 LEU A C 1
ATOM 2703 O O . LEU A 1 361 ? 8.565 -0.349 -3.140 1.00 96.94 361 LEU A O 1
ATOM 2707 N N . PHE A 1 362 ? 8.121 -1.291 -1.160 1.00 96.62 362 PHE A N 1
ATOM 2708 C CA . PHE A 1 362 ? 9.402 -0.880 -0.581 1.00 96.62 362 PHE A CA 1
ATOM 2709 C C . PHE A 1 362 ? 10.613 -1.587 -1.195 1.00 96.62 362 PHE A C 1
ATOM 2711 O O . PHE A 1 362 ? 11.597 -0.892 -1.448 1.00 96.62 362 PHE A O 1
ATOM 2718 N N . PRO A 1 363 ? 10.559 -2.883 -1.567 1.00 95.81 363 PRO A N 1
ATOM 2719 C CA . PRO A 1 363 ? 11.617 -3.483 -2.374 1.00 95.81 363 PRO A CA 1
ATOM 2720 C C . PRO A 1 363 ? 11.823 -2.765 -3.713 1.00 95.81 363 PRO A C 1
ATOM 2722 O O . PRO A 1 363 ? 12.960 -2.453 -4.052 1.00 95.81 363 PRO A O 1
ATOM 2725 N N . TYR A 1 364 ? 10.741 -2.401 -4.412 1.00 96.19 364 TYR A N 1
ATOM 2726 C CA . TYR A 1 364 ? 10.807 -1.605 -5.645 1.00 96.19 364 TYR A CA 1
ATOM 2727 C C . TYR A 1 364 ? 11.481 -0.239 -5.424 1.00 96.19 364 TYR A C 1
ATOM 2729 O O . TYR A 1 364 ? 12.365 0.156 -6.187 1.00 96.19 364 TYR A O 1
ATOM 2737 N N . LEU A 1 365 ? 11.109 0.477 -4.358 1.00 97.31 365 LEU A N 1
ATOM 2738 C CA . LEU A 1 365 ? 11.728 1.762 -4.021 1.00 97.31 365 LEU A CA 1
ATOM 2739 C C . LEU A 1 365 ? 13.206 1.595 -3.652 1.00 97.31 365 LEU A C 1
ATOM 2741 O O . LEU A 1 365 ? 14.044 2.391 -4.067 1.00 97.31 365 LEU A O 1
ATOM 2745 N N . ASN A 1 366 ? 13.543 0.545 -2.908 1.00 96.56 366 ASN A N 1
ATOM 2746 C CA . ASN A 1 366 ? 14.915 0.229 -2.533 1.00 96.56 366 ASN A CA 1
ATOM 2747 C C . ASN A 1 366 ? 15.778 -0.104 -3.763 1.00 96.56 366 ASN A C 1
ATOM 2749 O O . ASN A 1 366 ? 16.925 0.340 -3.847 1.00 96.56 366 ASN A O 1
ATOM 2753 N N . ASP A 1 367 ? 15.224 -0.810 -4.750 1.00 94.25 367 ASP A N 1
ATOM 2754 C CA . ASP A 1 367 ? 15.898 -1.097 -6.018 1.00 94.25 367 ASP A CA 1
ATOM 2755 C C . ASP A 1 367 ? 16.124 0.167 -6.858 1.00 94.25 367 ASP A C 1
ATOM 2757 O O . ASP A 1 367 ? 17.192 0.312 -7.458 1.00 94.25 367 ASP A O 1
ATOM 2761 N N . ALA A 1 368 ? 15.202 1.137 -6.825 1.00 95.62 368 ALA A N 1
ATOM 2762 C CA . ALA A 1 368 ? 15.422 2.451 -7.433 1.00 95.62 368 ALA A CA 1
ATOM 2763 C C . ALA A 1 368 ? 16.607 3.187 -6.781 1.00 95.62 368 ALA A C 1
ATOM 2765 O O . ALA A 1 368 ? 17.466 3.725 -7.483 1.00 95.62 368 ALA A O 1
ATOM 2766 N N . ILE A 1 369 ? 16.722 3.154 -5.448 1.00 96.38 369 ILE A N 1
ATOM 2767 C CA . ILE A 1 369 ? 17.854 3.768 -4.733 1.00 96.38 369 ILE A CA 1
ATOM 2768 C C . ILE A 1 369 ? 19.175 3.097 -5.126 1.00 96.38 369 ILE A C 1
ATOM 2770 O O . ILE A 1 369 ? 20.148 3.795 -5.414 1.00 96.38 369 ILE A O 1
ATOM 2774 N N . ARG A 1 370 ? 19.217 1.762 -5.204 1.00 92.94 370 ARG A N 1
ATOM 2775 C CA . ARG A 1 370 ? 20.413 1.032 -5.661 1.00 92.94 370 ARG A CA 1
ATOM 2776 C C . ARG A 1 370 ? 20.773 1.348 -7.106 1.00 92.94 370 ARG A C 1
ATOM 2778 O O . ARG A 1 370 ? 21.950 1.468 -7.432 1.00 92.94 370 ARG A O 1
ATOM 2785 N N . MET A 1 371 ? 19.778 1.497 -7.979 1.00 91.50 371 MET A N 1
ATOM 2786 C CA . MET A 1 371 ? 20.007 1.908 -9.364 1.00 91.50 371 MET A CA 1
ATOM 2787 C C . MET A 1 371 ? 20.694 3.277 -9.427 1.00 91.50 371 MET A C 1
ATOM 2789 O O . MET A 1 371 ? 21.657 3.444 -10.178 1.00 91.50 371 MET A O 1
ATOM 2793 N N . LEU A 1 372 ? 20.253 4.218 -8.592 1.00 92.62 372 LEU A N 1
ATOM 2794 C CA . LEU A 1 372 ? 20.861 5.540 -8.470 1.00 92.62 372 LEU A CA 1
ATOM 2795 C C . LEU A 1 372 ? 22.289 5.482 -7.893 1.00 92.62 372 LEU A C 1
ATOM 2797 O O . LEU A 1 372 ? 23.161 6.214 -8.352 1.00 92.62 372 LEU A O 1
ATOM 2801 N N . GLU A 1 373 ? 22.570 4.618 -6.912 1.00 91.25 373 GLU A N 1
ATOM 2802 C CA . GLU A 1 373 ? 23.929 4.423 -6.362 1.00 91.25 373 GLU A CA 1
ATOM 2803 C C . GLU A 1 373 ? 24.935 3.934 -7.404 1.00 91.25 373 GLU A C 1
ATOM 2805 O O . GLU A 1 373 ? 26.110 4.299 -7.364 1.00 91.25 373 GLU A O 1
ATOM 2810 N N . MET A 1 374 ? 24.474 3.125 -8.354 1.00 86.12 374 MET A N 1
ATOM 2811 C CA . MET A 1 374 ? 25.314 2.605 -9.426 1.00 86.12 374 MET A CA 1
ATOM 2812 C C . MET A 1 374 ? 25.577 3.641 -10.541 1.00 86.12 374 MET A C 1
ATOM 2814 O O . MET A 1 374 ? 26.277 3.329 -11.501 1.00 86.12 374 MET A O 1
ATOM 2818 N N . ASN A 1 375 ? 25.066 4.877 -10.408 1.00 81.19 375 ASN A N 1
ATOM 2819 C CA . ASN A 1 375 ? 25.243 6.004 -11.338 1.00 81.19 375 ASN A CA 1
ATOM 2820 C C . ASN A 1 375 ? 24.823 5.702 -12.791 1.00 81.19 375 ASN A C 1
ATOM 2822 O O . ASN A 1 375 ? 25.408 6.223 -13.744 1.00 81.19 375 ASN A O 1
ATOM 2826 N N . TYR A 1 376 ? 23.806 4.854 -12.971 1.00 71.88 376 TYR A N 1
ATOM 2827 C CA . TYR A 1 376 ? 23.292 4.506 -14.301 1.00 71.88 376 TYR A CA 1
ATOM 2828 C C . TYR A 1 376 ? 22.366 5.565 -14.898 1.00 71.88 376 TYR A C 1
ATOM 2830 O O . TYR A 1 376 ? 22.349 5.726 -16.119 1.00 71.88 376 TYR A O 1
ATOM 2838 N N . ALA A 1 377 ? 21.626 6.252 -14.034 1.00 83.19 377 ALA A N 1
ATOM 2839 C CA . ALA A 1 377 ? 20.710 7.343 -14.325 1.00 83.19 377 ALA A CA 1
ATOM 2840 C C . ALA A 1 377 ? 20.597 8.217 -13.068 1.00 83.19 377 ALA A C 1
ATOM 2842 O O . ALA A 1 377 ? 20.914 7.755 -11.964 1.00 83.19 377 ALA A O 1
ATOM 2843 N N . ASP A 1 378 ? 20.175 9.467 -13.226 1.00 90.50 378 ASP A N 1
ATOM 2844 C CA . ASP A 1 378 ? 19.878 10.324 -12.082 1.00 90.50 378 ASP A CA 1
ATOM 2845 C C . ASP A 1 378 ? 18.449 10.099 -11.550 1.00 90.50 378 ASP A C 1
ATOM 2847 O O . ASP A 1 378 ? 17.662 9.316 -12.087 1.00 90.50 378 ASP A O 1
ATOM 2851 N N . ALA A 1 379 ? 18.123 10.740 -10.426 1.00 93.25 379 ALA A N 1
ATOM 2852 C CA . ALA A 1 379 ? 16.834 10.549 -9.765 1.00 93.25 379 ALA A CA 1
ATOM 2853 C C . ALA A 1 379 ? 15.652 11.101 -10.584 1.00 93.25 379 ALA A C 1
ATOM 2855 O O . ALA A 1 379 ? 14.536 10.592 -10.463 1.00 93.25 379 ALA A O 1
ATOM 2856 N N . ASP A 1 380 ? 15.876 12.136 -11.396 1.00 93.12 380 ASP A N 1
ATOM 2857 C CA . ASP A 1 380 ? 14.833 12.755 -12.214 1.00 93.12 380 ASP A CA 1
ATOM 2858 C C . ASP A 1 380 ? 14.538 11.900 -13.448 1.00 93.12 380 ASP A C 1
ATOM 2860 O O . ASP A 1 380 ? 13.368 11.677 -13.765 1.00 93.12 380 ASP A O 1
ATOM 2864 N N . ASP A 1 381 ? 15.572 11.334 -14.065 1.00 92.25 381 ASP A N 1
ATOM 2865 C CA . ASP A 1 381 ? 15.482 10.378 -15.164 1.00 92.25 381 ASP A CA 1
ATOM 2866 C C . ASP A 1 381 ? 14.765 9.090 -14.743 1.00 92.25 381 ASP A C 1
ATOM 2868 O O . ASP A 1 381 ? 13.878 8.611 -15.453 1.00 92.25 381 ASP A O 1
ATOM 2872 N N . ILE A 1 382 ? 15.089 8.547 -13.563 1.00 94.19 382 ILE A N 1
ATOM 2873 C CA . ILE A 1 382 ? 14.406 7.359 -13.027 1.00 94.19 382 ILE A CA 1
ATOM 2874 C C . ILE A 1 382 ? 12.930 7.668 -12.741 1.00 94.19 382 ILE A C 1
ATOM 2876 O O . ILE A 1 382 ? 12.044 6.887 -13.103 1.00 94.19 382 ILE A O 1
ATOM 2880 N N . ASP A 1 383 ? 12.636 8.823 -12.140 1.00 95.62 383 ASP A N 1
ATOM 2881 C CA . ASP A 1 383 ? 11.257 9.249 -11.903 1.00 95.62 383 ASP A CA 1
ATOM 2882 C C . ASP A 1 383 ? 10.486 9.461 -13.209 1.00 95.62 383 ASP A C 1
ATOM 2884 O O . ASP A 1 383 ? 9.316 9.077 -13.301 1.00 95.62 383 ASP A O 1
ATOM 2888 N N . LEU A 1 384 ? 11.118 10.052 -14.224 1.00 93.31 384 LEU A N 1
ATOM 2889 C CA . LEU A 1 384 ? 10.516 10.270 -15.534 1.00 93.31 384 LEU A CA 1
ATOM 2890 C C . LEU A 1 384 ? 10.229 8.943 -16.238 1.00 93.31 384 LEU A C 1
ATOM 2892 O O . LEU A 1 384 ? 9.121 8.764 -16.748 1.00 93.31 384 LEU A O 1
ATOM 2896 N N . ALA A 1 385 ? 11.174 8.001 -16.203 1.00 92.62 385 ALA A N 1
ATOM 2897 C CA . ALA A 1 385 ? 11.023 6.679 -16.798 1.00 92.62 385 ALA A CA 1
ATOM 2898 C C . ALA A 1 385 ? 9.823 5.926 -16.216 1.00 92.62 385 ALA A C 1
ATOM 2900 O O . ALA A 1 385 ? 8.993 5.410 -16.963 1.00 92.62 385 ALA A O 1
ATOM 2901 N N . MET A 1 386 ? 9.659 5.928 -14.892 1.00 94.56 386 MET A N 1
ATOM 2902 C CA . MET A 1 386 ? 8.532 5.235 -14.259 1.00 94.56 386 MET A CA 1
ATOM 2903 C C . MET A 1 386 ? 7.199 5.960 -14.488 1.00 94.56 386 MET A C 1
ATOM 2905 O O . MET A 1 386 ? 6.179 5.320 -14.757 1.00 94.56 386 MET A O 1
ATOM 2909 N N . LYS A 1 387 ? 7.188 7.299 -14.467 1.00 94.19 387 LYS A N 1
ATOM 2910 C CA . LYS A 1 387 ? 5.971 8.084 -14.733 1.00 94.19 387 LYS A CA 1
ATOM 2911 C C . LYS A 1 387 ? 5.500 7.964 -16.180 1.00 94.19 387 LYS A C 1
ATOM 2913 O O . LYS A 1 387 ? 4.310 7.788 -16.425 1.00 94.19 387 LYS A O 1
ATOM 2918 N N . ARG A 1 388 ? 6.409 8.074 -17.150 1.00 90.56 388 ARG A N 1
ATOM 2919 C CA . ARG A 1 388 ? 6.065 8.115 -18.581 1.00 90.56 388 ARG A CA 1
ATOM 2920 C C . ARG A 1 388 ? 6.099 6.752 -19.249 1.00 90.56 388 ARG A C 1
ATOM 2922 O O . ARG A 1 388 ? 5.239 6.493 -20.079 1.00 90.56 388 ARG A O 1
ATOM 2929 N N . GLY A 1 389 ? 7.046 5.892 -18.884 1.00 88.31 389 GLY A N 1
ATOM 2930 C CA . GLY A 1 389 ? 7.158 4.536 -19.421 1.00 88.31 389 GLY A CA 1
ATOM 2931 C C . GLY A 1 389 ? 6.141 3.570 -18.815 1.00 88.31 389 GLY A C 1
ATOM 2932 O O . GLY A 1 389 ? 5.539 2.782 -19.541 1.00 88.31 389 GLY A O 1
ATOM 2933 N N . CYS A 1 390 ? 5.903 3.647 -17.500 1.00 90.31 390 CYS A N 1
ATOM 2934 C CA . CYS A 1 390 ? 4.982 2.741 -16.798 1.00 90.31 390 CYS A CA 1
ATOM 2935 C C . CYS A 1 390 ? 3.639 3.386 -16.417 1.00 90.31 390 CYS A C 1
ATOM 2937 O O . CYS A 1 390 ? 2.751 2.698 -15.916 1.00 90.31 390 CYS A O 1
ATOM 2939 N N . GLY A 1 391 ? 3.469 4.693 -16.645 1.00 91.69 391 GLY A N 1
ATOM 2940 C CA . GLY A 1 391 ? 2.233 5.411 -16.319 1.00 91.69 391 GLY A CA 1
ATOM 2941 C C . GLY A 1 391 ? 2.007 5.601 -14.818 1.00 91.69 391 GLY A C 1
ATOM 2942 O O . GLY A 1 391 ? 0.863 5.754 -14.391 1.00 91.69 391 GLY A O 1
ATOM 2943 N N . TYR A 1 392 ? 3.062 5.531 -14.001 1.00 94.75 392 TYR A N 1
ATOM 2944 C CA . TYR A 1 392 ? 2.925 5.659 -12.551 1.00 94.75 392 TYR A CA 1
ATOM 2945 C C . TYR A 1 392 ? 2.533 7.096 -12.176 1.00 94.75 392 TYR A C 1
ATOM 2947 O O . TYR A 1 392 ? 3.029 8.045 -12.788 1.00 94.75 392 TYR A O 1
ATOM 2955 N N . PRO A 1 393 ? 1.674 7.289 -11.156 1.00 94.00 393 PRO A N 1
ATOM 2956 C CA . PRO A 1 393 ? 1.241 8.627 -10.749 1.00 94.00 393 PRO A CA 1
ATOM 2957 C C . PRO A 1 393 ? 2.392 9.466 -10.178 1.00 94.00 393 PRO A C 1
ATOM 2959 O O . PRO A 1 393 ? 2.352 10.693 -10.229 1.00 94.00 393 PRO A O 1
ATOM 2962 N N . MET A 1 394 ? 3.415 8.804 -9.635 1.00 94.81 394 MET A N 1
ATOM 2963 C CA . MET A 1 394 ? 4.565 9.416 -8.986 1.00 94.81 394 MET A CA 1
ATOM 2964 C C . MET A 1 394 ? 5.814 8.569 -9.245 1.00 94.81 394 MET A C 1
ATOM 2966 O O . MET A 1 394 ? 5.734 7.340 -9.286 1.00 94.81 394 MET A O 1
ATOM 2970 N N . GLY A 1 395 ? 6.961 9.224 -9.432 1.00 96.19 395 GLY A N 1
ATOM 2971 C CA . GLY A 1 395 ? 8.245 8.529 -9.547 1.00 96.19 395 GLY A CA 1
ATOM 2972 C C . GLY A 1 395 ? 8.726 7.998 -8.187 1.00 96.19 395 GLY A C 1
ATOM 2973 O O . GLY A 1 395 ? 8.291 8.514 -7.152 1.00 96.19 395 GLY A O 1
ATOM 2974 N N . PRO A 1 396 ? 9.591 6.969 -8.148 1.00 97.25 396 PRO A N 1
ATOM 2975 C CA . PRO A 1 396 ? 10.062 6.375 -6.898 1.00 97.25 396 PRO A CA 1
ATOM 2976 C C . PRO A 1 396 ? 10.720 7.375 -5.934 1.00 97.25 396 PRO A C 1
ATOM 2978 O O . PRO A 1 396 ? 10.441 7.318 -4.739 1.00 97.25 396 PRO A O 1
ATOM 2981 N N . PHE A 1 397 ? 11.544 8.313 -6.407 1.00 97.81 397 PHE A N 1
ATOM 2982 C CA . PHE A 1 397 ? 12.218 9.283 -5.533 1.00 97.81 397 PHE A CA 1
ATOM 2983 C C . PHE A 1 397 ? 11.276 10.373 -5.037 1.00 97.81 397 PHE A C 1
ATOM 2985 O O . PHE A 1 397 ? 11.369 10.802 -3.887 1.00 97.81 397 PHE A O 1
ATOM 2992 N N . GLU A 1 398 ? 10.339 10.803 -5.881 1.00 96.69 398 GLU A N 1
ATOM 2993 C CA . GLU A 1 398 ? 9.266 11.700 -5.460 1.00 96.69 398 GLU A CA 1
ATOM 2994 C C . GLU A 1 398 ? 8.403 11.046 -4.368 1.00 96.69 398 GLU A C 1
ATOM 2996 O O . GLU A 1 398 ? 8.105 11.689 -3.360 1.00 96.69 398 GLU A O 1
ATOM 3001 N N . LEU A 1 399 ? 8.074 9.760 -4.525 1.00 96.56 399 LEU A N 1
ATOM 3002 C CA . LEU A 1 399 ? 7.297 8.999 -3.549 1.00 96.56 399 LEU A CA 1
ATOM 3003 C C . LEU A 1 399 ? 8.060 8.789 -2.238 1.00 96.56 399 LEU A C 1
ATOM 3005 O O . LEU A 1 399 ? 7.497 9.027 -1.170 1.00 96.56 399 LEU A O 1
ATOM 3009 N N . LEU A 1 400 ? 9.338 8.413 -2.305 1.00 97.75 400 LEU A N 1
ATOM 3010 C CA . LEU A 1 400 ? 10.217 8.279 -1.138 1.00 97.75 400 LEU A CA 1
ATOM 3011 C C . LEU A 1 400 ? 10.247 9.564 -0.300 1.00 97.75 400 LEU A C 1
ATOM 3013 O O . LEU A 1 400 ? 10.081 9.514 0.918 1.00 97.75 400 LEU A O 1
ATOM 3017 N N . ASP A 1 401 ? 10.390 10.724 -0.942 1.00 96.88 401 ASP A N 1
ATOM 3018 C CA . ASP A 1 401 ? 10.427 12.011 -0.243 1.00 96.88 401 ASP A CA 1
ATOM 3019 C C . ASP A 1 401 ? 9.057 12.436 0.323 1.00 96.88 401 ASP A C 1
ATOM 3021 O O . ASP A 1 401 ? 9.010 13.209 1.285 1.00 96.88 401 ASP A O 1
ATOM 3025 N N . VAL A 1 402 ? 7.945 11.966 -0.256 1.00 94.69 402 VAL A N 1
ATOM 3026 C CA . VAL A 1 402 ? 6.582 12.189 0.264 1.00 94.69 402 VAL A CA 1
ATOM 3027 C C . VAL A 1 402 ? 6.296 11.300 1.473 1.00 94.69 402 VAL A C 1
ATOM 3029 O O . VAL A 1 402 ? 5.773 11.792 2.473 1.00 94.69 402 VAL A O 1
ATOM 3032 N N . VAL A 1 403 ? 6.636 10.012 1.390 1.00 93.50 403 VAL A N 1
ATOM 3033 C CA . VAL A 1 403 ? 6.464 9.040 2.483 1.00 93.50 403 VAL A CA 1
ATOM 3034 C C . VAL A 1 403 ? 7.375 9.388 3.661 1.00 93.50 403 VAL A C 1
ATOM 3036 O O . VAL A 1 403 ? 6.953 9.354 4.817 1.00 93.50 403 VAL A O 1
ATOM 3039 N N . GLY A 1 404 ? 8.614 9.767 3.360 1.00 95.56 404 GLY A N 1
ATOM 3040 C CA . GLY A 1 404 ? 9.670 10.024 4.324 1.00 95.56 404 GLY A CA 1
ATOM 3041 C C . GLY A 1 404 ? 10.695 8.894 4.351 1.00 95.56 404 GLY A C 1
ATOM 3042 O O . GLY A 1 404 ? 10.355 7.706 4.376 1.00 95.56 404 GLY A O 1
ATOM 3043 N N . LEU A 1 405 ? 11.976 9.268 4.344 1.00 97.88 405 LEU A N 1
ATOM 3044 C CA . LEU A 1 405 ? 13.070 8.301 4.203 1.00 97.88 405 LEU A CA 1
ATOM 3045 C C . LEU A 1 405 ? 13.280 7.444 5.455 1.00 97.88 405 LEU A C 1
ATOM 3047 O O . LEU A 1 405 ? 13.643 6.280 5.341 1.00 97.88 405 LEU A O 1
ATOM 3051 N N . ASP A 1 406 ? 13.007 7.985 6.639 1.00 95.69 406 ASP A N 1
ATOM 3052 C CA . ASP A 1 406 ? 13.036 7.255 7.910 1.00 95.69 406 ASP A CA 1
ATOM 3053 C C . ASP A 1 406 ? 11.955 6.173 7.981 1.00 95.69 406 ASP A C 1
ATOM 3055 O O . ASP A 1 406 ? 12.244 5.041 8.361 1.00 95.69 406 ASP A O 1
ATOM 3059 N N . VAL A 1 407 ? 10.731 6.498 7.558 1.00 93.69 407 VAL A N 1
ATOM 3060 C CA . VAL A 1 407 ? 9.625 5.533 7.463 1.00 93.69 407 VAL A CA 1
ATOM 3061 C C . VAL A 1 407 ? 9.971 4.451 6.441 1.00 93.69 407 VAL A C 1
ATOM 3063 O O . VAL A 1 407 ? 9.834 3.262 6.722 1.00 93.69 407 VAL A O 1
ATOM 3066 N N . SER A 1 408 ? 10.493 4.862 5.283 1.00 96.12 408 SER A N 1
ATOM 3067 C CA . SER A 1 408 ? 10.904 3.940 4.221 1.00 96.12 408 SER A CA 1
ATOM 3068 C C . SER A 1 408 ? 12.010 2.991 4.678 1.00 96.12 408 SER A C 1
ATOM 3070 O O . SER A 1 408 ? 11.934 1.788 4.434 1.00 96.12 408 SER A O 1
ATOM 3072 N N . LEU A 1 409 ? 13.015 3.511 5.389 1.00 97.19 409 LEU A N 1
ATOM 3073 C CA . LEU A 1 409 ? 14.098 2.711 5.951 1.00 97.19 409 LEU A CA 1
ATOM 3074 C C . LEU A 1 409 ? 13.585 1.732 7.008 1.00 97.19 409 LEU A C 1
ATOM 3076 O O . LEU A 1 409 ? 13.969 0.565 6.980 1.00 97.19 409 LEU A O 1
ATOM 3080 N N . ALA A 1 410 ? 12.714 2.182 7.914 1.00 94.56 410 ALA A N 1
ATOM 3081 C CA . ALA A 1 410 ? 12.149 1.332 8.956 1.00 94.56 410 ALA A CA 1
ATOM 3082 C C . ALA A 1 410 ? 11.381 0.145 8.356 1.00 94.56 410 ALA A C 1
ATOM 3084 O O . ALA A 1 410 ? 11.637 -1.000 8.729 1.00 94.56 410 ALA A O 1
ATOM 3085 N N . ILE A 1 411 ? 10.515 0.396 7.368 1.00 94.38 411 ILE A N 1
ATOM 3086 C CA . ILE A 1 411 ? 9.759 -0.664 6.687 1.00 94.38 411 ILE A CA 1
ATOM 3087 C C . ILE A 1 411 ? 10.706 -1.611 5.948 1.00 94.38 411 ILE A C 1
ATOM 3089 O O . ILE A 1 411 ? 10.603 -2.827 6.107 1.00 94.38 411 ILE A O 1
ATOM 3093 N N . GLN A 1 412 ? 11.679 -1.079 5.201 1.00 96.62 412 GLN A N 1
ATOM 3094 C CA . GLN A 1 412 ? 12.647 -1.904 4.478 1.00 96.62 412 GLN A CA 1
ATOM 3095 C C . GLN A 1 412 ? 13.479 -2.785 5.422 1.00 96.62 412 GLN A C 1
ATOM 3097 O O . GLN A 1 412 ? 13.741 -3.950 5.119 1.00 96.62 412 GLN A O 1
ATOM 3102 N N . GLN A 1 413 ? 13.865 -2.265 6.590 1.00 95.75 413 GLN A N 1
ATOM 3103 C CA . GLN A 1 413 ? 14.543 -3.042 7.625 1.00 95.75 413 GLN A CA 1
ATOM 3104 C C . GLN A 1 413 ? 13.649 -4.151 8.181 1.00 95.75 413 GLN A C 1
ATOM 3106 O O . GLN A 1 413 ? 14.138 -5.263 8.371 1.00 95.75 413 GLN A O 1
ATOM 3111 N N . THR A 1 414 ? 12.365 -3.887 8.427 1.00 93.69 414 THR A N 1
ATOM 3112 C CA . THR A 1 414 ? 11.416 -4.912 8.885 1.00 93.69 414 THR A CA 1
ATOM 3113 C C . THR A 1 414 ? 11.250 -6.015 7.842 1.00 93.69 414 THR A C 1
ATOM 3115 O O . THR A 1 414 ? 11.430 -7.186 8.169 1.00 93.69 414 THR A O 1
ATOM 3118 N N . LEU A 1 415 ? 11.053 -5.656 6.568 1.00 94.44 415 LEU A N 1
ATOM 3119 C CA . LEU A 1 415 ? 11.002 -6.617 5.462 1.00 94.44 415 LEU A CA 1
ATOM 3120 C C . LEU A 1 415 ? 12.287 -7.452 5.385 1.00 94.44 415 LEU A C 1
ATOM 3122 O O . LEU A 1 415 ? 12.240 -8.679 5.331 1.00 94.44 415 LEU A O 1
ATOM 3126 N N . TYR A 1 416 ? 13.460 -6.818 5.433 1.00 95.38 416 TYR A N 1
ATOM 3127 C CA . TYR A 1 416 ? 14.722 -7.556 5.421 1.00 95.38 416 TYR A CA 1
ATOM 3128 C C . TYR A 1 416 ? 14.864 -8.486 6.629 1.00 95.38 416 TYR A C 1
ATOM 3130 O O . TYR A 1 416 ? 15.397 -9.592 6.502 1.00 95.38 416 TYR A O 1
ATOM 3138 N N . ARG A 1 417 ? 14.393 -8.057 7.806 1.00 93.44 417 ARG A N 1
ATOM 3139 C CA . ARG A 1 417 ? 14.455 -8.873 9.016 1.00 93.44 417 ARG A CA 1
ATOM 3140 C C . ARG A 1 417 ? 13.568 -10.105 8.931 1.00 93.44 417 ARG A C 1
ATOM 3142 O O . ARG A 1 417 ? 13.987 -11.159 9.397 1.00 93.44 417 ARG A O 1
ATOM 3149 N N . GLU A 1 418 ? 12.401 -9.990 8.324 1.00 90.88 418 GLU A N 1
ATOM 3150 C CA . GLU A 1 418 ? 11.492 -11.120 8.173 1.00 90.88 418 GLU A CA 1
ATOM 3151 C C . GLU A 1 418 ? 11.954 -12.084 7.076 1.00 90.88 418 GLU A C 1
ATOM 3153 O O . GLU A 1 418 ? 12.178 -13.263 7.337 1.00 90.88 418 GLU A O 1
ATOM 3158 N N . PHE A 1 419 ? 12.174 -11.582 5.857 1.00 90.50 419 PHE A N 1
ATOM 3159 C CA . PHE A 1 419 ? 12.442 -12.444 4.701 1.00 90.50 419 PHE A CA 1
ATOM 3160 C C . PHE A 1 419 ? 13.885 -12.936 4.627 1.00 90.50 419 PHE A C 1
ATOM 3162 O O . PHE A 1 419 ? 14.149 -13.956 3.995 1.00 90.50 419 PHE A O 1
ATOM 3169 N N . ARG A 1 420 ? 14.839 -12.191 5.206 1.00 92.19 420 ARG A N 1
ATOM 3170 C CA . ARG A 1 420 ? 16.294 -12.411 5.048 1.00 92.19 420 ARG A CA 1
ATOM 3171 C C . ARG A 1 420 ? 16.753 -12.494 3.589 1.00 92.19 420 ARG A C 1
ATOM 3173 O O . ARG A 1 420 ? 17.849 -12.974 3.298 1.00 92.19 420 ARG A O 1
ATOM 3180 N N . GLU A 1 421 ? 15.938 -11.995 2.666 1.00 89.88 421 GLU A N 1
ATOM 3181 C CA . GLU A 1 421 ? 16.267 -11.948 1.252 1.00 89.88 421 GLU A CA 1
ATOM 3182 C C . GLU A 1 421 ? 17.282 -10.836 1.016 1.00 89.88 421 GLU A C 1
ATOM 3184 O O . GLU A 1 421 ? 17.049 -9.678 1.360 1.00 89.88 421 GLU A O 1
ATOM 3189 N N . ARG A 1 422 ? 18.421 -11.171 0.402 1.00 89.56 422 ARG A N 1
ATOM 3190 C CA . ARG A 1 422 ? 19.507 -10.206 0.152 1.00 89.56 422 ARG A CA 1
ATOM 3191 C C . ARG A 1 422 ? 19.018 -8.983 -0.630 1.00 89.56 422 ARG A C 1
ATOM 3193 O O . ARG A 1 422 ? 19.440 -7.867 -0.341 1.00 89.56 422 ARG A O 1
ATOM 3200 N N . GLY A 1 423 ? 18.096 -9.195 -1.572 1.00 86.50 423 GLY A N 1
ATOM 3201 C CA . GLY A 1 423 ? 17.449 -8.131 -2.338 1.00 86.50 423 GLY A CA 1
ATOM 3202 C C . GLY A 1 423 ? 16.668 -7.143 -1.465 1.00 86.50 423 GLY A C 1
ATOM 3203 O O . GLY A 1 423 ? 16.477 -6.004 -1.865 1.00 86.50 423 GLY A O 1
ATOM 3204 N N . PHE A 1 424 ? 16.299 -7.486 -0.232 1.00 92.75 424 PHE A N 1
ATOM 3205 C CA . PHE A 1 424 ? 15.592 -6.569 0.665 1.00 92.75 424 PHE A CA 1
ATOM 3206 C C . PHE A 1 424 ? 16.511 -5.811 1.625 1.00 92.75 424 PHE A C 1
ATOM 3208 O O . PHE A 1 424 ? 16.030 -4.927 2.324 1.00 92.75 424 PHE A O 1
ATOM 3215 N N . ALA A 1 425 ? 17.823 -6.062 1.644 1.00 95.50 425 ALA A N 1
ATOM 3216 C CA . ALA A 1 425 ? 18.733 -5.266 2.471 1.00 95.50 425 ALA A CA 1
ATOM 3217 C C . ALA A 1 425 ? 18.607 -3.761 2.129 1.00 95.50 425 ALA A C 1
ATOM 3219 O O . ALA A 1 425 ? 18.680 -3.420 0.942 1.00 95.50 425 ALA A O 1
ATOM 3220 N N . PRO A 1 426 ? 18.407 -2.854 3.102 1.00 97.12 426 PRO A N 1
ATOM 3221 C CA . PRO A 1 426 ? 18.324 -1.425 2.815 1.00 97.12 426 PRO A CA 1
ATOM 3222 C C . PRO A 1 426 ? 19.528 -0.922 2.013 1.00 97.12 426 PRO A C 1
ATOM 3224 O O . PRO A 1 426 ? 20.663 -1.334 2.255 1.00 97.12 426 PRO A O 1
ATOM 3227 N N . ALA A 1 427 ? 19.284 -0.056 1.032 1.00 96.81 427 ALA A N 1
ATOM 3228 C CA . ALA A 1 427 ? 20.348 0.581 0.270 1.00 96.81 427 ALA A CA 1
ATOM 3229 C C . ALA A 1 427 ? 21.184 1.498 1.190 1.00 96.81 427 ALA A C 1
ATOM 3231 O O . ALA A 1 427 ? 20.595 2.315 1.906 1.00 96.81 427 ALA A O 1
ATOM 3232 N N . PRO A 1 428 ? 22.530 1.433 1.160 1.00 96.69 428 PRO A N 1
ATOM 3233 C CA . PRO A 1 428 ? 23.384 2.254 2.026 1.00 96.69 428 PRO A CA 1
ATOM 3234 C C . PRO A 1 428 ? 23.101 3.760 1.939 1.00 96.69 428 PRO A C 1
ATOM 3236 O O . PRO A 1 428 ? 23.129 4.475 2.938 1.00 96.69 428 PRO A O 1
ATOM 3239 N N . ARG A 1 429 ? 22.765 4.272 0.752 1.00 96.44 429 ARG A N 1
ATOM 3240 C CA . ARG A 1 429 ? 22.398 5.675 0.534 1.00 96.44 429 ARG A CA 1
ATOM 3241 C C . ARG A 1 429 ? 21.135 6.065 1.288 1.00 96.44 429 ARG A C 1
ATOM 3243 O O . ARG A 1 429 ? 21.069 7.196 1.761 1.00 96.44 429 ARG A O 1
ATOM 3250 N N . LEU A 1 430 ? 20.159 5.166 1.423 1.00 97.75 430 LEU A N 1
ATOM 3251 C CA . LEU A 1 430 ? 18.968 5.428 2.232 1.00 97.75 430 LEU A CA 1
ATOM 3252 C C . LEU A 1 430 ? 19.358 5.618 3.701 1.00 97.75 430 LEU A C 1
ATOM 3254 O O . LEU A 1 430 ? 18.949 6.597 4.321 1.00 97.75 430 LEU A O 1
ATOM 3258 N N . GLU A 1 431 ? 20.204 4.731 4.228 1.00 97.56 431 GLU A N 1
ATOM 3259 C CA . GLU A 1 431 ? 20.716 4.821 5.599 1.00 97.56 431 GLU A CA 1
ATOM 3260 C C . GLU A 1 431 ? 21.487 6.126 5.819 1.00 97.56 431 GLU A C 1
ATOM 3262 O O . GLU A 1 431 ? 21.189 6.863 6.757 1.00 97.56 431 GLU A O 1
ATOM 3267 N N . HIS A 1 432 ? 22.400 6.476 4.909 1.00 97.75 432 HIS A N 1
ATOM 3268 C CA . HIS A 1 432 ? 23.172 7.717 4.991 1.00 97.75 432 HIS A CA 1
ATOM 3269 C C . HIS A 1 432 ? 22.288 8.973 5.001 1.00 97.75 432 HIS A C 1
ATOM 3271 O O . HIS A 1 432 ? 22.537 9.886 5.790 1.00 97.75 432 HIS A O 1
ATOM 3277 N N . LEU A 1 433 ? 21.254 9.036 4.153 1.00 97.56 433 LEU A N 1
ATOM 3278 C CA . LEU A 1 433 ? 20.336 10.180 4.109 1.00 97.56 433 LEU A CA 1
ATOM 3279 C C . LEU A 1 433 ? 19.524 10.303 5.404 1.00 97.56 433 LEU A C 1
ATOM 3281 O O . LEU A 1 433 ? 19.382 11.408 5.931 1.00 97.56 433 LEU A O 1
ATOM 3285 N N . VAL A 1 434 ? 19.048 9.181 5.951 1.00 98.06 434 VAL A N 1
ATOM 3286 C CA . VAL A 1 434 ? 18.326 9.167 7.230 1.00 98.06 434 VAL A CA 1
ATOM 3287 C C . VAL A 1 434 ? 19.240 9.588 8.379 1.00 98.06 434 VAL A C 1
ATOM 3289 O O . VAL A 1 434 ? 18.857 10.450 9.168 1.00 98.06 434 VAL A O 1
ATOM 3292 N N . THR A 1 435 ? 20.470 9.067 8.446 1.00 97.81 435 THR A N 1
ATOM 3293 C CA . THR A 1 435 ? 21.473 9.484 9.442 1.00 97.81 435 THR A CA 1
ATOM 3294 C C . THR A 1 435 ? 21.792 10.978 9.346 1.00 97.81 435 THR A C 1
ATOM 3296 O O . THR A 1 435 ? 21.979 11.630 10.371 1.00 97.81 435 THR A O 1
ATOM 3299 N N . ALA A 1 436 ? 21.806 11.545 8.137 1.00 97.31 436 ALA A N 1
ATOM 3300 C CA . ALA A 1 436 ? 22.020 12.974 7.909 1.00 97.31 436 ALA A CA 1
ATOM 3301 C C . ALA A 1 436 ? 20.788 13.856 8.211 1.00 97.31 436 ALA A C 1
ATOM 3303 O O . ALA A 1 436 ? 20.873 15.079 8.091 1.00 97.31 436 ALA A O 1
ATOM 3304 N N . GLY A 1 437 ? 19.643 13.271 8.582 1.00 97.25 437 GLY A N 1
ATOM 3305 C CA . GLY A 1 437 ? 18.397 14.001 8.838 1.00 97.25 437 GLY A CA 1
ATOM 3306 C C . GLY A 1 437 ? 17.686 14.496 7.574 1.00 97.25 437 GLY A C 1
ATOM 3307 O O . GLY A 1 437 ? 16.826 15.373 7.656 1.00 97.25 437 GLY A O 1
ATOM 3308 N N . TYR A 1 438 ? 18.023 13.959 6.398 1.00 97.62 438 TYR A N 1
ATOM 3309 C CA . TYR A 1 438 ? 17.366 14.286 5.132 1.00 97.62 438 TYR A CA 1
ATOM 3310 C C . TYR A 1 438 ? 16.172 13.355 4.932 1.00 97.62 438 TYR A C 1
ATOM 3312 O O . TYR A 1 438 ? 16.268 12.331 4.267 1.00 97.62 438 TYR A O 1
ATOM 3320 N N . LEU A 1 439 ? 15.041 13.684 5.557 1.00 97.25 439 LEU A N 1
ATOM 3321 C CA . LEU A 1 439 ? 13.875 12.806 5.66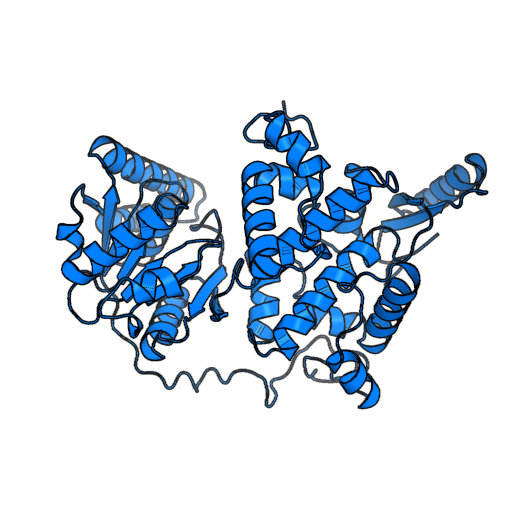5 1.00 97.25 439 LEU A CA 1
ATOM 3322 C C . LEU A 1 439 ? 12.790 13.071 4.609 1.00 97.25 439 LEU A C 1
ATOM 3324 O O . LEU A 1 439 ? 11.658 12.620 4.778 1.00 97.25 439 LEU A O 1
ATOM 3328 N N . GLY A 1 440 ? 13.108 13.799 3.539 1.00 96.31 440 GLY A N 1
ATOM 3329 C CA . GLY A 1 440 ? 12.174 14.148 2.468 1.00 96.31 440 GLY A CA 1
ATOM 3330 C C . GLY A 1 440 ? 11.478 15.490 2.698 1.00 96.31 440 GLY A C 1
ATOM 3331 O O . GLY A 1 440 ? 12.029 16.408 3.316 1.00 96.31 440 GLY A O 1
ATOM 3332 N N . ARG A 1 441 ? 10.242 15.622 2.202 1.00 95.25 441 ARG A N 1
ATOM 3333 C CA . ARG A 1 441 ? 9.480 16.887 2.221 1.00 95.25 441 ARG A CA 1
ATOM 3334 C C . ARG A 1 441 ? 9.287 17.440 3.631 1.00 95.25 441 ARG A C 1
ATOM 3336 O O . ARG A 1 441 ? 9.338 18.649 3.824 1.00 95.25 441 ARG A O 1
ATOM 3343 N N . LYS A 1 442 ? 9.120 16.566 4.628 1.00 93.62 442 LYS A N 1
ATOM 3344 C CA . LYS A 1 442 ? 8.878 16.965 6.025 1.00 93.62 442 LYS A CA 1
ATOM 3345 C C . LYS A 1 442 ? 10.059 17.680 6.694 1.00 93.62 442 LYS A C 1
ATOM 3347 O O . LYS A 1 442 ? 9.855 18.360 7.692 1.00 93.62 442 LYS A O 1
ATOM 3352 N N . THR A 1 443 ? 11.270 17.541 6.154 1.00 95.31 443 THR A N 1
ATOM 3353 C CA . THR A 1 443 ? 12.485 18.237 6.616 1.00 95.31 443 THR A CA 1
ATOM 3354 C C . THR A 1 443 ? 13.049 19.190 5.559 1.00 95.31 443 THR A C 1
ATOM 3356 O O . THR A 1 443 ? 14.183 19.641 5.689 1.00 95.31 443 THR A O 1
ATOM 3359 N N . GLY A 1 444 ? 12.303 19.465 4.480 1.00 95.56 444 GLY A N 1
ATOM 3360 C CA . GLY A 1 444 ? 12.758 20.312 3.370 1.00 95.56 444 GLY A CA 1
ATOM 3361 C C . GLY A 1 444 ? 13.861 19.692 2.500 1.00 95.56 444 GLY A C 1
ATOM 3362 O O . GLY A 1 444 ? 14.370 20.338 1.587 1.00 95.56 444 GLY A O 1
ATOM 3363 N N . ARG A 1 445 ? 14.271 18.443 2.758 1.00 96.31 445 ARG A N 1
ATOM 3364 C CA . ARG A 1 445 ? 15.353 17.778 2.019 1.00 96.31 445 ARG A CA 1
ATOM 3365 C C . ARG A 1 445 ? 15.305 16.261 2.165 1.00 96.31 445 ARG A C 1
ATOM 3367 O O . ARG A 1 445 ? 15.205 15.758 3.280 1.00 96.31 445 ARG A O 1
ATOM 3374 N N . GLY A 1 446 ? 15.457 15.559 1.049 1.00 95.31 446 GLY A N 1
ATOM 3375 C CA . GLY A 1 446 ? 15.645 14.111 0.937 1.00 95.31 446 GLY A CA 1
ATOM 3376 C C . GLY A 1 446 ? 16.526 13.802 -0.272 1.00 95.31 446 GLY A C 1
ATOM 3377 O O . GLY A 1 446 ? 17.661 14.283 -0.340 1.00 95.31 446 GLY A O 1
ATOM 3378 N N . PHE A 1 447 ? 15.998 13.069 -1.254 1.00 95.06 447 PHE A N 1
ATOM 3379 C CA . PHE A 1 447 ? 16.644 12.948 -2.569 1.00 95.06 447 PHE A CA 1
ATOM 3380 C C . PHE A 1 447 ? 16.620 14.266 -3.348 1.00 95.06 447 PHE A C 1
ATOM 3382 O O . PHE A 1 447 ? 17.518 14.515 -4.152 1.00 95.06 447 PHE A O 1
ATOM 3389 N N . ARG A 1 448 ? 15.640 15.132 -3.061 1.00 93.94 448 ARG A N 1
ATOM 3390 C CA . ARG A 1 448 ? 15.548 16.507 -3.574 1.00 93.94 448 ARG A CA 1
ATOM 3391 C C . ARG A 1 448 ? 15.537 17.537 -2.447 1.00 93.94 448 ARG A C 1
ATOM 3393 O O . ARG A 1 448 ? 15.390 17.201 -1.272 1.00 93.94 448 ARG A O 1
ATOM 3400 N N . VAL A 1 449 ? 15.703 18.805 -2.813 1.00 93.25 449 VAL A N 1
ATOM 3401 C CA . VAL A 1 449 ? 15.561 19.951 -1.905 1.00 93.25 449 VAL A CA 1
ATOM 3402 C C . VAL A 1 449 ? 14.186 20.580 -2.125 1.00 93.25 449 VAL A C 1
ATOM 3404 O O . VAL A 1 449 ? 13.787 20.800 -3.267 1.00 93.25 449 VAL A O 1
ATOM 3407 N N . TYR A 1 450 ? 13.476 20.867 -1.037 1.00 91.50 450 TYR A N 1
ATOM 3408 C CA . TYR A 1 450 ? 12.144 21.465 -1.029 1.00 91.50 450 TYR A CA 1
ATOM 3409 C C . TYR A 1 450 ? 12.215 22.803 -0.291 1.00 91.50 450 TYR A C 1
ATOM 3411 O O . TYR A 1 450 ? 12.667 22.850 0.854 1.00 91.50 450 TYR A O 1
ATOM 3419 N N . ALA A 1 451 ? 11.821 23.872 -0.986 1.00 75.88 451 ALA A N 1
ATOM 3420 C CA . ALA A 1 451 ? 11.801 25.239 -0.467 1.00 75.88 451 ALA A CA 1
ATOM 3421 C C . ALA A 1 451 ? 10.517 25.548 0.310 1.00 75.88 451 ALA A C 1
ATOM 3423 O O . ALA A 1 451 ? 9.454 24.996 -0.069 1.00 75.88 451 ALA A O 1
#

Nearest PDB structures (foldseek):
  4kug-assembly2_C  TM=9.831E-01  e=3.348E-30  Clostridium butyricum E4 str. BoNT E BL5262
  6acq-assembly1_F  TM=9.858E-01  e=1.094E-28  Clostridium acetobutylicum ATCC 824
  4pzc-assembly1_A  TM=9.833E-01  e=1.534E-27  Cupriavidus necator H16
  8opx-assembly1_B  TM=7.158E-01  e=1.008E-22  Mycobacterium tuberculosis H37Rv
  7o1k-assembly1_B  TM=7.000E-01  e=2.111E-22  Mycobacterium tuberculosis H37Rv

Secondary structure (DSSP, 8-state):
-EEPSSTTT--EEEEEE-TT--HHHHHHHHHHHHHTT-EEEEEES-TTTTHHHHHHHHHHHHHHHHHTTSS-HHHHHHHHHHHH--SS-HHHHHHHH-HHHHHHHHHHHHHHH--TTTSPPHHHHHHHHTT--BGGGTBSSSEESSTT-S-EE--TTS--TT---SPPPP--EEEEE--SHHHHHHHHHHHHTT-EEEEE-SSHHHHHHHHHHHHHHHHHHHHTTSS-HHHHHHHHHTEEEES-GGGGTT-SEEEE---S-HHHHHHHHHHHHHHSPTT-EEEE--SSS-HHHHHHTSS-GGGEEEEEEPSSTTT--EEEEEE-SS--HHHHHHHHHHHHHTT-EEEEEES-TTTTHHHHHHHHHHHHHHHHHTTSS-HHHHHHIIIIIS--SS-HHHHHHHH-HHHHHHHHHHHHHHH--GGGSPPHHHHHHHHTT--BGGGTBSSSB--

Mean predicted aligned error: 4.55 Å

Sequence (451 aa):
LHFFNPAPVQAFVEIVRTVVSSPEVVDAVAEFARGLGKEPVVVGDKAGFIANALLFGYLNHAVKMYEQKYATREDIDASMRLGCGLPMGPLALLDLIGLDTAYEILDTMYKEGRDRLHAPSPIIKQMVTAGLRGRKSGRGFYTYEAQHSPVVVADAQTPDPTQTGGSTRTVNSVGVIGSGTMATGIAEAFAKAGLDVIYVARSEDKVKAVRGAIEKSLEKAVQRGKLDETGRDAALAHLVGSTKLDDLAKVDLVVEAIVEELSVKLALFENLDEICKPGAILATTTSSLPVVEMAAATSRPQDVVGLHFFNPATVMKLVEIVSTVATSDDVIETSRELCLRIDKHPVVCADRAGFIVNALLFPYLNDAIRMLEMNYADADDIDLAMKRGCGYPMGPFELLDVVGLDVSLAIQQTLYREFRERGFAPAPRLEHLVTAGYLGRKTGRGFRVYA